Protein AF-A0A945K2Q0-F1 (afdb_monomer)

Sequence (537 aa):
MVAYHGEAHGDEAESGLAPLPEILPRHFGVIGVRLQGEGNRLRISHVRVSSPADSAGVLAGDLLRGADSYRLTTMQETTDYMQSLPPDSKVVLHLQRDGEPLQLACGVTDRRRLYGLMIEEGTPRPDLGRRHDEWLAKPDAVTRALTTLVADLESEDSLDSLVQAFAADAAAYGYDTRLADVEFALHHPSSAARPIAELADQLDHRTIVDRIGVMAERLDLPQVQLSTGAAMDSVFADSVFANWAGTPLFEPLFSMIARAGQLAQSALPDAAAPTSLESDIASLLKQFDEDFYLGEGDRDETLRHTSTLRWAKQVNLGMMAAALSELAQLADKDALNKVRKAAKSQPRSLSSDLPSSFDGQFLFAQPSRWGWIVVGGNGPNVYAEDAAIIIDLGGDDLYLGGGRNLGLGPVSVIIDLKGDDRYVDRRTGGVAGAAGGVCAIIDAAGDDIYEGGTLGVAAAFAGASFLLDLQGDDVYLGQIMTQSAAFFGLALLVDSKGRDLYSAAQYAQAFAGPRAVATLVDEGGNDRYVADRSRPS

Structure (mmCIF, N/CA/C/O backbone):
data_AF-A0A945K2Q0-F1
#
_entry.id   AF-A0A945K2Q0-F1
#
loop_
_atom_site.group_PDB
_atom_site.id
_atom_site.type_symbol
_atom_site.label_atom_id
_atom_site.label_alt_id
_atom_site.label_comp_id
_atom_site.label_asym_id
_atom_site.label_entity_id
_atom_site.label_seq_id
_atom_site.pdbx_PDB_ins_code
_atom_site.Cartn_x
_atom_site.Cartn_y
_atom_site.Cartn_z
_atom_site.occupancy
_atom_site.B_iso_or_equiv
_atom_site.auth_seq_id
_atom_site.auth_comp_id
_atom_site.auth_asym_id
_atom_site.auth_atom_id
_atom_site.pdbx_PDB_model_num
ATOM 1 N N . MET A 1 1 ? 2.876 -27.512 -74.439 1.00 41.03 1 MET A N 1
ATOM 2 C CA . MET A 1 1 ? 2.816 -26.069 -74.743 1.00 41.03 1 MET A CA 1
ATOM 3 C C . MET A 1 1 ? 1.446 -25.554 -74.318 1.00 41.03 1 MET A C 1
ATOM 5 O O . MET A 1 1 ? 0.534 -25.597 -75.120 1.00 41.03 1 MET A O 1
ATOM 9 N N . VAL A 1 2 ? 1.291 -25.179 -73.047 1.00 28.64 2 VAL A N 1
ATOM 10 C CA . VAL A 1 2 ? 0.393 -24.117 -72.553 1.00 28.64 2 VAL A CA 1
ATOM 11 C C . VAL A 1 2 ? 1.012 -23.721 -71.214 1.00 28.64 2 VAL A C 1
ATOM 13 O O . VAL A 1 2 ? 1.098 -24.544 -70.307 1.00 28.64 2 VAL A O 1
ATOM 16 N N . ALA A 1 3 ? 1.566 -22.515 -71.160 1.00 30.64 3 ALA A N 1
ATOM 17 C CA . ALA A 1 3 ? 2.127 -21.924 -69.958 1.00 30.64 3 ALA A CA 1
ATOM 18 C C . ALA A 1 3 ? 0.980 -21.343 -69.125 1.00 30.64 3 ALA A C 1
ATOM 20 O O . ALA A 1 3 ? 0.176 -20.581 -69.654 1.00 30.64 3 ALA A O 1
ATOM 21 N N . TYR A 1 4 ? 0.920 -21.691 -67.843 1.00 27.66 4 TYR A N 1
ATOM 22 C CA . TYR A 1 4 ? 0.212 -20.889 -66.852 1.00 27.66 4 TYR A CA 1
ATOM 23 C C . TYR A 1 4 ? 1.274 -20.109 -66.084 1.00 27.66 4 TYR A C 1
ATOM 25 O O . TYR A 1 4 ? 1.993 -20.660 -65.252 1.00 27.66 4 TYR A O 1
ATOM 33 N N . HIS A 1 5 ? 1.409 -18.833 -66.442 1.00 30.95 5 HIS A N 1
ATOM 34 C CA . HIS A 1 5 ? 2.053 -17.838 -65.601 1.00 30.95 5 HIS A CA 1
ATOM 35 C C . HIS A 1 5 ? 1.206 -17.693 -64.336 1.00 30.95 5 HIS A C 1
ATOM 37 O O . HIS A 1 5 ? 0.073 -17.224 -64.397 1.00 30.95 5 HIS A O 1
ATOM 43 N N . GLY A 1 6 ? 1.743 -18.137 -63.202 1.00 29.11 6 GLY A N 1
ATOM 44 C CA . GLY A 1 6 ? 1.303 -17.640 -61.908 1.00 29.11 6 GLY A CA 1
ATOM 45 C C . GLY A 1 6 ? 1.860 -16.233 -61.757 1.00 29.11 6 GLY A C 1
ATOM 46 O O . GLY A 1 6 ? 3.063 -16.071 -61.558 1.00 29.11 6 GLY A O 1
ATOM 47 N N . GLU A 1 7 ? 1.006 -15.229 -61.923 1.00 30.67 7 GLU A N 1
ATOM 48 C CA . GLU A 1 7 ? 1.303 -13.860 -61.520 1.00 30.67 7 GLU A CA 1
ATOM 49 C C . GLU A 1 7 ? 1.464 -13.841 -59.998 1.00 30.67 7 GLU A C 1
ATOM 51 O O . GLU A 1 7 ? 0.516 -14.037 -59.235 1.00 30.67 7 GLU A O 1
ATOM 56 N N . ALA A 1 8 ? 2.707 -13.661 -59.559 1.00 36.09 8 ALA A N 1
ATOM 57 C CA . ALA A 1 8 ? 3.018 -13.253 -58.206 1.00 36.09 8 ALA A CA 1
ATOM 58 C C . ALA A 1 8 ? 2.584 -11.790 -58.058 1.00 36.09 8 ALA A C 1
ATOM 60 O O . ALA A 1 8 ? 3.306 -10.880 -58.453 1.00 36.09 8 ALA A O 1
ATOM 61 N N . HIS A 1 9 ? 1.397 -11.556 -57.504 1.00 36.59 9 HIS A N 1
ATOM 62 C CA . HIS A 1 9 ? 1.070 -10.254 -56.933 1.00 36.59 9 HIS A CA 1
ATOM 63 C C . HIS A 1 9 ? 1.722 -10.160 -55.553 1.00 36.59 9 HIS A C 1
ATOM 65 O O . HIS A 1 9 ? 1.116 -10.476 -54.531 1.00 36.59 9 HIS A O 1
ATOM 71 N N . GLY A 1 10 ? 2.993 -9.774 -55.553 1.00 39.34 10 GLY A N 1
ATOM 72 C CA . GLY A 1 10 ? 3.744 -9.361 -54.379 1.00 39.34 10 GLY A CA 1
ATOM 73 C C . GLY A 1 10 ? 4.762 -8.300 -54.787 1.00 39.34 10 GLY A C 1
ATOM 74 O O . GLY A 1 10 ? 5.422 -8.448 -55.810 1.00 39.34 10 GLY A O 1
ATOM 75 N N . ASP A 1 11 ? 4.884 -7.265 -53.957 1.00 42.66 11 ASP A N 1
ATOM 76 C CA . ASP A 1 11 ? 6.136 -6.525 -53.756 1.00 42.66 11 ASP A CA 1
ATOM 77 C C . ASP A 1 11 ? 6.549 -5.410 -54.735 1.00 42.66 11 ASP A C 1
ATOM 79 O O . ASP A 1 11 ? 7.735 -5.216 -54.985 1.00 42.66 11 ASP A O 1
ATOM 83 N N . GLU A 1 12 ? 5.628 -4.547 -55.183 1.00 40.22 12 GLU A N 1
ATOM 84 C CA . GLU A 1 12 ? 6.036 -3.273 -55.822 1.00 40.22 12 GLU A CA 1
ATOM 85 C C . GLU A 1 12 ? 6.426 -2.153 -54.826 1.00 40.22 12 GLU A C 1
ATOM 87 O O . GLU A 1 12 ? 7.036 -1.167 -55.231 1.00 40.22 12 GLU A O 1
ATOM 92 N N . ALA A 1 13 ? 6.182 -2.308 -53.516 1.00 45.00 13 ALA A N 1
ATOM 93 C CA . ALA A 1 13 ? 6.669 -1.368 -52.488 1.00 45.00 13 ALA A CA 1
ATOM 94 C C . ALA A 1 13 ? 8.030 -1.767 -51.869 1.00 45.00 13 ALA A C 1
ATOM 96 O O . ALA A 1 13 ? 8.619 -1.009 -51.101 1.00 45.00 13 ALA A O 1
ATOM 97 N N . GLU A 1 14 ? 8.545 -2.957 -52.188 1.00 51.84 14 GLU A N 1
ATOM 98 C CA . GLU A 1 14 ? 9.652 -3.602 -51.469 1.00 51.84 14 GLU A CA 1
ATOM 99 C C . GLU A 1 14 ? 11.036 -3.453 -52.142 1.00 51.84 14 GLU A C 1
ATOM 101 O O . GLU A 1 14 ? 12.048 -3.902 -51.595 1.00 51.84 14 GLU A O 1
ATOM 106 N N . SER A 1 15 ? 11.118 -2.799 -53.307 1.00 52.28 15 SER A N 1
ATOM 107 C CA . SER A 1 15 ? 12.308 -2.812 -54.175 1.00 52.28 15 SER A CA 1
ATOM 108 C C . SER A 1 15 ? 13.459 -1.874 -53.761 1.00 52.28 15 SER A C 1
ATOM 110 O O . SER A 1 15 ? 14.388 -1.687 -54.546 1.00 52.28 15 SER A O 1
ATOM 112 N N . GLY A 1 16 ? 13.403 -1.244 -52.581 1.00 74.62 16 GLY A N 1
ATOM 113 C CA . GLY A 1 16 ? 14.335 -0.172 -52.188 1.00 74.62 16 GLY A CA 1
ATOM 114 C C . GLY A 1 16 ? 15.107 -0.366 -50.879 1.00 74.62 16 GLY A C 1
ATOM 115 O O . GLY A 1 16 ? 16.018 0.414 -50.613 1.00 74.62 16 GLY A O 1
ATOM 116 N N . LEU A 1 17 ? 14.770 -1.371 -50.063 1.00 88.62 17 LEU A N 1
ATOM 117 C CA . LEU A 1 17 ? 15.392 -1.577 -48.749 1.00 88.62 17 LEU A CA 1
ATOM 118 C C . LEU A 1 17 ? 16.540 -2.591 -48.821 1.00 88.62 17 LEU A C 1
ATOM 120 O O . LEU A 1 17 ? 16.371 -3.704 -49.323 1.00 88.62 17 LEU A O 1
ATOM 124 N N . ALA A 1 18 ? 17.701 -2.212 -48.291 1.00 93.31 18 ALA A N 1
ATOM 125 C CA . ALA A 1 18 ? 18.891 -3.052 -48.223 1.00 93.31 18 ALA A CA 1
ATOM 126 C C . ALA A 1 18 ? 18.838 -4.028 -47.028 1.00 93.31 18 ALA A C 1
ATOM 128 O O . ALA A 1 18 ? 18.147 -3.755 -46.048 1.00 93.31 18 ALA A O 1
ATOM 129 N N . PRO A 1 19 ? 19.577 -5.150 -47.053 1.00 92.06 19 PRO A N 1
ATOM 130 C CA . PRO A 1 19 ? 19.774 -5.984 -45.866 1.00 92.06 19 PRO A CA 1
ATOM 131 C C . PRO A 1 19 ? 20.437 -5.209 -44.717 1.00 92.06 19 PRO A C 1
ATOM 133 O O . PRO A 1 19 ? 21.238 -4.302 -44.963 1.00 92.06 19 PRO A O 1
ATOM 136 N N . LEU A 1 20 ? 20.132 -5.584 -43.472 1.00 94.12 20 LEU A N 1
ATOM 137 C CA . LEU A 1 20 ? 20.756 -4.986 -42.292 1.00 94.12 20 LEU A CA 1
ATOM 138 C C . LEU A 1 20 ? 22.267 -5.322 -42.241 1.00 94.12 20 LEU A C 1
ATOM 140 O O . LEU A 1 20 ? 22.633 -6.473 -42.484 1.00 94.12 20 LEU A O 1
ATOM 144 N N . PRO A 1 21 ? 23.158 -4.360 -41.930 1.00 92.56 21 PRO A N 1
ATOM 145 C CA . PRO A 1 21 ? 24.585 -4.632 -41.754 1.00 92.56 21 PRO A CA 1
ATOM 146 C C . PRO A 1 21 ? 24.867 -5.582 -40.579 1.00 92.56 21 PRO A C 1
ATOM 148 O O . PRO A 1 21 ? 24.216 -5.493 -39.543 1.00 92.56 21 PRO A O 1
ATOM 151 N N . GLU A 1 22 ? 25.899 -6.425 -40.700 1.00 89.75 22 GLU A N 1
ATOM 152 C CA . GLU A 1 22 ? 26.299 -7.372 -39.639 1.00 89.75 22 GLU A CA 1
ATOM 153 C C . GLU A 1 22 ? 26.871 -6.689 -38.386 1.00 89.75 22 GLU A C 1
ATOM 155 O O . GLU A 1 22 ? 26.798 -7.233 -37.286 1.00 89.75 22 GLU A O 1
ATOM 160 N N . ILE A 1 23 ? 27.468 -5.504 -38.545 1.00 92.25 23 ILE A N 1
ATOM 161 C CA . ILE A 1 23 ? 28.092 -4.752 -37.454 1.00 92.25 23 ILE A CA 1
ATOM 162 C C . ILE A 1 23 ? 27.376 -3.416 -37.319 1.00 92.25 23 ILE A C 1
ATOM 164 O O . ILE A 1 23 ? 27.430 -2.573 -38.215 1.00 92.25 23 ILE A O 1
ATOM 168 N N . LEU A 1 24 ? 26.748 -3.219 -36.164 1.00 94.31 24 LEU A N 1
ATOM 169 C CA . LEU A 1 24 ? 26.060 -1.992 -35.796 1.00 94.31 24 LEU A CA 1
ATOM 170 C C . LEU A 1 24 ? 26.683 -1.396 -34.525 1.00 94.31 24 LEU A C 1
ATOM 172 O O . LEU A 1 24 ? 27.122 -2.146 -33.646 1.00 94.31 24 LEU A O 1
ATOM 176 N N . PRO A 1 25 ? 26.734 -0.057 -34.395 1.00 94.94 25 PRO A N 1
ATOM 177 C CA . PRO A 1 25 ? 27.068 0.568 -33.120 1.00 94.94 25 PRO A CA 1
ATOM 178 C C . PRO A 1 25 ? 26.013 0.214 -32.061 1.00 94.94 25 PRO A C 1
ATOM 180 O O . PRO A 1 25 ? 24.921 -0.243 -32.387 1.00 94.94 25 PRO A O 1
ATOM 183 N N . ARG A 1 26 ? 26.321 0.439 -30.780 1.00 91.81 26 ARG A N 1
ATOM 184 C CA . ARG A 1 26 ? 25.351 0.292 -29.686 1.00 91.81 26 ARG A CA 1
ATOM 185 C C . ARG A 1 26 ? 25.165 1.615 -28.963 1.00 91.81 26 ARG A C 1
ATOM 187 O O . ARG A 1 26 ? 26.101 2.150 -28.373 1.00 91.81 26 ARG A O 1
ATOM 194 N N . HIS A 1 27 ? 23.936 2.109 -29.002 1.00 94.00 27 HIS A N 1
ATOM 195 C CA . HIS A 1 27 ? 23.490 3.325 -28.326 1.00 94.00 27 HIS A CA 1
ATOM 196 C C . HIS A 1 27 ? 22.260 3.092 -27.432 1.00 94.00 27 HIS A C 1
ATOM 198 O O . HIS A 1 27 ? 21.825 4.014 -26.749 1.00 94.00 27 HIS A O 1
ATOM 204 N N . PHE A 1 28 ? 21.744 1.856 -27.393 1.00 91.38 28 PHE A N 1
ATOM 205 C CA . PHE A 1 28 ? 20.616 1.413 -26.567 1.00 91.38 28 PHE A CA 1
ATOM 206 C C . PHE A 1 28 ? 19.308 2.179 -26.828 1.00 91.38 28 PHE A C 1
ATOM 208 O O . PHE A 1 28 ? 18.495 2.370 -25.921 1.00 91.38 28 PHE A O 1
ATOM 215 N N . GLY A 1 29 ? 19.102 2.593 -28.082 1.00 96.12 29 GLY A N 1
ATOM 216 C CA . GLY A 1 29 ? 17.859 3.191 -28.549 1.00 96.12 29 GLY A CA 1
ATOM 217 C C . GLY A 1 29 ? 16.661 2.239 -28.461 1.00 96.12 29 GLY A C 1
ATOM 218 O O . GLY A 1 29 ? 16.769 1.032 -28.690 1.00 96.12 29 GLY A O 1
ATOM 219 N N . VAL A 1 30 ? 15.496 2.791 -28.128 1.00 96.00 30 VAL A N 1
ATOM 220 C CA . VAL A 1 30 ? 14.206 2.093 -28.057 1.00 96.00 30 VAL A CA 1
ATOM 221 C C . VAL A 1 30 ? 13.077 2.985 -28.577 1.00 96.00 30 VAL A C 1
ATOM 223 O O . VAL A 1 30 ? 13.136 4.210 -28.472 1.00 96.00 30 VAL A O 1
ATOM 226 N N . ILE A 1 31 ? 12.019 2.365 -29.107 1.00 97.00 31 ILE A N 1
ATOM 227 C CA . ILE A 1 31 ? 10.840 3.074 -29.646 1.00 97.00 31 ILE A CA 1
ATOM 228 C C . ILE A 1 31 ? 9.520 2.716 -28.943 1.00 97.00 31 ILE A C 1
ATOM 230 O O . ILE A 1 31 ? 8.533 3.419 -29.121 1.00 97.00 31 ILE A O 1
ATOM 234 N N . GLY A 1 32 ? 9.501 1.663 -28.114 1.00 94.88 32 GLY A N 1
ATOM 235 C CA . GLY A 1 32 ? 8.330 1.273 -27.315 1.00 94.88 32 GLY A CA 1
ATOM 236 C C . GLY A 1 32 ? 7.311 0.368 -28.011 1.00 94.88 32 GLY A C 1
ATOM 237 O O . GLY A 1 32 ? 6.111 0.553 -27.830 1.00 94.88 32 GLY A O 1
ATOM 238 N N . VAL A 1 33 ? 7.774 -0.627 -28.772 1.00 94.88 33 VAL A N 1
ATOM 239 C CA . VAL A 1 33 ? 6.917 -1.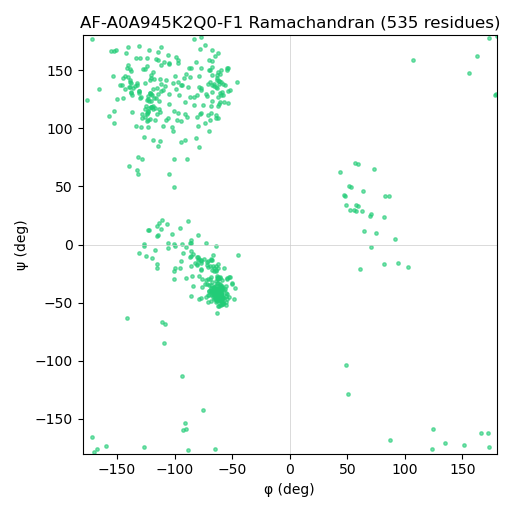647 -29.404 1.00 94.88 33 VAL A CA 1
ATOM 240 C C . VAL A 1 33 ? 7.341 -3.057 -29.001 1.00 94.88 33 VAL A C 1
ATOM 242 O O . VAL A 1 33 ? 8.517 -3.294 -28.720 1.00 94.88 33 VAL A O 1
ATOM 245 N N . ARG A 1 34 ? 6.399 -4.004 -29.026 1.00 93.81 34 ARG A N 1
ATOM 246 C CA . ARG A 1 34 ? 6.684 -5.446 -29.033 1.00 93.81 34 ARG A CA 1
ATOM 247 C C . ARG A 1 34 ? 6.380 -6.004 -30.417 1.00 93.81 34 ARG A C 1
ATOM 249 O O . ARG A 1 34 ? 5.416 -5.591 -31.062 1.00 93.81 34 ARG A O 1
ATOM 256 N N . LEU A 1 35 ? 7.216 -6.933 -30.858 1.00 95.56 35 LEU A N 1
ATOM 257 C CA . LEU A 1 35 ? 7.088 -7.600 -32.146 1.00 95.56 35 LEU A CA 1
ATOM 258 C C . LEU A 1 35 ? 6.720 -9.067 -31.959 1.00 95.56 35 LEU A C 1
ATOM 260 O O . LEU A 1 35 ? 7.055 -9.676 -30.943 1.00 95.56 35 LEU A O 1
ATOM 264 N N . GLN A 1 36 ? 6.079 -9.632 -32.975 1.00 96.00 36 GLN A N 1
ATOM 265 C CA . GLN A 1 36 ? 5.814 -11.059 -33.084 1.00 96.00 36 GLN A CA 1
ATOM 266 C C . GLN A 1 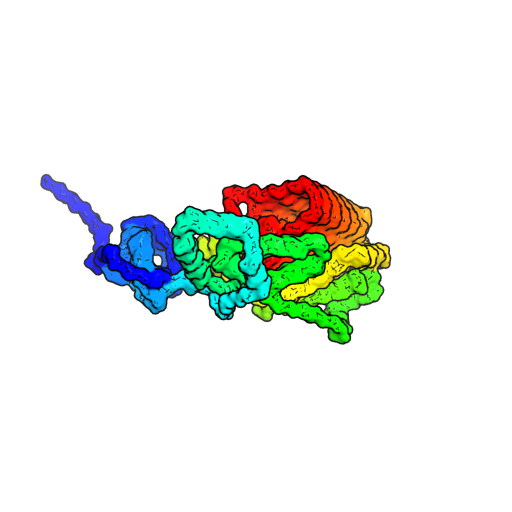36 ? 5.946 -11.507 -34.543 1.00 96.00 36 GLN A C 1
ATOM 268 O O . GLN A 1 36 ? 5.562 -10.785 -35.464 1.00 96.00 36 GLN A O 1
ATOM 273 N N . GLY A 1 37 ? 6.444 -12.726 -34.747 1.00 94.56 37 GLY A N 1
ATOM 274 C CA . GLY A 1 37 ? 6.611 -13.319 -36.073 1.00 94.56 37 GLY A CA 1
ATOM 275 C C . GLY A 1 37 ? 7.943 -12.961 -36.733 1.00 94.56 37 GLY A C 1
ATOM 276 O O . GLY A 1 37 ? 8.858 -12.449 -36.093 1.00 94.56 37 GLY A O 1
ATOM 277 N N . GLU A 1 38 ? 8.045 -13.275 -38.022 1.00 92.50 38 GLU A N 1
ATOM 278 C CA . GLU A 1 38 ? 9.263 -13.135 -38.822 1.00 92.50 38 GLU A CA 1
ATOM 279 C C . GLU A 1 38 ? 8.939 -12.985 -40.317 1.00 92.50 38 GLU A C 1
ATOM 281 O O . GLU A 1 38 ? 7.809 -13.231 -40.763 1.00 92.50 38 GLU A O 1
ATOM 286 N N . GLY A 1 39 ? 9.940 -12.574 -41.095 1.00 90.88 39 GLY A N 1
ATOM 287 C CA . GLY A 1 39 ? 9.850 -12.296 -42.521 1.00 90.88 39 GLY A CA 1
ATOM 288 C C . GLY A 1 39 ? 8.682 -11.369 -42.836 1.00 90.88 39 GLY A C 1
ATOM 289 O O . GLY A 1 39 ? 8.459 -10.354 -42.180 1.00 90.88 39 GLY A O 1
ATOM 290 N N . ASN A 1 40 ? 7.858 -11.779 -43.797 1.00 85.81 40 ASN A N 1
ATOM 291 C CA . ASN A 1 40 ? 6.702 -11.001 -44.245 1.00 85.81 40 ASN A CA 1
ATOM 292 C C . ASN A 1 40 ? 5.529 -10.970 -43.247 1.00 85.81 40 ASN A C 1
ATOM 294 O O . ASN A 1 40 ? 4.474 -10.408 -43.555 1.00 85.81 40 ASN A O 1
ATOM 298 N N . ARG A 1 41 ? 5.688 -11.610 -42.081 1.00 91.25 41 ARG A N 1
ATOM 299 C CA . ARG A 1 41 ? 4.711 -11.664 -40.988 1.00 91.25 41 ARG A CA 1
ATOM 300 C C . ARG A 1 41 ? 5.205 -10.965 -39.720 1.00 91.25 41 ARG A C 1
ATOM 302 O O . ARG A 1 41 ? 4.520 -11.070 -38.706 1.00 91.25 41 ARG A O 1
ATOM 309 N N . LEU A 1 42 ? 6.350 -10.276 -39.764 1.00 96.19 42 LEU A N 1
ATOM 310 C CA . LEU A 1 42 ? 6.848 -9.490 -38.639 1.00 96.19 42 LEU A CA 1
ATOM 311 C C . LEU A 1 42 ? 5.846 -8.371 -38.318 1.00 96.19 42 LEU A C 1
ATOM 313 O O . LEU A 1 42 ? 5.660 -7.434 -39.093 1.00 96.19 42 LEU A O 1
ATOM 317 N N . ARG A 1 43 ? 5.152 -8.503 -37.189 1.00 96.81 43 ARG A N 1
ATOM 318 C CA . ARG A 1 43 ? 4.011 -7.670 -36.801 1.00 96.81 43 ARG A CA 1
ATOM 319 C C . ARG A 1 43 ? 4.290 -6.955 -35.489 1.00 96.81 43 ARG A C 1
ATOM 321 O O . ARG A 1 43 ? 4.838 -7.553 -34.566 1.00 96.81 43 ARG A O 1
ATOM 328 N N . ILE A 1 44 ? 3.820 -5.718 -35.377 1.00 96.94 44 ILE A N 1
ATOM 329 C CA . ILE A 1 44 ? 3.707 -4.999 -34.109 1.00 96.94 44 ILE A CA 1
ATOM 330 C C . ILE A 1 44 ? 2.600 -5.660 -33.285 1.00 96.94 44 ILE A C 1
ATOM 332 O O . ILE A 1 44 ? 1.419 -5.548 -33.613 1.00 96.94 44 ILE A O 1
ATOM 336 N N . SER A 1 45 ? 2.967 -6.388 -32.234 1.00 94.44 45 SER A N 1
ATOM 337 C CA . SER A 1 45 ? 2.004 -7.058 -31.356 1.00 94.44 45 SER A CA 1
ATOM 338 C C . SER A 1 45 ? 1.478 -6.130 -30.262 1.00 94.44 45 SER A C 1
ATOM 340 O O . SER A 1 45 ? 0.370 -6.331 -29.782 1.00 94.44 45 SER A O 1
ATOM 342 N N . HIS A 1 46 ? 2.265 -5.128 -29.862 1.00 93.00 46 HIS A N 1
ATOM 343 C CA . HIS A 1 46 ? 1.903 -4.176 -28.817 1.00 93.00 46 HIS A CA 1
ATOM 344 C C . HIS A 1 46 ? 2.632 -2.837 -29.016 1.00 93.00 46 HIS A C 1
ATOM 346 O O . HIS A 1 46 ? 3.794 -2.825 -29.434 1.00 93.00 46 HIS A O 1
ATOM 352 N N . VAL A 1 47 ? 1.967 -1.723 -28.692 1.00 93.81 47 VAL A N 1
ATOM 353 C CA . VAL A 1 47 ? 2.534 -0.365 -28.713 1.00 93.81 47 VAL A CA 1
ATOM 354 C C . VAL A 1 47 ? 2.329 0.262 -27.345 1.00 93.81 47 VAL A C 1
ATOM 356 O O . VAL A 1 47 ? 1.199 0.444 -26.899 1.00 93.81 47 VAL A O 1
ATOM 359 N N . ARG A 1 48 ? 3.431 0.620 -26.689 1.00 92.75 48 ARG A N 1
ATOM 360 C CA . ARG A 1 48 ? 3.392 1.168 -25.339 1.00 92.75 48 ARG A CA 1
ATOM 361 C C . ARG A 1 48 ? 2.833 2.588 -25.349 1.00 92.75 48 ARG A C 1
ATOM 363 O O . ARG A 1 48 ? 3.378 3.451 -26.039 1.00 92.75 48 ARG A O 1
ATOM 370 N N . VAL A 1 49 ? 1.825 2.855 -24.523 1.00 92.12 49 VAL A N 1
ATOM 371 C CA . VAL A 1 49 ? 1.240 4.197 -24.354 1.00 92.12 49 VAL A CA 1
ATOM 372 C C . VAL A 1 49 ? 2.309 5.222 -23.957 1.00 92.12 49 VAL A C 1
ATOM 374 O O . VAL A 1 49 ? 3.164 4.950 -23.113 1.00 92.12 49 VAL A O 1
ATOM 377 N N . SER A 1 50 ? 2.255 6.409 -24.566 1.00 90.50 50 SER A N 1
ATOM 378 C CA . SER A 1 50 ? 3.209 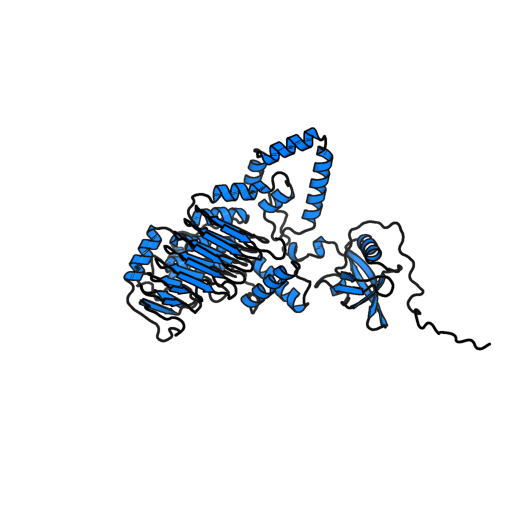7.518 -24.392 1.00 90.50 50 SER A CA 1
ATOM 379 C C . SER A 1 50 ? 4.641 7.237 -24.872 1.00 90.50 50 SER A C 1
ATOM 381 O O . SER A 1 50 ? 5.551 8.014 -24.586 1.00 90.50 50 SER A O 1
ATOM 383 N N . SER A 1 51 ? 4.876 6.149 -25.611 1.00 94.06 51 SER A N 1
ATOM 384 C CA . SER A 1 51 ? 6.176 5.884 -26.237 1.00 94.06 51 SER A CA 1
ATOM 385 C C . SER A 1 51 ? 6.398 6.708 -27.517 1.00 94.06 51 SER A C 1
ATOM 387 O O . SER A 1 51 ? 5.451 7.287 -28.065 1.00 94.06 51 SER A O 1
ATOM 389 N N . PRO A 1 52 ? 7.634 6.746 -28.056 1.00 97.31 52 PRO A N 1
ATOM 390 C CA . PRO A 1 52 ? 7.871 7.341 -29.367 1.00 97.31 52 PRO A CA 1
ATOM 391 C C . PRO A 1 52 ? 7.037 6.718 -30.495 1.00 97.31 52 PRO A C 1
ATOM 393 O O . PRO A 1 52 ? 6.538 7.455 -31.343 1.00 97.31 52 PRO A O 1
ATOM 396 N N . ALA A 1 53 ? 6.845 5.394 -30.492 1.00 97.00 53 ALA A N 1
ATOM 397 C CA . ALA A 1 53 ? 6.028 4.704 -31.490 1.00 97.00 53 ALA A CA 1
ATOM 398 C C . ALA A 1 53 ? 4.539 5.061 -31.375 1.00 97.00 53 ALA A C 1
ATOM 400 O O . ALA A 1 53 ? 3.888 5.297 -32.392 1.00 97.00 53 ALA A O 1
ATOM 401 N N . ASP A 1 54 ? 4.024 5.178 -30.148 1.00 95.25 54 ASP A N 1
ATOM 402 C CA . ASP A 1 54 ? 2.666 5.670 -29.889 1.00 95.25 54 ASP A CA 1
ATOM 403 C C . ASP A 1 54 ? 2.476 7.091 -30.435 1.00 95.25 54 ASP A C 1
ATOM 405 O O . ASP A 1 54 ? 1.561 7.365 -31.208 1.00 95.25 54 ASP A O 1
ATOM 409 N N . SER A 1 55 ? 3.423 7.981 -30.124 1.00 96.44 55 SER A N 1
ATOM 410 C CA . SER A 1 55 ? 3.418 9.369 -30.608 1.00 96.44 55 SER A CA 1
ATOM 411 C C . SER A 1 55 ? 3.508 9.469 -32.137 1.00 96.44 55 SER A C 1
ATOM 413 O O . SER A 1 55 ? 2.997 10.420 -32.726 1.00 96.44 55 SER A O 1
ATOM 415 N N . ALA A 1 56 ? 4.159 8.498 -32.783 1.00 97.81 56 ALA A N 1
ATOM 416 C CA . ALA A 1 56 ? 4.275 8.412 -34.236 1.00 97.81 56 ALA A CA 1
ATOM 417 C C . ALA A 1 56 ? 3.019 7.840 -34.919 1.00 97.81 56 ALA A C 1
ATOM 419 O O . ALA A 1 56 ? 2.916 7.916 -36.143 1.00 97.81 56 ALA A O 1
ATOM 420 N N . GLY A 1 57 ? 2.070 7.281 -34.160 1.00 97.06 57 GLY A N 1
ATOM 421 C CA . GLY A 1 57 ? 0.850 6.667 -34.689 1.00 97.06 57 GLY A CA 1
ATOM 422 C C . GLY A 1 57 ? 1.030 5.228 -35.185 1.00 97.06 57 GLY A C 1
ATOM 423 O O . GLY A 1 57 ? 0.263 4.777 -36.044 1.00 97.06 57 GLY A O 1
ATOM 424 N N . VAL A 1 58 ? 2.041 4.513 -34.679 1.00 97.44 58 VAL A N 1
ATOM 425 C CA . VAL A 1 58 ? 2.188 3.063 -34.888 1.00 97.44 58 VAL A CA 1
ATOM 426 C C . VAL A 1 58 ? 1.051 2.350 -34.159 1.00 97.44 58 VAL A C 1
ATOM 428 O O . VAL A 1 58 ? 0.733 2.701 -33.025 1.00 97.44 58 VAL A O 1
ATOM 431 N N . LEU A 1 59 ? 0.445 1.343 -34.789 1.00 95.75 59 LEU A N 1
ATOM 432 C CA . LEU A 1 59 ? -0.661 0.581 -34.212 1.00 95.75 59 LEU A CA 1
ATOM 433 C C . LEU A 1 59 ? -0.300 -0.898 -34.064 1.00 95.75 59 LEU A C 1
ATOM 435 O O . LEU A 1 59 ? 0.431 -1.473 -34.875 1.00 95.75 59 LEU A O 1
ATOM 439 N N . ALA A 1 60 ? -0.864 -1.539 -33.038 1.00 94.31 60 ALA A N 1
ATOM 440 C CA . ALA A 1 60 ? -0.848 -2.992 -32.953 1.00 94.31 60 ALA A CA 1
ATOM 441 C C . ALA A 1 60 ? -1.550 -3.581 -34.188 1.00 94.31 60 ALA A C 1
ATOM 443 O O . ALA A 1 60 ? -2.640 -3.158 -34.567 1.00 94.31 60 ALA A O 1
ATOM 444 N N . GLY A 1 61 ? -0.907 -4.555 -34.825 1.00 95.38 61 GLY A N 1
ATOM 445 C CA . GLY A 1 61 ? -1.352 -5.154 -36.079 1.00 95.38 61 GLY A CA 1
ATOM 446 C C . GLY A 1 61 ? -0.603 -4.679 -37.324 1.00 95.38 61 GLY A C 1
ATOM 447 O O . GLY A 1 61 ? -0.606 -5.423 -38.308 1.00 95.38 61 GLY A O 1
ATOM 448 N N . ASP A 1 62 ? 0.084 -3.533 -37.268 1.00 97.81 62 ASP A N 1
ATOM 449 C CA . ASP A 1 62 ? 0.951 -3.072 -38.356 1.00 97.81 62 ASP A CA 1
ATOM 450 C C . ASP A 1 62 ? 2.042 -4.114 -38.652 1.00 97.81 62 ASP A C 1
ATOM 452 O O . ASP A 1 62 ? 2.640 -4.690 -37.736 1.00 97.81 62 ASP A O 1
ATOM 456 N N . LEU A 1 63 ? 2.319 -4.364 -39.933 1.00 97.88 63 LEU A N 1
ATOM 457 C CA . LEU A 1 63 ? 3.433 -5.217 -40.354 1.00 97.88 63 LEU A CA 1
ATOM 458 C C . LEU A 1 63 ? 4.679 -4.361 -40.559 1.00 97.88 63 LEU A C 1
ATOM 460 O O . LEU A 1 63 ? 4.658 -3.440 -41.371 1.00 97.88 63 LEU A O 1
ATOM 464 N N . LEU A 1 64 ? 5.761 -4.678 -39.853 1.00 97.50 64 LEU A N 1
ATOM 465 C CA . LEU A 1 64 ? 7.040 -3.995 -40.007 1.00 97.50 64 LEU A CA 1
ATOM 466 C C . LEU A 1 64 ? 7.801 -4.596 -41.190 1.00 97.50 64 LEU A C 1
ATOM 468 O O . LEU A 1 64 ? 8.108 -5.784 -41.200 1.00 97.50 64 LEU A O 1
ATOM 472 N N . ARG A 1 65 ? 8.103 -3.761 -42.186 1.00 95.94 65 ARG A N 1
ATOM 473 C CA . ARG A 1 65 ? 8.859 -4.139 -43.391 1.00 95.94 65 ARG A CA 1
ATOM 474 C C . ARG A 1 65 ? 10.319 -3.715 -43.313 1.00 95.94 65 ARG A C 1
ATOM 476 O O . ARG A 1 65 ? 11.199 -4.364 -43.878 1.00 95.94 65 ARG A O 1
ATOM 483 N N . GLY A 1 66 ? 10.584 -2.629 -42.600 1.00 96.19 66 GLY A N 1
ATOM 484 C CA . GLY A 1 66 ? 11.926 -2.107 -42.428 1.00 96.19 66 GLY A CA 1
ATOM 485 C C . GLY A 1 66 ? 11.948 -0.769 -41.718 1.00 96.19 66 GLY A C 1
ATOM 486 O O . GLY A 1 66 ? 10.918 -0.259 -41.274 1.00 96.19 66 GLY A O 1
ATOM 487 N N . ALA A 1 67 ? 13.136 -0.194 -41.636 1.00 96.88 67 ALA A N 1
ATOM 488 C CA . ALA A 1 67 ? 13.364 1.110 -41.051 1.00 96.88 67 ALA A CA 1
ATOM 489 C C . ALA A 1 67 ? 14.491 1.839 -41.799 1.00 96.88 67 ALA A C 1
ATOM 491 O O . ALA A 1 67 ? 15.496 1.234 -42.174 1.00 96.88 67 ALA A O 1
ATOM 492 N N . ASP A 1 68 ? 14.294 3.130 -42.057 1.00 96.19 68 ASP A N 1
ATOM 493 C CA . ASP A 1 68 ? 15.137 3.981 -42.899 1.00 96.19 68 ASP A CA 1
ATOM 494 C C . ASP A 1 68 ? 15.462 3.351 -44.261 1.00 96.19 68 ASP A C 1
ATOM 496 O O . ASP A 1 68 ? 14.626 3.353 -45.158 1.00 96.19 68 ASP A O 1
ATOM 500 N N . SER A 1 69 ? 16.677 2.837 -44.450 1.00 95.00 69 SER A N 1
ATOM 501 C CA . SER A 1 69 ? 17.113 2.198 -45.701 1.00 95.00 69 SER A CA 1
ATOM 502 C C . SER A 1 69 ? 17.203 0.677 -45.596 1.00 95.00 69 SER A C 1
ATOM 504 O O . SER A 1 69 ? 17.600 0.031 -46.564 1.00 95.00 69 SER A O 1
ATOM 506 N N . TYR A 1 70 ? 16.861 0.101 -44.441 1.00 96.38 70 TYR A N 1
ATOM 507 C CA . TYR A 1 70 ? 17.090 -1.306 -44.140 1.00 96.38 70 TYR A CA 1
ATOM 508 C C . TYR A 1 70 ? 15.792 -2.091 -44.037 1.00 96.38 70 TYR A C 1
ATOM 510 O O . TYR A 1 70 ? 14.811 -1.658 -43.434 1.00 96.38 70 TYR A O 1
ATOM 518 N N . ARG A 1 71 ? 15.813 -3.290 -44.608 1.00 95.75 71 ARG A N 1
ATOM 519 C CA . ARG A 1 71 ? 14.786 -4.306 -44.431 1.00 95.75 71 ARG A CA 1
ATOM 520 C C . ARG A 1 71 ? 15.010 -4.987 -43.087 1.00 95.75 71 ARG A C 1
ATOM 522 O O . ARG A 1 71 ? 16.136 -5.355 -42.764 1.00 95.75 71 ARG A O 1
ATOM 529 N N . LEU A 1 72 ? 13.927 -5.176 -42.342 1.00 95.50 72 LEU A N 1
ATOM 530 C CA . LEU A 1 72 ? 13.941 -5.861 -41.053 1.00 95.50 72 LEU A CA 1
ATOM 531 C C . LEU A 1 72 ? 13.005 -7.061 -41.146 1.00 95.50 72 LEU A C 1
ATOM 533 O O . LEU A 1 72 ? 11.818 -6.903 -41.418 1.00 95.50 72 LEU A O 1
ATOM 537 N N . THR A 1 73 ? 13.550 -8.259 -40.966 1.00 93.06 73 THR A N 1
ATOM 538 C CA . THR A 1 73 ? 12.825 -9.524 -41.142 1.00 93.06 73 THR A CA 1
ATOM 539 C C . THR A 1 73 ? 12.685 -10.308 -39.848 1.00 93.06 73 THR A C 1
ATOM 541 O O . THR A 1 73 ? 11.782 -11.131 -39.736 1.00 93.06 73 THR A O 1
ATOM 544 N N . THR A 1 74 ? 13.511 -10.046 -38.837 1.00 95.56 74 THR A N 1
ATOM 545 C CA . THR A 1 74 ? 13.403 -10.717 -37.535 1.00 95.56 74 THR A CA 1
ATOM 546 C C . THR A 1 74 ? 13.250 -9.727 -36.383 1.00 95.56 74 THR A C 1
ATOM 548 O O . THR A 1 74 ? 13.591 -8.542 -36.476 1.00 95.56 74 THR A O 1
ATOM 551 N N . MET A 1 75 ? 12.749 -10.228 -35.252 1.00 95.88 75 MET A N 1
ATOM 552 C CA . MET A 1 75 ? 12.714 -9.470 -33.998 1.00 95.88 75 MET A CA 1
ATOM 553 C C . MET A 1 75 ? 14.123 -9.067 -33.541 1.00 95.88 75 MET A C 1
ATOM 555 O O . MET A 1 75 ? 14.305 -7.962 -33.031 1.00 95.88 75 MET A O 1
ATOM 559 N N . GLN A 1 76 ? 15.110 -9.945 -33.749 1.00 94.88 76 GLN A N 1
ATOM 560 C CA . GLN A 1 76 ? 16.501 -9.698 -33.378 1.00 94.88 76 GLN A CA 1
ATOM 561 C C . GLN A 1 76 ? 17.115 -8.593 -34.242 1.00 94.88 76 GLN A C 1
ATOM 563 O O . GLN A 1 76 ? 17.611 -7.624 -33.688 1.00 94.88 76 GLN A O 1
ATOM 568 N N . GLU A 1 77 ? 16.966 -8.660 -35.571 1.00 95.62 77 GLU A N 1
ATOM 569 C CA . GLU A 1 77 ? 17.411 -7.598 -36.492 1.00 95.62 77 GLU A CA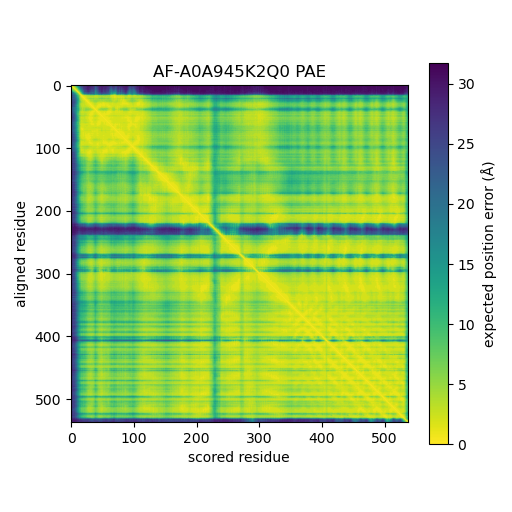 1
ATOM 570 C C . GLU A 1 77 ? 16.797 -6.246 -36.133 1.00 95.62 77 GLU A C 1
ATOM 572 O O . GLU A 1 77 ? 17.484 -5.227 -36.096 1.00 95.62 77 GLU A O 1
ATOM 577 N N . THR A 1 78 ? 15.497 -6.234 -35.830 1.00 96.06 78 THR A N 1
ATOM 578 C CA . THR A 1 78 ? 14.827 -4.998 -35.423 1.00 96.06 78 THR A CA 1
ATOM 579 C C . THR A 1 78 ? 15.384 -4.477 -34.104 1.00 96.06 78 THR A C 1
ATOM 581 O O . THR A 1 78 ? 15.635 -3.283 -33.975 1.00 96.06 78 THR A O 1
ATOM 584 N N . THR A 1 79 ? 15.605 -5.360 -33.129 1.00 95.31 79 THR A N 1
ATOM 585 C CA . THR A 1 79 ? 16.173 -4.990 -31.828 1.00 95.31 79 THR A CA 1
ATOM 586 C C . THR A 1 79 ? 17.584 -4.436 -31.987 1.00 95.31 79 THR A C 1
ATOM 588 O O . THR A 1 79 ? 17.863 -3.360 -31.467 1.00 95.31 79 THR A O 1
ATOM 591 N N . ASP A 1 80 ? 18.444 -5.117 -32.743 1.00 95.88 80 ASP A N 1
ATOM 592 C CA . ASP A 1 80 ? 19.823 -4.698 -32.993 1.00 95.88 80 ASP A CA 1
ATOM 593 C C . ASP A 1 80 ? 19.869 -3.351 -33.717 1.00 95.88 80 ASP A C 1
ATOM 595 O O . ASP A 1 80 ? 20.622 -2.459 -33.322 1.00 95.88 80 ASP A O 1
ATOM 599 N N . TYR A 1 81 ? 19.007 -3.157 -34.721 1.00 97.44 81 TYR A N 1
ATOM 600 C CA . TYR A 1 81 ? 18.914 -1.884 -35.420 1.00 97.44 81 TYR A CA 1
ATOM 601 C C . TYR A 1 81 ? 18.438 -0.753 -34.509 1.00 97.44 81 TYR A C 1
ATOM 603 O O . TYR A 1 81 ? 19.105 0.276 -34.436 1.00 97.44 81 TYR A O 1
ATOM 611 N N . MET A 1 82 ? 17.350 -0.935 -33.756 1.00 97.19 82 MET A N 1
ATOM 612 C CA . MET A 1 82 ? 16.856 0.109 -32.849 1.00 97.19 82 MET A CA 1
ATOM 613 C C . MET A 1 82 ? 17.871 0.428 -31.743 1.00 97.19 82 MET A C 1
ATOM 615 O O . MET A 1 82 ? 18.117 1.600 -31.463 1.00 97.19 82 MET A O 1
ATOM 619 N N . GLN A 1 83 ? 18.536 -0.589 -31.180 1.00 95.94 83 GLN A N 1
ATOM 620 C CA . GLN A 1 83 ? 19.606 -0.400 -30.195 1.00 95.94 83 GLN A CA 1
ATOM 621 C C . GLN A 1 83 ? 20.841 0.293 -30.778 1.00 95.94 83 GLN A C 1
ATOM 623 O O . GLN A 1 83 ? 21.637 0.848 -30.017 1.00 95.94 83 GLN A O 1
ATOM 628 N N . SER A 1 84 ? 21.013 0.283 -32.100 1.00 97.31 84 SER A N 1
ATOM 629 C CA . SER A 1 84 ? 22.086 1.011 -32.775 1.00 97.31 84 SER A CA 1
ATOM 630 C C . SER A 1 84 ? 21.817 2.498 -32.947 1.00 97.31 84 SER A C 1
ATOM 632 O O . SER A 1 84 ? 22.741 3.241 -33.261 1.00 97.31 84 SER A O 1
ATOM 634 N N . LEU A 1 85 ? 20.582 2.953 -32.725 1.00 97.75 85 LEU A N 1
ATOM 635 C CA . LEU A 1 85 ? 20.205 4.348 -32.911 1.00 97.75 85 LEU A CA 1
ATOM 636 C C . LEU A 1 85 ? 20.440 5.160 -31.627 1.00 97.75 85 LEU A C 1
ATOM 638 O O . LEU A 1 85 ? 20.069 4.705 -30.541 1.00 97.75 85 LEU A O 1
ATOM 642 N N . PRO A 1 86 ? 21.023 6.371 -31.715 1.00 97.31 86 PRO A N 1
ATOM 643 C CA . PRO A 1 86 ? 21.142 7.262 -30.567 1.00 97.31 86 PRO A CA 1
ATOM 644 C C . PRO A 1 86 ? 19.766 7.659 -30.011 1.00 97.31 86 PRO A C 1
ATOM 646 O O . PRO A 1 86 ? 18.863 7.961 -30.799 1.00 97.31 86 PRO A O 1
ATOM 649 N N . PRO A 1 87 ? 19.592 7.750 -28.683 1.00 96.12 87 PRO A N 1
ATOM 650 C CA . PRO A 1 87 ? 18.448 8.449 -28.107 1.00 96.12 87 PRO A CA 1
ATOM 651 C C . PRO A 1 87 ? 18.358 9.890 -28.646 1.00 96.12 87 PRO A C 1
ATOM 653 O O . PRO A 1 87 ? 19.376 10.478 -29.006 1.00 96.12 87 PRO A O 1
ATOM 656 N N . ASP A 1 88 ? 17.146 10.442 -28.741 1.00 96.44 88 ASP A N 1
ATOM 657 C CA . ASP A 1 88 ? 16.822 11.745 -29.363 1.00 96.44 88 ASP A CA 1
ATOM 658 C C . ASP A 1 88 ? 16.944 11.806 -30.894 1.00 96.44 88 ASP A C 1
ATOM 660 O O . ASP A 1 88 ? 16.599 12.820 -31.509 1.00 96.44 88 ASP A O 1
ATOM 664 N N . SER A 1 89 ? 17.374 10.718 -31.535 1.00 97.88 89 SER A N 1
ATOM 665 C CA . SER A 1 89 ? 17.310 10.596 -32.991 1.00 97.88 89 SER A CA 1
ATOM 666 C C . SER A 1 89 ? 15.888 10.281 -33.481 1.00 97.88 89 SER A C 1
ATOM 668 O O . SER A 1 89 ? 14.929 10.166 -32.709 1.00 97.88 89 SER A O 1
ATOM 670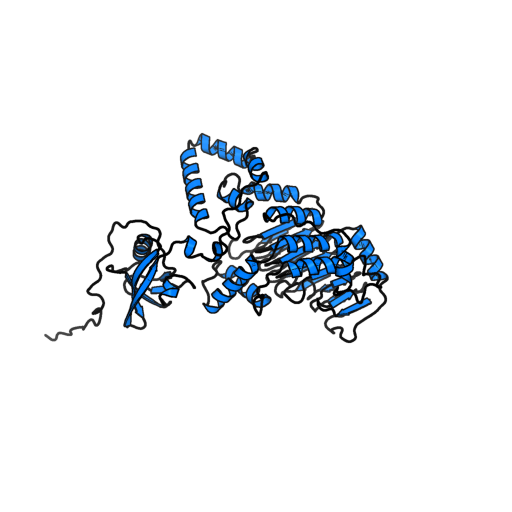 N N . LYS A 1 90 ? 15.739 10.175 -34.803 1.00 97.94 90 LYS A N 1
ATOM 671 C CA . LYS A 1 90 ? 14.506 9.753 -35.470 1.00 97.94 90 LYS A CA 1
ATOM 672 C C . LYS A 1 90 ? 14.810 8.608 -36.424 1.00 97.94 90 LYS A C 1
ATOM 674 O O . LYS A 1 90 ? 15.894 8.568 -36.994 1.00 97.94 90 LYS A O 1
ATOM 679 N N . VAL A 1 91 ? 13.815 7.757 -36.629 1.00 98.12 91 VAL A N 1
ATOM 680 C CA . VAL A 1 91 ? 13.818 6.645 -37.578 1.00 98.12 91 VAL A CA 1
ATOM 681 C C . VAL A 1 91 ? 12.523 6.671 -38.383 1.00 98.12 91 VAL A C 1
ATOM 683 O O . VAL A 1 91 ? 11.453 6.936 -37.834 1.00 98.12 91 VAL A O 1
ATOM 686 N N . VAL A 1 92 ? 12.592 6.420 -39.685 1.00 98.38 92 VAL A N 1
ATOM 687 C CA . VAL A 1 92 ? 11.407 6.247 -40.531 1.00 98.38 92 VAL A CA 1
ATOM 688 C C . VAL A 1 92 ? 11.051 4.770 -40.561 1.00 98.38 92 VAL A C 1
ATOM 690 O O . VAL A 1 92 ? 11.784 3.961 -41.118 1.00 98.38 92 VAL A O 1
ATOM 693 N N . LEU A 1 93 ? 9.921 4.407 -39.965 1.00 98.38 93 LEU A N 1
ATOM 694 C CA . LEU A 1 93 ? 9.410 3.041 -39.992 1.00 98.38 93 LEU A CA 1
ATOM 695 C C . LEU A 1 93 ? 8.646 2.807 -41.294 1.00 98.38 93 LEU A C 1
ATOM 697 O O . LEU A 1 93 ? 7.720 3.557 -41.604 1.00 98.38 93 LEU A O 1
ATOM 701 N N . HIS A 1 94 ? 9.005 1.748 -42.017 1.00 97.44 94 HIS A N 1
ATOM 702 C CA . HIS A 1 94 ? 8.261 1.253 -43.175 1.00 97.44 94 HIS A CA 1
ATOM 703 C C . HIS A 1 94 ? 7.312 0.162 -42.701 1.00 97.44 94 HIS A C 1
ATOM 705 O O . HIS A 1 94 ? 7.733 -0.946 -42.358 1.00 97.44 94 HIS A O 1
ATOM 711 N N . LEU A 1 95 ? 6.032 0.500 -42.652 1.00 97.56 95 LEU A N 1
ATOM 712 C CA . LEU A 1 95 ? 4.955 -0.345 -42.165 1.00 97.56 95 LEU A CA 1
ATOM 713 C C . LEU A 1 95 ? 4.001 -0.705 -43.305 1.00 97.56 95 LEU A C 1
ATOM 715 O O . LEU A 1 95 ? 3.987 -0.077 -44.364 1.00 97.56 95 LEU A O 1
ATOM 719 N N . GLN A 1 96 ? 3.158 -1.697 -43.063 1.00 97.19 96 GLN A N 1
ATOM 720 C CA . GLN A 1 96 ? 1.987 -1.974 -43.879 1.00 97.19 96 GLN A CA 1
ATOM 721 C C . GLN A 1 96 ? 0.771 -2.119 -42.966 1.00 97.19 96 GLN A C 1
ATOM 723 O O . GLN A 1 96 ? 0.788 -2.932 -42.035 1.00 97.19 96 GLN A O 1
ATOM 728 N N . ARG A 1 97 ? -0.279 -1.345 -43.251 1.00 97.06 97 ARG A N 1
ATOM 729 C CA . ARG A 1 97 ? -1.540 -1.317 -42.503 1.00 97.06 97 ARG A CA 1
ATOM 730 C C . ARG A 1 97 ? -2.681 -1.632 -43.457 1.00 97.06 97 ARG A C 1
ATOM 732 O O . ARG A 1 97 ? -2.790 -1.012 -44.506 1.00 97.06 97 ARG A O 1
ATOM 739 N N . ASP A 1 98 ? -3.482 -2.640 -43.123 1.00 94.75 98 ASP A N 1
ATOM 740 C CA . ASP A 1 98 ? -4.612 -3.097 -43.949 1.00 94.75 98 ASP A CA 1
ATOM 741 C C . ASP A 1 98 ? -4.253 -3.406 -45.415 1.00 94.75 98 ASP A C 1
ATOM 743 O O . ASP A 1 98 ? -5.074 -3.284 -46.317 1.00 94.75 98 ASP A O 1
ATOM 747 N N . GLY A 1 99 ? -3.011 -3.836 -45.657 1.00 92.00 99 GLY A N 1
ATOM 748 C CA . GLY A 1 99 ? -2.505 -4.137 -46.996 1.00 92.00 99 GLY A CA 1
ATOM 749 C C . GLY A 1 99 ? -1.778 -2.974 -47.677 1.00 92.00 99 GLY A C 1
ATOM 750 O O . GLY A 1 99 ? -0.995 -3.230 -48.590 1.00 92.00 99 GLY A O 1
ATOM 751 N N . GLU A 1 100 ? -1.926 -1.746 -47.185 1.00 96.00 100 GLU A N 1
ATOM 752 C CA . GLU A 1 100 ? -1.350 -0.543 -47.788 1.00 96.00 100 GLU A CA 1
ATOM 753 C C . GLU A 1 100 ? -0.017 -0.143 -47.130 1.00 96.00 100 GLU A C 1
ATOM 755 O O . GLU A 1 100 ? 0.116 -0.229 -45.903 1.00 96.00 100 GLU A O 1
ATOM 760 N N . PRO A 1 101 ? 0.990 0.294 -47.910 1.00 95.56 101 PRO A N 1
ATOM 761 C CA . PRO A 1 101 ? 2.260 0.765 -47.369 1.00 95.56 101 PRO A CA 1
ATOM 762 C C . PRO A 1 101 ? 2.095 2.098 -46.623 1.00 95.56 101 PRO A C 1
ATOM 764 O O . PRO A 1 101 ? 1.404 3.010 -47.076 1.00 95.56 101 PRO A O 1
ATOM 767 N N . LEU A 1 102 ? 2.783 2.229 -45.490 1.00 96.25 102 LEU A N 1
ATOM 768 C CA . LEU A 1 102 ? 2.753 3.397 -44.614 1.00 96.25 102 LEU A CA 1
ATOM 769 C C . LEU A 1 102 ? 4.169 3.718 -44.123 1.00 96.25 102 LEU A C 1
ATOM 771 O O . LEU A 1 102 ? 4.897 2.827 -43.697 1.00 96.25 102 LEU A O 1
ATOM 775 N N . GLN A 1 103 ? 4.552 4.995 -44.135 1.00 97.56 103 GLN A N 1
ATOM 776 C CA . GLN A 1 103 ? 5.807 5.456 -43.538 1.00 97.56 103 GLN A CA 1
ATOM 777 C C . GLN A 1 103 ? 5.526 6.400 -42.377 1.00 97.56 103 GLN A C 1
ATOM 779 O O . GLN A 1 103 ? 4.821 7.394 -42.549 1.00 97.56 103 GLN A O 1
ATOM 784 N N . LEU A 1 104 ? 6.097 6.104 -41.208 1.00 98.25 104 LEU A N 1
ATOM 785 C CA . LEU A 1 104 ? 5.945 6.923 -40.004 1.00 98.25 104 LEU A CA 1
ATOM 786 C C . LEU A 1 104 ? 7.312 7.359 -39.481 1.00 98.25 104 LEU A C 1
ATOM 788 O O . LEU A 1 104 ? 8.189 6.532 -39.246 1.00 98.25 104 LEU A O 1
ATOM 792 N N . ALA A 1 105 ? 7.485 8.662 -39.261 1.00 98.19 105 ALA A N 1
ATOM 793 C CA . ALA A 1 105 ? 8.656 9.186 -38.568 1.00 98.19 105 ALA A CA 1
ATOM 794 C C . ALA A 1 105 ? 8.490 8.972 -37.057 1.00 98.19 105 ALA A C 1
ATOM 796 O O . ALA A 1 105 ? 7.646 9.602 -36.422 1.00 98.19 105 ALA A O 1
ATOM 797 N N . CYS A 1 106 ? 9.313 8.100 -36.489 1.00 98.50 106 CYS A N 1
ATOM 798 C CA . CYS A 1 106 ? 9.307 7.732 -35.083 1.00 98.50 106 CYS A CA 1
ATOM 799 C C . CYS A 1 106 ? 10.525 8.327 -34.373 1.00 98.50 106 CYS A C 1
ATOM 801 O O . CYS A 1 106 ? 11.637 8.299 -34.897 1.00 98.50 106 CYS A O 1
ATOM 803 N N . GLY A 1 107 ? 10.331 8.876 -33.175 1.00 98.31 107 GLY A N 1
ATOM 804 C CA . GLY A 1 107 ? 11.456 9.240 -32.313 1.00 98.31 107 GLY A CA 1
ATOM 805 C C . GLY A 1 107 ? 12.157 7.998 -31.761 1.00 98.31 107 GLY A C 1
ATOM 806 O O . GLY A 1 107 ? 11.559 6.925 -31.687 1.00 98.31 107 GLY A O 1
ATOM 807 N N . VAL A 1 108 ? 13.405 8.151 -31.333 1.00 98.12 108 VAL A N 1
ATOM 808 C CA . VAL A 1 108 ? 14.150 7.134 -30.583 1.00 98.12 108 VAL A CA 1
ATOM 809 C C . VAL A 1 108 ? 14.429 7.678 -29.190 1.00 98.12 108 VAL A C 1
ATOM 811 O O . VAL A 1 108 ? 14.833 8.827 -29.023 1.00 98.12 108 VAL A O 1
ATOM 814 N N . THR A 1 109 ? 14.203 6.858 -28.173 1.00 96.25 109 THR A N 1
ATOM 815 C CA . THR A 1 109 ? 14.482 7.198 -26.777 1.00 96.25 109 THR A CA 1
ATOM 816 C C . THR A 1 109 ? 15.356 6.128 -26.128 1.00 96.25 109 THR A C 1
ATOM 818 O O . THR A 1 109 ? 15.837 5.230 -26.809 1.00 96.25 109 THR A O 1
ATOM 821 N N . ASP A 1 110 ? 15.597 6.228 -24.828 1.00 92.25 110 ASP A N 1
ATOM 822 C CA . ASP A 1 110 ? 16.309 5.226 -24.030 1.00 92.25 110 ASP A CA 1
ATOM 823 C C . ASP A 1 110 ? 15.357 4.544 -23.035 1.00 92.25 110 ASP A C 1
ATOM 825 O O . ASP A 1 110 ? 14.218 4.976 -22.832 1.00 92.25 110 ASP A O 1
ATOM 829 N N . ARG A 1 111 ? 15.815 3.462 -22.390 1.00 88.56 111 ARG A N 1
ATOM 830 C CA . ARG A 1 111 ? 15.003 2.736 -21.399 1.00 88.56 111 ARG A CA 1
ATOM 831 C C . ARG A 1 111 ? 14.513 3.666 -20.285 1.00 88.56 111 ARG A C 1
ATOM 833 O O . ARG A 1 111 ? 13.348 3.592 -19.915 1.00 88.56 111 ARG A O 1
ATOM 840 N N . ARG A 1 112 ? 15.358 4.571 -19.791 1.00 88.12 112 ARG A N 1
ATOM 841 C CA . ARG A 1 112 ? 15.019 5.470 -18.680 1.00 88.12 112 ARG A CA 1
ATOM 842 C C . ARG A 1 112 ? 13.829 6.369 -19.016 1.00 88.12 112 ARG A C 1
ATOM 844 O O . ARG A 1 112 ? 12.907 6.483 -18.214 1.00 88.12 112 ARG A O 1
ATOM 851 N N . ARG A 1 113 ? 13.811 6.951 -20.214 1.00 90.62 113 ARG A N 1
ATOM 852 C CA . ARG A 1 113 ? 12.717 7.807 -20.697 1.00 90.62 113 ARG A CA 1
ATOM 853 C C . ARG A 1 113 ? 11.502 7.027 -21.192 1.00 90.62 113 ARG A C 1
ATOM 855 O O . ARG A 1 113 ? 10.385 7.523 -21.076 1.00 90.62 113 ARG A O 1
ATOM 862 N N . LEU A 1 114 ? 11.683 5.792 -21.668 1.00 89.25 114 LEU A N 1
ATOM 863 C CA . LEU A 1 114 ? 10.566 4.909 -22.021 1.00 89.25 114 LEU A CA 1
ATOM 864 C C . LEU A 1 114 ? 9.687 4.572 -20.802 1.00 89.25 114 LEU A C 1
ATOM 866 O O . LEU A 1 114 ? 8.476 4.409 -20.940 1.00 89.25 114 LEU A O 1
ATOM 870 N N . TYR A 1 115 ? 10.283 4.483 -19.611 1.00 86.31 115 TYR A N 1
ATOM 871 C CA . TYR A 1 115 ? 9.572 4.347 -18.337 1.00 86.31 115 TYR A CA 1
ATOM 872 C C . TYR A 1 115 ? 9.490 5.697 -17.593 1.00 86.31 115 TYR A C 1
ATOM 874 O O . TYR A 1 115 ? 9.807 5.786 -16.405 1.00 86.31 115 TYR A O 1
ATOM 882 N N . GLY A 1 116 ? 9.052 6.745 -18.302 1.00 86.94 116 GLY A N 1
ATOM 883 C CA . GLY A 1 116 ? 9.043 8.134 -17.826 1.00 86.94 116 GLY A CA 1
ATOM 884 C C . GLY A 1 116 ? 8.403 8.350 -16.450 1.00 86.94 116 GLY A C 1
ATOM 885 O O . GLY A 1 116 ? 8.915 9.148 -15.675 1.00 86.94 116 GLY A O 1
ATOM 886 N N . LEU A 1 117 ? 7.376 7.572 -16.087 1.00 89.56 117 LEU A N 1
ATOM 887 C CA . LEU A 1 117 ? 6.677 7.673 -14.797 1.00 89.56 117 LEU A CA 1
ATOM 888 C C . LEU A 1 117 ? 7.605 7.619 -13.565 1.00 89.56 117 LEU A C 1
ATOM 890 O O . LEU A 1 117 ? 7.277 8.191 -12.527 1.00 89.56 117 LEU A O 1
ATOM 894 N N . MET A 1 118 ? 8.756 6.948 -13.670 1.00 89.06 118 MET A N 1
ATOM 895 C CA . MET A 1 118 ? 9.724 6.810 -12.570 1.00 89.06 118 MET A CA 1
ATOM 896 C C . MET A 1 118 ? 10.693 7.997 -12.431 1.00 89.06 118 MET A C 1
ATOM 898 O O . MET A 1 118 ? 11.488 8.011 -11.492 1.00 89.06 118 MET A O 1
ATOM 902 N N . ILE A 1 119 ? 10.695 8.932 -13.387 1.00 90.81 119 ILE A N 1
ATOM 903 C CA . ILE A 1 119 ? 11.582 10.111 -13.423 1.00 90.81 119 ILE A CA 1
ATOM 904 C C . ILE A 1 119 ? 10.822 11.437 -13.576 1.00 90.81 119 ILE A C 1
ATOM 906 O O . ILE A 1 119 ? 11.452 12.485 -13.706 1.00 90.81 119 ILE A O 1
ATOM 910 N N . GLU A 1 120 ? 9.492 11.392 -13.655 1.00 92.12 120 GLU A N 1
ATOM 911 C CA . GLU A 1 120 ? 8.620 12.539 -13.927 1.00 92.12 120 GLU A CA 1
ATOM 912 C C . GLU A 1 120 ? 8.736 13.645 -12.868 1.00 92.12 120 GLU A C 1
ATOM 914 O O . GLU A 1 120 ? 8.635 14.820 -13.214 1.00 92.12 120 GLU A O 1
ATOM 919 N N . GLU A 1 121 ? 8.964 13.290 -11.601 1.00 89.62 121 GLU A N 1
ATOM 920 C CA . GLU A 1 121 ? 9.123 14.255 -10.501 1.00 89.62 121 GLU A CA 1
ATOM 921 C C . GLU A 1 121 ? 10.540 14.826 -10.429 1.00 89.62 121 GLU A C 1
ATOM 923 O O . GLU A 1 121 ? 10.763 15.866 -9.809 1.00 89.62 121 GLU A O 1
ATOM 928 N N . GLY A 1 122 ? 11.499 14.181 -11.098 1.00 90.38 122 GLY A N 1
ATOM 929 C CA . GLY A 1 122 ? 12.889 14.617 -11.119 1.00 90.38 122 GLY A CA 1
ATOM 930 C C . GLY A 1 122 ? 13.586 14.443 -9.772 1.00 90.38 122 GLY A C 1
ATOM 931 O O . GLY A 1 122 ? 14.565 15.147 -9.507 1.00 90.38 122 GLY A O 1
ATOM 932 N N . THR A 1 123 ? 13.108 13.523 -8.929 1.00 89.06 123 THR A N 1
ATOM 933 C CA . THR A 1 123 ? 13.720 13.249 -7.628 1.00 89.06 123 THR A CA 1
ATOM 934 C C . THR A 1 123 ? 15.160 12.777 -7.846 1.00 89.06 123 THR A C 1
ATOM 936 O O . THR A 1 123 ? 15.410 11.906 -8.692 1.00 89.06 123 THR A O 1
ATOM 939 N N . PRO A 1 124 ? 16.146 13.363 -7.143 1.00 90.81 124 PRO A N 1
ATOM 940 C CA . PRO A 1 124 ? 17.520 12.903 -7.239 1.00 90.81 124 PRO A CA 1
ATOM 941 C C . PRO A 1 124 ? 17.662 11.501 -6.640 1.00 90.81 124 PRO A C 1
ATOM 943 O O . PRO A 1 124 ? 16.784 10.993 -5.946 1.00 90.81 124 PRO A O 1
ATOM 946 N N . ARG A 1 125 ? 18.810 10.876 -6.900 1.00 91.69 125 ARG A N 1
ATOM 947 C CA . ARG A 1 125 ? 19.205 9.651 -6.206 1.00 91.69 125 ARG A CA 1
ATOM 948 C C . ARG A 1 125 ? 19.142 9.883 -4.681 1.00 91.69 125 ARG A C 1
ATOM 950 O O . ARG A 1 125 ? 19.689 10.897 -4.247 1.00 91.69 125 ARG A O 1
ATOM 957 N N . PRO A 1 126 ? 18.520 8.987 -3.893 1.00 91.50 126 PRO A N 1
ATOM 958 C CA . PRO A 1 126 ? 18.466 9.129 -2.440 1.00 91.50 126 PRO A CA 1
ATOM 959 C C . PRO A 1 126 ? 19.862 9.151 -1.812 1.00 91.50 126 PRO A C 1
ATOM 961 O O . PRO A 1 126 ? 20.735 8.372 -2.204 1.00 91.50 126 PRO A O 1
ATOM 964 N N . ASP A 1 127 ? 20.052 10.012 -0.814 1.00 90.62 127 ASP A N 1
ATOM 965 C CA . ASP A 1 127 ? 21.275 10.034 -0.018 1.00 90.62 127 ASP A CA 1
ATOM 966 C C . ASP A 1 127 ? 21.269 8.882 0.994 1.00 90.62 127 ASP A C 1
ATOM 968 O O . ASP A 1 127 ? 20.298 8.663 1.723 1.00 90.62 127 ASP A O 1
ATOM 972 N N . LEU A 1 128 ? 22.384 8.156 1.081 1.00 92.62 128 LEU A N 1
ATOM 973 C CA . LEU A 1 128 ? 22.559 7.140 2.111 1.00 92.62 128 LEU A CA 1
ATOM 974 C C . LEU A 1 128 ? 22.841 7.818 3.456 1.00 92.62 128 LEU A C 1
ATOM 976 O O . LEU A 1 128 ? 23.811 8.555 3.614 1.00 92.62 128 LEU A O 1
ATOM 980 N N . GLY A 1 129 ? 21.970 7.572 4.434 1.00 89.62 129 GLY A N 1
ATOM 981 C CA . GLY A 1 129 ? 22.132 8.068 5.801 1.00 89.62 129 GLY A CA 1
ATOM 982 C C . GLY A 1 129 ? 23.041 7.206 6.685 1.00 89.62 129 GLY A C 1
ATOM 983 O O . GLY A 1 129 ? 23.440 6.102 6.320 1.00 89.62 129 GLY A O 1
ATOM 984 N N . ARG A 1 130 ? 23.257 7.677 7.919 1.00 91.12 130 ARG A N 1
ATOM 985 C CA . ARG A 1 130 ? 24.114 7.061 8.950 1.00 91.12 130 ARG A CA 1
ATOM 986 C C . ARG A 1 130 ? 23.902 5.552 9.161 1.00 91.12 130 ARG A C 1
ATOM 988 O O . ARG A 1 130 ? 24.872 4.840 9.397 1.00 91.12 130 ARG A O 1
ATOM 995 N N . ARG A 1 131 ? 22.661 5.057 9.093 1.00 90.81 131 ARG A N 1
ATOM 996 C CA . ARG A 1 131 ? 22.357 3.620 9.269 1.00 90.81 131 ARG A CA 1
ATOM 997 C C . ARG A 1 131 ? 23.082 2.739 8.241 1.00 90.81 131 ARG A C 1
ATOM 999 O O . ARG A 1 131 ? 23.601 1.683 8.588 1.00 90.81 131 ARG A O 1
ATOM 1006 N N . HIS A 1 132 ? 23.221 3.223 7.008 1.00 94.12 132 HIS A N 1
ATOM 1007 C CA . HIS A 1 132 ? 23.913 2.520 5.929 1.00 94.12 132 HIS A CA 1
ATOM 1008 C C . HIS A 1 132 ? 25.422 2.431 6.181 1.00 94.12 132 HIS A C 1
ATOM 1010 O O . HIS A 1 132 ? 26.020 1.371 5.984 1.00 94.12 132 HIS A O 1
ATOM 1016 N N . ASP A 1 133 ? 26.029 3.512 6.683 1.00 93.12 133 ASP A N 1
ATOM 1017 C CA . ASP A 1 133 ? 27.440 3.514 7.088 1.00 93.12 133 ASP A CA 1
ATOM 1018 C C . ASP A 1 133 ? 27.693 2.478 8.191 1.00 93.12 133 ASP A C 1
ATOM 1020 O O . ASP A 1 133 ? 28.682 1.742 8.166 1.00 93.12 133 ASP A O 1
ATOM 1024 N N . GLU A 1 134 ? 26.773 2.384 9.156 1.00 92.00 134 GLU A N 1
ATOM 1025 C CA . GLU A 1 134 ? 26.858 1.425 10.257 1.00 92.00 134 GLU A CA 1
ATOM 1026 C C . GLU A 1 134 ? 26.732 -0.032 9.775 1.00 92.00 134 GLU A C 1
ATOM 1028 O O . GLU A 1 134 ? 27.458 -0.898 10.279 1.00 92.00 134 GLU A O 1
ATOM 1033 N N . TRP A 1 135 ? 25.890 -0.311 8.772 1.00 91.94 135 TRP A N 1
ATOM 1034 C CA . TRP A 1 135 ? 25.788 -1.638 8.149 1.00 91.94 135 TRP A CA 1
ATOM 1035 C C . TRP A 1 135 ? 27.085 -2.064 7.462 1.00 91.94 135 TRP A C 1
ATOM 1037 O O . TRP A 1 135 ? 27.534 -3.198 7.647 1.00 91.94 135 TRP A O 1
ATOM 1047 N N . LEU A 1 136 ? 27.716 -1.159 6.710 1.00 89.00 136 LEU A N 1
ATOM 1048 C CA . LEU A 1 136 ? 28.987 -1.433 6.031 1.00 89.00 136 LEU A CA 1
ATOM 1049 C C . LEU A 1 136 ? 30.142 -1.603 7.023 1.00 89.00 136 LEU A C 1
ATOM 1051 O O . LEU A 1 136 ? 31.000 -2.465 6.834 1.00 89.00 136 LEU A O 1
ATOM 1055 N N . ALA A 1 137 ? 30.150 -0.824 8.106 1.00 91.31 137 ALA A N 1
ATOM 1056 C CA . ALA A 1 137 ? 31.186 -0.900 9.133 1.00 91.31 137 ALA A CA 1
ATOM 1057 C C . ALA A 1 137 ? 31.153 -2.214 9.936 1.00 91.31 137 ALA A C 1
ATOM 1059 O O . ALA A 1 137 ? 32.152 -2.585 10.558 1.00 91.31 137 ALA A O 1
ATOM 1060 N N . LYS A 1 138 ? 30.014 -2.918 9.962 1.00 88.94 138 LYS A N 1
ATOM 1061 C CA . LYS A 1 138 ? 29.815 -4.131 10.764 1.00 88.94 138 LYS A CA 1
ATOM 1062 C C . LYS A 1 138 ? 29.204 -5.248 9.912 1.00 88.94 138 LYS A C 1
ATOM 1064 O O . LYS A 1 138 ? 28.030 -5.527 10.117 1.00 88.94 138 LYS A O 1
ATOM 1069 N N . PRO A 1 139 ? 29.950 -5.929 9.018 1.00 83.88 139 PRO A N 1
ATOM 1070 C CA . PRO A 1 139 ? 29.418 -6.991 8.148 1.00 83.88 139 PRO A CA 1
ATOM 1071 C C . PRO A 1 139 ? 28.879 -8.186 8.949 1.00 83.88 139 PRO A C 1
ATOM 1073 O O . PRO A 1 139 ? 29.390 -8.477 10.032 1.00 83.88 139 PRO A O 1
ATOM 1076 N N . ASP A 1 140 ? 27.848 -8.884 8.447 1.00 84.38 140 ASP A N 1
ATOM 1077 C CA . ASP A 1 140 ? 27.215 -10.003 9.177 1.00 84.38 140 ASP A CA 1
ATOM 1078 C C . ASP A 1 140 ? 27.936 -11.316 8.858 1.00 84.38 140 ASP A C 1
ATOM 1080 O O . ASP A 1 140 ? 28.971 -11.337 8.193 1.00 84.38 140 ASP A O 1
ATOM 1084 N N . ALA A 1 141 ? 27.431 -12.427 9.393 1.00 86.56 141 ALA A N 1
ATOM 1085 C CA . ALA A 1 141 ? 28.000 -13.739 9.125 1.00 86.56 141 ALA A CA 1
ATOM 1086 C C . ALA A 1 141 ? 27.945 -14.117 7.635 1.00 86.56 141 ALA A C 1
ATOM 1088 O O . ALA A 1 141 ? 28.904 -14.713 7.147 1.00 86.56 141 ALA A O 1
ATOM 1089 N N . VAL A 1 142 ? 26.876 -13.747 6.921 1.00 84.69 142 VAL A N 1
ATOM 1090 C CA . VAL A 1 142 ? 26.697 -14.048 5.495 1.00 84.69 142 VAL A CA 1
ATOM 1091 C C . VAL A 1 142 ? 27.657 -13.210 4.662 1.00 84.69 142 VAL A C 1
ATOM 1093 O O . VAL A 1 142 ? 28.409 -13.770 3.868 1.00 84.69 142 VAL A O 1
ATOM 1096 N N . THR A 1 143 ? 27.714 -11.897 4.898 1.00 86.81 143 THR A N 1
ATOM 1097 C CA . THR A 1 143 ? 28.649 -10.997 4.217 1.00 86.81 143 THR A CA 1
ATOM 1098 C C . THR A 1 143 ? 30.089 -11.453 4.437 1.00 86.81 143 THR A C 1
ATOM 1100 O O . THR A 1 143 ? 30.840 -11.562 3.475 1.00 86.81 143 THR A O 1
ATOM 1103 N N . ARG A 1 144 ? 30.478 -11.798 5.677 1.00 89.56 144 ARG A N 1
ATOM 1104 C CA . ARG A 1 144 ? 31.833 -12.306 5.964 1.00 89.56 144 ARG A CA 1
ATOM 1105 C C . ARG A 1 144 ? 32.134 -13.610 5.227 1.00 89.56 144 ARG A C 1
ATOM 1107 O O . ARG A 1 144 ? 33.216 -13.735 4.664 1.00 89.56 144 ARG A O 1
ATOM 1114 N N . ALA A 1 145 ? 31.197 -14.559 5.217 1.00 90.88 145 ALA A N 1
ATOM 1115 C CA . ALA A 1 145 ? 31.370 -15.827 4.513 1.00 90.88 145 ALA A CA 1
ATOM 1116 C C . ALA A 1 145 ? 31.508 -15.624 2.996 1.00 90.88 145 ALA A C 1
ATOM 1118 O O . ALA A 1 145 ? 32.375 -16.237 2.376 1.00 90.88 145 ALA A O 1
ATOM 1119 N N . LEU A 1 146 ? 30.707 -14.726 2.413 1.00 89.44 146 LEU A N 1
ATOM 1120 C CA . LEU A 1 146 ? 30.814 -14.356 1.005 1.00 89.44 146 LEU A CA 1
ATOM 1121 C C . LEU A 1 146 ? 32.173 -13.717 0.701 1.00 89.44 146 LEU A C 1
ATOM 1123 O O . LEU A 1 146 ? 32.809 -14.102 -0.272 1.00 89.44 146 LEU A O 1
ATOM 1127 N N . THR A 1 147 ? 32.644 -12.787 1.538 1.00 89.38 147 THR A N 1
ATOM 1128 C CA . THR A 1 147 ? 33.962 -12.159 1.363 1.00 89.38 147 THR A CA 1
ATOM 1129 C C . THR A 1 147 ? 35.086 -13.193 1.383 1.00 89.38 147 THR A C 1
ATOM 1131 O O . THR A 1 147 ? 35.963 -13.143 0.527 1.00 89.38 147 THR A O 1
ATOM 1134 N N . THR A 1 148 ? 35.051 -14.154 2.313 1.00 94.12 148 THR A N 1
ATOM 1135 C CA . THR A 1 148 ? 36.028 -15.252 2.341 1.00 94.12 148 THR A CA 1
ATOM 1136 C C . THR A 1 148 ? 35.960 -16.098 1.072 1.00 94.12 148 THR A C 1
ATOM 1138 O O . THR A 1 148 ? 36.994 -16.352 0.469 1.00 94.12 148 THR A O 1
ATOM 1141 N N . LEU A 1 149 ? 34.759 -16.472 0.620 1.00 94.38 149 LEU A N 1
ATOM 1142 C CA . LEU A 1 149 ? 34.587 -17.278 -0.590 1.00 94.38 149 LEU A CA 1
ATOM 1143 C C . LEU A 1 149 ? 35.117 -16.575 -1.847 1.00 94.38 149 LEU A C 1
ATOM 1145 O O . LEU A 1 149 ? 35.762 -17.207 -2.675 1.00 94.38 149 LEU A O 1
ATOM 1149 N N . VAL A 1 150 ? 34.839 -15.280 -2.001 1.00 93.75 150 VAL A N 1
ATOM 1150 C CA . VAL A 1 150 ? 35.305 -14.495 -3.154 1.00 93.75 150 VAL A CA 1
ATOM 1151 C C . VAL A 1 150 ? 36.831 -14.422 -3.178 1.00 93.75 150 VAL A C 1
ATOM 1153 O O . VAL A 1 150 ? 37.411 -14.592 -4.248 1.00 93.75 150 VAL A O 1
ATOM 1156 N N . ALA A 1 151 ? 37.456 -14.242 -2.010 1.00 95.00 151 ALA A N 1
ATOM 1157 C CA . ALA A 1 151 ? 38.910 -14.228 -1.872 1.00 95.00 151 ALA A CA 1
ATOM 1158 C C . ALA A 1 151 ? 39.537 -15.601 -2.156 1.00 95.00 151 ALA A C 1
ATOM 1160 O O . ALA A 1 151 ? 40.522 -15.693 -2.882 1.00 95.00 151 ALA A O 1
ATOM 1161 N N . ASP A 1 152 ? 38.940 -16.681 -1.646 1.00 97.12 152 ASP A N 1
ATOM 1162 C CA . ASP A 1 152 ? 39.406 -18.051 -1.898 1.00 97.12 152 ASP A CA 1
ATOM 1163 C C . ASP A 1 152 ? 39.319 -18.434 -3.389 1.00 97.12 152 ASP A C 1
ATOM 1165 O O . ASP A 1 152 ? 40.074 -19.285 -3.861 1.00 97.12 152 ASP A O 1
ATOM 1169 N N . LEU A 1 153 ? 38.391 -17.818 -4.130 1.00 96.94 153 LEU A N 1
ATOM 1170 C CA . LEU A 1 153 ? 38.200 -18.005 -5.569 1.00 96.94 153 LEU A CA 1
ATOM 1171 C C . LEU A 1 153 ? 38.952 -16.977 -6.433 1.00 96.94 153 LEU A C 1
ATOM 1173 O O . LEU A 1 153 ? 38.807 -17.034 -7.655 1.00 96.94 153 LEU A O 1
ATOM 1177 N N . GLU A 1 154 ? 39.690 -16.035 -5.834 1.00 96.75 154 GLU A N 1
ATOM 1178 C CA . GLU A 1 154 ? 40.391 -14.938 -6.531 1.00 96.75 154 GLU A CA 1
ATOM 1179 C C . GLU A 1 154 ? 39.479 -14.213 -7.550 1.00 96.75 154 GLU A C 1
ATOM 1181 O O . GLU A 1 154 ? 39.846 -13.970 -8.703 1.00 96.75 154 GLU A O 1
ATOM 1186 N N . SER A 1 155 ? 38.223 -13.967 -7.160 1.00 95.56 155 SER A N 1
ATOM 1187 C CA . SER A 1 155 ? 37.142 -13.513 -8.052 1.00 95.56 155 SER A CA 1
ATOM 1188 C C . SER A 1 155 ? 36.635 -12.095 -7.749 1.00 95.56 155 SER A C 1
ATOM 1190 O O . SER A 1 155 ? 35.541 -11.728 -8.187 1.00 95.56 155 SER A O 1
ATOM 1192 N N . GLU A 1 156 ? 37.407 -11.286 -7.024 1.00 93.88 156 GLU A N 1
ATOM 1193 C CA . GLU A 1 156 ? 37.058 -9.918 -6.620 1.00 93.88 156 GLU A CA 1
ATOM 1194 C C . GLU A 1 156 ? 36.702 -9.036 -7.823 1.00 93.88 156 GLU A C 1
ATOM 1196 O O . GLU A 1 156 ? 35.604 -8.486 -7.877 1.00 93.88 156 GLU A O 1
ATOM 1201 N N . ASP A 1 157 ? 37.570 -8.988 -8.838 1.00 94.69 157 ASP A N 1
ATOM 1202 C CA . ASP A 1 157 ? 37.367 -8.164 -10.040 1.00 94.69 157 ASP A CA 1
ATOM 1203 C C . ASP A 1 157 ? 36.091 -8.553 -10.806 1.00 94.69 157 ASP A C 1
ATOM 1205 O O . ASP A 1 157 ? 35.402 -7.710 -11.394 1.00 94.69 157 ASP A O 1
ATOM 1209 N N . SER A 1 158 ? 35.763 -9.850 -10.804 1.00 93.00 158 SER A N 1
ATOM 1210 C CA . SER A 1 158 ? 34.554 -10.363 -11.454 1.00 93.00 158 SER A CA 1
ATOM 1211 C C . SER A 1 158 ? 33.303 -9.935 -10.695 1.00 93.00 158 SER A C 1
ATOM 1213 O O . SER A 1 158 ? 32.330 -9.501 -11.316 1.00 93.00 158 SER A O 1
ATOM 1215 N N . LEU A 1 159 ? 33.327 -10.017 -9.362 1.00 89.94 159 LEU A N 1
ATOM 1216 C CA . LEU A 1 159 ? 32.228 -9.548 -8.525 1.00 89.94 159 LEU A CA 1
ATOM 1217 C C . LEU A 1 159 ? 32.044 -8.032 -8.654 1.00 89.94 159 LEU A C 1
ATOM 1219 O O . LEU A 1 159 ? 30.919 -7.583 -8.867 1.00 89.94 159 LEU A O 1
ATOM 1223 N N . ASP A 1 160 ? 33.126 -7.256 -8.611 1.00 90.25 160 ASP A N 1
ATOM 1224 C CA . ASP A 1 160 ? 33.085 -5.800 -8.773 1.00 90.25 160 ASP A CA 1
ATOM 1225 C C . ASP A 1 160 ? 32.495 -5.401 -10.130 1.00 90.25 160 ASP A C 1
ATOM 1227 O O . ASP A 1 160 ? 31.638 -4.518 -10.208 1.00 90.25 160 ASP A O 1
ATOM 1231 N N . SER A 1 161 ? 32.881 -6.102 -11.200 1.00 92.94 161 SER A N 1
ATOM 1232 C CA . SER A 1 161 ? 32.319 -5.889 -12.538 1.00 92.94 161 SER A CA 1
ATOM 1233 C C . SER A 1 161 ? 30.811 -6.166 -12.582 1.00 92.94 161 SER A C 1
ATOM 1235 O O . SER A 1 161 ? 30.059 -5.399 -13.189 1.00 92.94 161 SER A O 1
ATOM 1237 N N . LEU A 1 162 ? 30.343 -7.232 -11.921 1.00 91.31 162 LEU A N 1
ATOM 1238 C CA . LEU A 1 162 ? 28.916 -7.560 -11.831 1.00 91.31 162 LEU A CA 1
ATOM 1239 C C . LEU A 1 162 ? 28.139 -6.523 -11.012 1.00 91.31 162 LEU A C 1
ATOM 1241 O O . LEU A 1 162 ? 27.062 -6.100 -11.434 1.00 91.31 162 LEU A O 1
ATOM 1245 N N . VAL A 1 163 ? 28.689 -6.075 -9.881 1.00 90.06 163 VAL A N 1
ATOM 1246 C CA . VAL A 1 163 ? 28.081 -5.033 -9.039 1.00 90.06 163 VAL A CA 1
ATOM 1247 C C . VAL A 1 163 ? 27.973 -3.716 -9.808 1.00 90.06 163 VAL A C 1
ATOM 1249 O O . VAL A 1 163 ? 26.921 -3.080 -9.787 1.00 90.06 163 VAL A O 1
ATOM 1252 N N . GLN A 1 164 ? 29.013 -3.322 -10.547 1.00 90.06 164 GLN A N 1
ATOM 1253 C CA . GLN A 1 164 ? 28.981 -2.123 -11.391 1.00 90.06 164 GLN A CA 1
ATOM 1254 C C . GLN A 1 164 ? 27.953 -2.235 -12.523 1.00 90.06 164 GLN A C 1
ATOM 1256 O O . GLN A 1 164 ? 27.228 -1.274 -12.789 1.00 90.06 164 GLN A O 1
ATOM 1261 N N . ALA A 1 165 ? 27.856 -3.399 -13.172 1.00 90.25 165 ALA A N 1
ATOM 1262 C CA . ALA A 1 165 ? 26.859 -3.640 -14.212 1.00 90.25 165 ALA A CA 1
ATOM 1263 C C . ALA A 1 165 ? 25.429 -3.555 -13.655 1.00 90.25 165 ALA A C 1
ATOM 1265 O O . ALA A 1 165 ? 24.568 -2.915 -14.260 1.00 90.25 165 ALA A O 1
ATOM 1266 N N . PHE A 1 166 ? 25.188 -4.140 -12.480 1.00 90.06 166 PHE A N 1
ATOM 1267 C CA . PHE A 1 166 ? 23.894 -4.081 -11.807 1.00 90.06 166 PHE A CA 1
ATOM 1268 C C . PHE A 1 166 ? 23.533 -2.656 -11.366 1.00 90.06 166 PHE A C 1
ATOM 1270 O O . PHE A 1 166 ? 22.422 -2.196 -11.619 1.00 90.06 166 PHE A O 1
ATOM 1277 N N . ALA A 1 167 ? 24.488 -1.911 -10.806 1.00 87.12 167 ALA A N 1
ATOM 1278 C CA . ALA A 1 167 ? 24.325 -0.499 -10.467 1.00 87.12 167 ALA A CA 1
ATOM 1279 C C . ALA A 1 167 ? 23.971 0.364 -11.694 1.00 87.12 167 ALA A C 1
ATOM 1281 O O . ALA A 1 167 ? 23.093 1.228 -11.624 1.00 87.12 167 ALA A O 1
ATOM 1282 N N . ALA A 1 168 ? 24.624 0.123 -12.836 1.00 85.94 168 ALA A N 1
ATOM 1283 C CA . ALA A 1 168 ? 24.317 0.814 -14.086 1.00 85.94 168 ALA A CA 1
ATOM 1284 C C . ALA A 1 168 ? 22.907 0.474 -14.603 1.00 85.94 168 ALA A C 1
ATOM 1286 O O . ALA A 1 168 ? 22.189 1.364 -15.065 1.00 85.94 168 ALA A O 1
ATOM 1287 N N . ASP A 1 169 ? 22.491 -0.791 -14.488 1.00 87.31 169 ASP A N 1
ATOM 1288 C CA . ASP A 1 169 ? 21.146 -1.237 -14.857 1.00 87.31 169 ASP A CA 1
ATOM 1289 C C . ASP A 1 169 ? 20.072 -0.586 -13.966 1.00 87.31 169 ASP A C 1
ATOM 1291 O O . ASP A 1 169 ? 19.119 0.017 -14.476 1.00 87.31 169 ASP A O 1
ATOM 1295 N N . ALA A 1 170 ? 20.285 -0.599 -12.647 1.00 87.00 170 ALA A N 1
ATOM 1296 C CA . ALA A 1 170 ? 19.415 0.023 -11.655 1.00 87.00 170 ALA A CA 1
ATOM 1297 C C . ALA A 1 170 ? 19.263 1.537 -11.875 1.00 87.00 170 ALA A C 1
ATOM 1299 O O . ALA A 1 170 ? 18.161 2.071 -11.748 1.00 87.00 170 ALA A O 1
ATOM 1300 N N . ALA A 1 171 ? 20.336 2.240 -12.253 1.00 84.81 171 ALA A N 1
ATOM 1301 C CA . ALA A 1 171 ? 20.304 3.676 -12.543 1.00 84.81 171 ALA A CA 1
ATOM 1302 C C . ALA A 1 171 ? 19.478 4.035 -13.795 1.00 84.81 171 ALA A C 1
ATOM 1304 O O . ALA A 1 171 ? 19.076 5.192 -13.973 1.00 84.81 171 ALA A O 1
ATOM 1305 N N . ALA A 1 172 ? 19.201 3.068 -14.675 1.00 82.75 172 ALA A N 1
ATOM 1306 C CA . ALA A 1 172 ? 18.328 3.293 -15.822 1.00 82.75 172 ALA A CA 1
ATOM 1307 C C . ALA A 1 172 ? 16.840 3.302 -15.439 1.00 82.75 172 ALA A C 1
ATOM 1309 O O . ALA A 1 172 ? 16.023 3.777 -16.222 1.00 82.75 172 ALA A O 1
ATOM 1310 N N . TYR A 1 173 ? 16.480 2.799 -14.258 1.00 81.06 173 TYR A N 1
ATOM 1311 C CA . TYR A 1 173 ? 15.153 2.966 -13.679 1.00 81.06 173 TYR A CA 1
ATOM 1312 C C . TYR A 1 173 ? 15.203 4.197 -12.759 1.00 81.06 173 TYR A C 1
ATOM 1314 O O . TYR A 1 173 ? 16.208 4.427 -12.095 1.00 81.06 173 TYR A O 1
ATOM 1322 N N . GLY A 1 174 ? 14.198 5.070 -12.787 1.00 87.00 174 GLY A N 1
ATOM 1323 C CA . GLY A 1 174 ? 14.251 6.360 -12.085 1.00 87.00 174 GLY A CA 1
ATOM 1324 C C . GLY A 1 174 ? 14.323 6.280 -10.552 1.00 87.00 174 GLY A C 1
ATOM 1325 O O . GLY A 1 174 ? 14.425 5.193 -9.975 1.00 87.00 174 GLY A O 1
ATOM 1326 N N . TYR A 1 175 ? 14.281 7.446 -9.898 1.00 91.38 175 TYR A N 1
ATOM 1327 C CA . TYR A 1 175 ? 14.447 7.581 -8.442 1.00 91.38 175 TYR A CA 1
ATOM 1328 C C . TYR A 1 175 ? 13.217 8.145 -7.720 1.00 91.38 175 TYR A C 1
ATOM 1330 O O . TYR A 1 175 ? 13.221 8.149 -6.495 1.00 91.38 175 TYR A O 1
ATOM 1338 N N . ASP A 1 176 ? 12.160 8.559 -8.433 1.00 91.81 176 ASP A N 1
ATOM 1339 C CA . ASP A 1 176 ? 10.993 9.253 -7.854 1.00 91.81 176 ASP A CA 1
ATOM 1340 C C . ASP A 1 176 ? 10.390 8.557 -6.623 1.00 91.81 176 ASP A C 1
ATOM 1342 O O . ASP A 1 176 ? 9.924 9.208 -5.695 1.00 91.81 176 ASP A O 1
ATOM 1346 N N . THR A 1 177 ? 10.423 7.225 -6.599 1.00 92.44 177 THR A N 1
ATOM 1347 C CA . THR A 1 177 ? 9.817 6.394 -5.547 1.00 92.44 177 THR A CA 1
ATOM 1348 C C . THR A 1 177 ? 10.825 5.459 -4.881 1.00 92.44 177 THR A C 1
ATOM 1350 O O . THR A 1 177 ? 10.429 4.488 -4.233 1.00 92.44 177 THR A O 1
ATOM 1353 N N . ARG A 1 178 ? 12.126 5.669 -5.113 1.00 93.38 178 ARG A N 1
ATOM 1354 C CA . ARG A 1 178 ? 13.174 4.786 -4.600 1.00 93.38 178 ARG A CA 1
ATOM 1355 C C . ARG A 1 178 ? 13.575 5.224 -3.198 1.00 93.38 178 ARG A C 1
ATOM 1357 O O . ARG A 1 178 ? 13.941 6.374 -3.004 1.00 93.38 178 ARG A O 1
ATOM 1364 N N . LEU A 1 179 ? 13.537 4.288 -2.257 1.00 94.75 179 LEU A N 1
ATOM 1365 C CA . LEU A 1 179 ? 13.973 4.510 -0.879 1.00 94.75 179 LEU A CA 1
ATOM 1366 C C . LEU A 1 179 ? 15.486 4.288 -0.750 1.00 94.75 179 LEU A C 1
ATOM 1368 O O . LEU A 1 179 ? 16.058 3.481 -1.487 1.00 94.75 179 LEU A O 1
ATOM 1372 N N . ALA A 1 180 ? 16.131 4.961 0.197 1.00 94.81 180 ALA A N 1
ATOM 1373 C CA . ALA A 1 180 ? 17.555 4.865 0.492 1.00 94.81 180 ALA A CA 1
ATOM 1374 C C . ALA A 1 180 ? 17.961 3.440 0.889 1.00 94.81 180 ALA A C 1
ATOM 1376 O O . ALA A 1 180 ? 19.004 2.967 0.449 1.00 94.81 180 ALA A O 1
ATOM 1377 N N . ASP A 1 181 ? 17.107 2.716 1.619 1.00 95.12 181 ASP A N 1
ATOM 1378 C CA . ASP A 1 181 ? 17.347 1.312 1.985 1.00 95.12 181 ASP A CA 1
ATOM 1379 C C . ASP A 1 181 ? 17.366 0.395 0.745 1.00 95.12 181 ASP A C 1
ATOM 1381 O O . ASP A 1 181 ? 18.195 -0.511 0.637 1.00 95.12 181 ASP A O 1
ATOM 1385 N N . VAL A 1 182 ? 16.483 0.661 -0.226 1.00 94.06 182 VAL A N 1
ATOM 1386 C CA . VAL A 1 182 ? 16.438 -0.060 -1.510 1.00 94.06 182 VAL A CA 1
ATOM 1387 C C . VAL A 1 182 ? 17.641 0.318 -2.369 1.00 94.06 182 VAL A C 1
ATOM 1389 O O . VAL A 1 182 ? 18.291 -0.547 -2.950 1.00 94.06 182 VAL A O 1
ATOM 1392 N N . GLU A 1 183 ? 17.973 1.605 -2.425 1.00 94.50 183 GLU A N 1
ATOM 1393 C CA . GLU A 1 183 ? 19.148 2.112 -3.127 1.00 94.50 183 GLU A CA 1
ATOM 1394 C C . GLU A 1 183 ? 20.445 1.506 -2.569 1.00 94.50 183 GLU A C 1
ATOM 1396 O O . GLU A 1 183 ? 21.309 1.073 -3.333 1.00 94.50 183 GLU A O 1
ATOM 1401 N N . PHE A 1 184 ? 20.556 1.383 -1.247 1.00 94.19 184 PHE A N 1
ATOM 1402 C CA . PHE A 1 184 ? 21.652 0.682 -0.592 1.00 94.19 184 PHE A CA 1
ATOM 1403 C C . PHE A 1 184 ? 21.722 -0.780 -1.028 1.00 94.19 184 PHE A C 1
ATOM 1405 O O . PHE A 1 184 ? 22.777 -1.231 -1.469 1.00 94.19 184 PHE A O 1
ATOM 1412 N N . ALA A 1 185 ? 20.613 -1.519 -0.945 1.00 92.25 185 ALA A N 1
ATOM 1413 C CA . ALA A 1 185 ? 20.586 -2.932 -1.315 1.00 92.25 185 ALA A CA 1
ATOM 1414 C C . ALA A 1 185 ? 20.985 -3.155 -2.784 1.00 92.25 185 ALA A C 1
ATOM 1416 O O . ALA A 1 185 ? 21.705 -4.109 -3.087 1.00 92.25 185 ALA A O 1
ATOM 1417 N N . LEU A 1 186 ? 20.584 -2.248 -3.684 1.00 90.50 186 LEU A N 1
ATOM 1418 C CA . LEU A 1 186 ? 20.938 -2.311 -5.101 1.00 90.50 186 LEU A CA 1
ATOM 1419 C C . LEU A 1 186 ? 22.436 -2.079 -5.358 1.00 90.50 186 LEU A C 1
ATOM 1421 O O . LEU A 1 186 ? 23.000 -2.657 -6.283 1.00 90.50 186 LEU A O 1
ATOM 1425 N N . HIS A 1 187 ? 23.098 -1.262 -4.539 1.00 89.62 187 HIS A N 1
ATOM 1426 C CA . HIS A 1 187 ? 24.531 -0.972 -4.669 1.00 89.62 187 HIS A CA 1
ATOM 1427 C C . HIS A 1 187 ? 25.430 -1.859 -3.797 1.00 89.62 187 HIS A C 1
ATOM 1429 O O . HIS A 1 187 ? 26.639 -1.921 -4.024 1.00 89.62 187 HIS A O 1
ATOM 1435 N N . HIS A 1 188 ? 24.848 -2.572 -2.835 1.00 89.62 188 HIS A N 1
ATOM 1436 C CA . HIS A 1 188 ? 25.540 -3.454 -1.900 1.00 89.62 188 HIS A CA 1
ATOM 1437 C C . HIS A 1 188 ? 24.828 -4.815 -1.809 1.00 89.62 188 HIS A C 1
ATOM 1439 O O . HIS A 1 188 ? 24.340 -5.181 -0.737 1.00 89.62 188 HIS A O 1
ATOM 1445 N N . PRO A 1 189 ? 24.772 -5.604 -2.902 1.00 88.00 189 PRO A N 1
ATOM 1446 C CA . PRO A 1 189 ? 23.983 -6.840 -2.950 1.00 88.00 189 PRO A CA 1
ATOM 1447 C C . PRO A 1 189 ? 24.410 -7.886 -1.907 1.00 88.00 189 PRO A C 1
ATOM 1449 O O . PRO A 1 189 ? 23.583 -8.652 -1.422 1.00 88.00 189 PRO A O 1
ATOM 1452 N N . SER A 1 190 ? 25.679 -7.881 -1.486 1.00 84.56 190 SER A N 1
ATOM 1453 C CA . SER A 1 190 ? 26.205 -8.723 -0.397 1.00 84.56 190 SER A CA 1
ATOM 1454 C C . SER A 1 190 ? 25.682 -8.362 1.002 1.00 84.56 190 SER A C 1
ATOM 1456 O O . SER A 1 190 ? 25.856 -9.136 1.946 1.00 84.56 190 SER A O 1
ATOM 1458 N N . SER A 1 191 ? 25.045 -7.199 1.127 1.00 88.56 191 SER A N 1
ATOM 1459 C CA . SER A 1 191 ? 24.451 -6.652 2.348 1.00 88.56 191 SER A CA 1
ATOM 1460 C C . SER A 1 191 ? 22.956 -6.356 2.170 1.00 88.56 191 SER A C 1
ATOM 1462 O O . SER A 1 191 ? 22.361 -5.702 3.023 1.00 88.56 191 SER A O 1
ATOM 1464 N N . ALA A 1 192 ? 22.320 -6.839 1.095 1.00 88.81 192 ALA A N 1
ATOM 1465 C 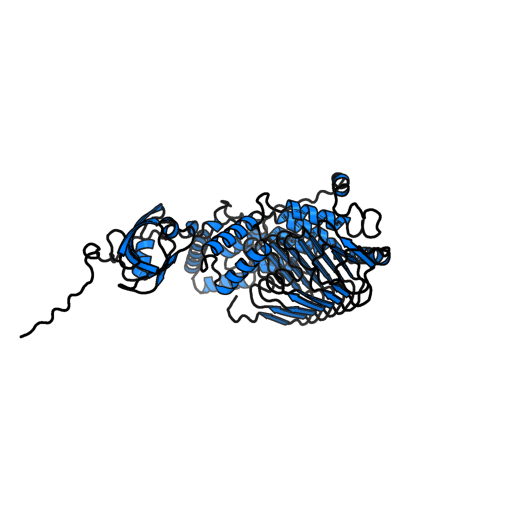CA . ALA A 1 192 ? 20.924 -6.528 0.768 1.00 88.81 192 ALA A CA 1
ATOM 1466 C C . ALA A 1 192 ? 19.909 -7.005 1.825 1.00 88.81 192 ALA A C 1
ATOM 1468 O O . ALA A 1 192 ? 18.806 -6.474 1.895 1.00 88.81 192 ALA A O 1
ATOM 1469 N N . ALA A 1 193 ? 20.278 -7.967 2.676 1.00 88.62 193 ALA A N 1
ATOM 1470 C CA . ALA A 1 193 ? 19.439 -8.426 3.784 1.00 88.62 193 ALA A CA 1
ATOM 1471 C C . ALA A 1 193 ? 19.439 -7.470 4.996 1.00 88.62 193 ALA A C 1
ATOM 1473 O O . ALA A 1 193 ? 18.586 -7.595 5.875 1.00 88.62 193 ALA A O 1
ATOM 1474 N N . ARG A 1 194 ? 20.379 -6.515 5.067 1.00 91.00 194 ARG A N 1
ATOM 1475 C CA . ARG A 1 194 ? 20.550 -5.624 6.226 1.00 91.00 194 ARG A CA 1
ATOM 1476 C C . ARG A 1 194 ? 19.374 -4.710 6.530 1.00 91.00 194 ARG A C 1
ATOM 1478 O O . ARG A 1 194 ? 18.995 -4.686 7.701 1.00 91.00 194 ARG A O 1
ATOM 1485 N N . PRO A 1 195 ? 18.779 -4.019 5.540 1.00 91.88 195 PRO A N 1
ATOM 1486 C CA . PRO A 1 195 ? 17.588 -3.220 5.789 1.00 91.88 195 PRO A CA 1
ATOM 1487 C C . PRO A 1 195 ? 16.482 -4.012 6.483 1.00 91.88 195 PRO A C 1
ATOM 1489 O O . PRO A 1 195 ? 15.915 -3.547 7.466 1.00 91.88 195 PRO A O 1
ATOM 1492 N N . ILE A 1 196 ? 16.228 -5.235 6.008 1.00 89.75 196 ILE A N 1
ATOM 1493 C CA . ILE A 1 196 ? 15.139 -6.082 6.500 1.00 89.75 196 ILE A CA 1
ATOM 1494 C C . ILE A 1 196 ? 15.460 -6.622 7.898 1.00 89.75 196 ILE A C 1
ATOM 1496 O O . ILE A 1 196 ? 14.607 -6.561 8.777 1.00 89.75 196 ILE A O 1
ATOM 1500 N N . ALA A 1 197 ? 16.685 -7.107 8.126 1.00 91.00 197 ALA A N 1
ATOM 1501 C CA . ALA A 1 197 ? 17.086 -7.649 9.425 1.00 91.00 197 ALA A CA 1
ATOM 1502 C C . ALA A 1 197 ? 17.058 -6.583 10.532 1.00 91.00 197 ALA A C 1
ATOM 1504 O O . ALA A 1 197 ? 16.509 -6.824 11.601 1.00 91.00 197 ALA A O 1
ATOM 1505 N N . GLU A 1 198 ? 17.598 -5.388 10.273 1.00 92.44 198 GLU A N 1
ATOM 1506 C CA . GLU A 1 198 ? 17.561 -4.313 11.268 1.00 92.44 198 GLU A CA 1
ATOM 1507 C C . GLU A 1 198 ? 16.135 -3.795 11.491 1.00 92.44 198 GLU A C 1
ATOM 1509 O O . GLU A 1 198 ? 15.768 -3.500 12.626 1.00 92.44 198 GLU A O 1
ATOM 1514 N N . LEU A 1 199 ? 15.320 -3.687 10.434 1.00 93.38 199 LEU A N 1
ATOM 1515 C CA . LEU A 1 199 ? 13.914 -3.318 10.579 1.00 93.38 199 LEU A CA 1
ATOM 1516 C C . LEU A 1 199 ? 13.177 -4.324 11.473 1.00 93.38 199 LEU A C 1
ATOM 1518 O O . LEU A 1 199 ? 12.490 -3.901 12.396 1.00 93.38 199 LEU A O 1
ATOM 1522 N N . ALA A 1 200 ? 13.363 -5.628 11.255 1.00 93.31 200 ALA A N 1
ATOM 1523 C CA . ALA A 1 200 ? 12.769 -6.667 12.096 1.00 93.31 200 ALA A CA 1
ATOM 1524 C C . ALA A 1 200 ? 13.195 -6.529 13.571 1.00 93.31 200 ALA A C 1
ATOM 1526 O O . ALA A 1 200 ? 12.332 -6.444 14.443 1.00 93.31 200 ALA A O 1
ATOM 1527 N N . ASP A 1 201 ? 14.498 -6.388 13.844 1.00 93.06 201 ASP A N 1
ATOM 1528 C CA . ASP A 1 201 ? 15.026 -6.184 15.204 1.00 93.06 201 ASP A CA 1
ATOM 1529 C C . ASP A 1 201 ? 14.453 -4.918 15.869 1.00 93.06 201 ASP A C 1
ATOM 1531 O O . ASP A 1 201 ? 14.230 -4.867 17.079 1.00 93.06 201 ASP A O 1
ATOM 1535 N N . GLN A 1 202 ? 14.226 -3.858 15.090 1.00 93.50 202 GLN A N 1
ATOM 1536 C CA . GLN A 1 202 ? 13.664 -2.608 15.593 1.00 93.50 202 GLN A CA 1
ATOM 1537 C C . GLN A 1 202 ? 12.155 -2.682 15.831 1.00 93.50 202 GLN A C 1
ATOM 1539 O O . GLN A 1 202 ? 11.655 -1.870 16.604 1.00 93.50 202 GLN A O 1
ATOM 1544 N N . LEU A 1 203 ? 11.425 -3.605 15.207 1.00 94.12 203 LEU A N 1
ATOM 1545 C CA . LEU A 1 203 ? 9.983 -3.776 15.421 1.00 94.12 203 LEU A CA 1
ATOM 1546 C C . LEU A 1 203 ? 9.664 -4.684 16.616 1.00 94.12 203 LEU A C 1
ATOM 1548 O O . LEU A 1 203 ? 8.547 -4.631 17.144 1.00 94.12 203 LEU A O 1
ATOM 1552 N N . ASP A 1 204 ? 10.634 -5.486 17.051 1.00 92.12 204 ASP A N 1
ATOM 1553 C CA . ASP A 1 204 ? 10.475 -6.455 18.128 1.00 92.12 204 ASP A CA 1
ATOM 1554 C C . ASP A 1 204 ? 10.173 -5.794 19.487 1.00 92.12 204 ASP A C 1
ATOM 1556 O O . ASP A 1 204 ? 10.790 -4.798 19.875 1.00 92.12 204 ASP A O 1
ATOM 1560 N N . HIS A 1 205 ? 9.199 -6.355 20.211 1.00 83.62 205 HIS A N 1
ATOM 1561 C CA . HIS A 1 205 ? 8.776 -5.932 21.555 1.00 83.62 205 HIS A CA 1
ATOM 1562 C C . HIS A 1 205 ? 8.554 -4.414 21.743 1.00 83.62 205 HIS A C 1
ATOM 1564 O O . HIS A 1 205 ? 8.946 -3.826 22.759 1.00 83.62 205 HIS A O 1
ATOM 1570 N N . ARG A 1 206 ? 7.909 -3.762 20.769 1.00 88.88 206 ARG A N 1
ATOM 1571 C CA . ARG A 1 206 ? 7.624 -2.320 20.778 1.00 88.88 206 ARG A CA 1
ATOM 1572 C C . ARG A 1 206 ? 6.137 -2.010 20.814 1.00 88.88 206 ARG A C 1
ATOM 1574 O O . ARG A 1 206 ? 5.311 -2.816 20.405 1.00 88.88 206 ARG A O 1
ATOM 1581 N N . THR A 1 207 ? 5.802 -0.795 21.247 1.00 94.44 207 THR A N 1
ATOM 1582 C CA . THR A 1 207 ? 4.433 -0.284 21.108 1.00 94.44 207 THR A CA 1
ATOM 1583 C C . THR A 1 207 ? 4.088 -0.056 19.633 1.00 94.44 207 THR A C 1
ATOM 1585 O O . THR A 1 207 ? 4.973 0.159 18.803 1.00 94.44 207 THR A O 1
ATOM 1588 N N . ILE A 1 208 ? 2.795 -0.034 19.299 1.00 95.69 208 ILE A N 1
ATOM 1589 C CA . ILE A 1 208 ? 2.328 0.236 17.927 1.00 95.69 208 ILE A CA 1
ATOM 1590 C C . ILE A 1 208 ? 2.809 1.607 17.428 1.00 95.69 208 ILE A C 1
ATOM 1592 O O . ILE A 1 208 ? 3.249 1.734 16.288 1.00 95.69 208 ILE A O 1
ATOM 1596 N N . VAL A 1 209 ? 2.806 2.622 18.298 1.00 95.00 209 VAL A N 1
ATOM 1597 C CA . VAL A 1 209 ? 3.307 3.968 17.974 1.00 95.00 209 VAL A CA 1
ATOM 1598 C C . VAL A 1 209 ? 4.798 3.934 17.626 1.00 95.00 209 VAL A C 1
ATOM 1600 O O . VAL A 1 209 ? 5.207 4.519 16.622 1.00 95.00 209 VAL A O 1
ATOM 1603 N N . ASP A 1 210 ? 5.611 3.222 18.412 1.00 94.12 210 ASP A N 1
ATOM 1604 C CA . ASP A 1 210 ? 7.045 3.089 18.134 1.00 94.12 210 ASP A CA 1
ATOM 1605 C C . ASP A 1 210 ? 7.298 2.345 16.815 1.00 94.12 210 ASP A C 1
ATOM 1607 O O . ASP A 1 210 ? 8.179 2.740 16.049 1.00 94.12 210 ASP A O 1
ATOM 1611 N N . ARG A 1 211 ? 6.512 1.298 16.520 1.00 95.81 211 ARG A N 1
ATOM 1612 C CA . ARG A 1 211 ? 6.595 0.544 15.257 1.00 95.81 211 ARG A CA 1
ATOM 1613 C C . ARG A 1 211 ? 6.318 1.436 14.053 1.00 95.81 211 ARG A C 1
ATOM 1615 O O . ARG A 1 211 ? 7.113 1.452 13.116 1.00 95.81 211 ARG A O 1
ATOM 1622 N N . ILE A 1 212 ? 5.249 2.232 14.102 1.00 95.12 212 ILE A N 1
ATOM 1623 C CA . ILE A 1 212 ? 4.928 3.202 13.044 1.00 95.12 212 ILE A CA 1
ATOM 1624 C C . ILE A 1 212 ? 6.055 4.229 12.894 1.00 95.12 212 ILE A C 1
ATOM 1626 O O . ILE A 1 212 ? 6.417 4.570 11.770 1.00 95.12 212 ILE A O 1
ATOM 1630 N N . GLY A 1 213 ? 6.648 4.689 14.001 1.00 92.50 213 GLY A N 1
ATOM 1631 C CA . GLY A 1 213 ? 7.804 5.588 13.979 1.00 92.50 213 GLY A CA 1
ATOM 1632 C C . GLY A 1 213 ? 8.997 4.995 13.225 1.00 92.50 213 GLY A C 1
ATOM 1633 O O . GLY A 1 213 ? 9.512 5.624 12.302 1.00 92.50 213 GLY A O 1
ATOM 1634 N N . VAL A 1 214 ? 9.379 3.758 13.556 1.00 93.12 214 VAL A N 1
ATOM 1635 C CA . VAL A 1 214 ? 10.444 3.019 12.854 1.00 93.12 214 VAL A CA 1
ATOM 1636 C C . VAL A 1 214 ? 10.110 2.865 11.368 1.00 93.12 214 VAL A C 1
ATOM 1638 O O . VAL A 1 214 ? 10.957 3.122 10.518 1.00 93.12 214 VAL A O 1
ATOM 1641 N N . MET A 1 215 ? 8.874 2.496 11.025 1.00 94.19 215 MET A N 1
ATOM 1642 C CA . MET A 1 215 ? 8.446 2.356 9.628 1.00 94.19 215 MET A CA 1
ATOM 1643 C C . MET A 1 215 ? 8.492 3.689 8.867 1.00 94.19 215 MET A C 1
ATOM 1645 O O . MET A 1 215 ? 8.912 3.725 7.713 1.00 94.19 215 MET A O 1
ATOM 1649 N N . ALA A 1 216 ? 8.106 4.797 9.500 1.00 92.62 216 ALA A N 1
ATOM 1650 C CA . ALA A 1 216 ? 8.149 6.121 8.885 1.00 92.62 216 ALA A CA 1
ATOM 1651 C C . ALA A 1 216 ? 9.588 6.573 8.578 1.00 92.62 216 ALA A C 1
ATOM 1653 O O . ALA A 1 216 ? 9.829 7.181 7.534 1.00 92.62 216 ALA A O 1
ATOM 1654 N N . GLU A 1 217 ? 10.558 6.228 9.433 1.00 90.44 217 GLU A N 1
ATOM 1655 C CA . GLU A 1 217 ? 11.984 6.490 9.181 1.00 90.44 217 GLU A CA 1
ATOM 1656 C C . GLU A 1 217 ? 12.517 5.744 7.947 1.00 90.44 217 GLU A C 1
ATOM 1658 O O . GLU A 1 217 ? 13.427 6.234 7.272 1.00 90.44 217 GLU A O 1
ATOM 1663 N N . ARG A 1 218 ? 11.933 4.582 7.621 1.00 91.94 218 ARG A N 1
ATOM 1664 C CA . ARG A 1 218 ? 12.295 3.764 6.449 1.00 91.94 218 ARG A CA 1
ATOM 1665 C C . ARG A 1 218 ? 11.739 4.305 5.132 1.00 91.94 218 ARG A C 1
ATOM 1667 O O . ARG A 1 218 ? 12.197 3.886 4.076 1.00 91.94 218 ARG A O 1
ATOM 1674 N N . LEU A 1 219 ? 10.803 5.254 5.177 1.00 91.50 219 LEU A N 1
ATOM 1675 C CA . LEU A 1 219 ? 10.305 5.960 3.992 1.00 91.50 219 LEU A CA 1
ATOM 1676 C C . LEU A 1 219 ? 11.151 7.181 3.589 1.00 91.50 219 LEU A C 1
ATOM 1678 O O . LEU A 1 219 ? 10.761 7.910 2.677 1.00 91.50 219 LEU A O 1
ATOM 1682 N N . ASP A 1 220 ? 12.267 7.437 4.277 1.00 87.50 220 ASP A N 1
ATOM 1683 C CA . ASP A 1 220 ? 13.135 8.608 4.065 1.00 87.50 220 ASP A CA 1
ATOM 1684 C C . ASP A 1 220 ? 12.397 9.949 4.178 1.00 87.50 220 ASP A C 1
ATOM 1686 O O . ASP A 1 220 ? 12.744 10.954 3.552 1.00 87.50 220 ASP A O 1
ATOM 1690 N N . LEU A 1 221 ? 11.348 9.966 4.995 1.00 73.94 221 LEU A N 1
ATOM 1691 C CA . LEU A 1 221 ? 10.543 11.151 5.226 1.00 73.94 221 LEU A CA 1
ATOM 1692 C C . LEU A 1 221 ? 11.158 11.999 6.341 1.00 73.94 221 LEU A C 1
ATOM 1694 O O . LEU A 1 221 ? 11.652 11.458 7.335 1.00 73.94 221 LEU A O 1
ATOM 1698 N N . PRO A 1 222 ? 11.081 13.337 6.243 1.00 62.72 222 PRO A N 1
ATOM 1699 C CA . PRO A 1 222 ? 11.374 14.186 7.385 1.00 62.72 222 PRO A CA 1
ATOM 1700 C C . PRO A 1 222 ? 10.377 13.882 8.508 1.00 62.72 222 PRO A C 1
ATOM 1702 O O . PRO A 1 222 ? 9.177 13.738 8.261 1.00 62.72 222 PRO A O 1
ATOM 1705 N N . GLN A 1 223 ? 10.857 13.811 9.751 1.00 58.41 223 GLN A N 1
ATOM 1706 C CA . GLN A 1 223 ? 9.966 13.611 10.891 1.00 58.41 223 GLN A CA 1
ATOM 1707 C C . GLN A 1 223 ? 8.965 14.768 10.992 1.00 58.41 223 GLN A C 1
ATOM 1709 O O . GLN A 1 223 ? 9.345 15.936 11.112 1.00 58.41 223 GLN A O 1
ATOM 1714 N N . VAL A 1 224 ? 7.673 14.439 10.960 1.00 61.62 224 VAL A N 1
ATOM 1715 C CA . VAL A 1 224 ? 6.596 15.402 11.189 1.00 61.62 224 VAL A CA 1
ATOM 1716 C C . VAL A 1 224 ? 6.454 15.598 12.695 1.00 61.62 224 VAL A C 1
ATOM 1718 O O . VAL A 1 224 ? 5.999 14.706 13.408 1.00 61.62 224 VAL A O 1
ATOM 1721 N N . GLN A 1 225 ? 6.844 16.769 13.200 1.00 54.53 225 GLN A N 1
ATOM 1722 C CA . GLN A 1 225 ? 6.543 17.145 14.580 1.00 54.53 225 GLN A CA 1
ATOM 1723 C C . GLN A 1 225 ? 5.046 17.427 14.714 1.00 54.53 225 GLN A C 1
ATOM 1725 O O . GLN A 1 225 ? 4.538 18.414 14.183 1.00 54.53 225 GLN A O 1
ATOM 1730 N N . LEU A 1 226 ? 4.345 16.563 15.447 1.00 54.12 226 LEU A N 1
ATOM 1731 C CA . LEU A 1 226 ? 2.971 16.809 15.873 1.00 54.12 226 LEU A CA 1
ATOM 1732 C C . LEU A 1 226 ? 2.951 18.059 16.766 1.00 54.12 226 LEU A C 1
ATOM 1734 O O . LEU A 1 226 ? 3.634 18.120 17.790 1.00 54.12 226 LEU A O 1
ATOM 1738 N N . SER A 1 227 ? 2.191 19.085 16.382 1.00 45.72 227 SER A N 1
ATOM 1739 C CA . SER A 1 227 ? 2.048 20.294 17.192 1.00 45.72 227 SER A CA 1
ATOM 1740 C C . SER A 1 227 ? 1.274 19.982 18.475 1.00 45.72 227 SER A C 1
ATOM 1742 O O . SER A 1 227 ? 0.078 19.707 18.424 1.00 45.72 227 SER A O 1
ATOM 1744 N N . THR A 1 228 ? 1.928 20.073 19.632 1.00 41.38 228 THR A N 1
ATOM 1745 C CA . THR A 1 228 ? 1.276 19.974 20.946 1.00 41.38 228 THR A CA 1
ATOM 1746 C C . THR A 1 228 ? 0.994 21.377 21.500 1.00 41.38 228 THR A C 1
ATOM 1748 O O . THR A 1 228 ? 1.937 22.104 21.816 1.00 41.38 228 THR A O 1
ATOM 1751 N N . GLY A 1 229 ? -0.277 21.781 21.636 1.00 41.19 229 GLY A N 1
ATOM 1752 C CA . GLY A 1 229 ? -0.665 23.034 22.315 1.00 41.19 229 GLY A CA 1
ATOM 1753 C C . GLY A 1 229 ? -1.721 23.894 21.601 1.00 41.19 229 GLY A C 1
ATOM 1754 O O . GLY A 1 229 ? -2.318 23.467 20.621 1.00 41.19 229 GLY A O 1
ATOM 1755 N N . ALA A 1 230 ? -1.933 25.118 22.115 1.00 35.06 230 ALA A N 1
ATOM 1756 C CA . ALA A 1 230 ? -3.066 26.055 21.930 1.00 35.06 230 ALA A CA 1
ATOM 1757 C C . ALA A 1 230 ? -3.637 26.309 20.508 1.00 35.06 230 ALA A C 1
ATOM 1759 O O . ALA A 1 230 ? -4.704 26.903 20.391 1.00 35.06 230 ALA A O 1
ATOM 1760 N N . ALA A 1 231 ? -2.997 25.834 19.435 1.00 43.88 231 ALA A N 1
ATOM 1761 C CA . ALA A 1 231 ? -3.616 25.710 18.107 1.00 43.88 231 ALA A CA 1
ATOM 1762 C C . ALA A 1 231 ? -4.725 24.627 18.059 1.00 43.88 231 ALA A C 1
ATOM 1764 O O . ALA A 1 231 ? -5.503 24.568 17.108 1.00 43.88 231 ALA A O 1
ATOM 1765 N N . MET A 1 232 ? -4.814 23.784 19.095 1.00 48.75 232 MET A N 1
ATOM 1766 C CA . MET A 1 232 ? -5.812 22.722 19.238 1.00 48.75 232 MET A CA 1
ATOM 1767 C C . MET A 1 232 ? -7.229 23.239 19.550 1.00 48.75 232 MET A C 1
ATOM 1769 O O . MET A 1 232 ? -8.192 22.653 19.072 1.00 48.75 232 MET A O 1
ATOM 1773 N N . ASP A 1 233 ? -7.406 24.367 20.241 1.00 43.09 233 ASP A N 1
ATOM 1774 C CA . ASP A 1 233 ? -8.758 24.861 20.572 1.00 43.09 233 ASP A CA 1
ATOM 1775 C C . ASP A 1 233 ? -9.530 25.351 19.328 1.00 43.09 233 ASP A C 1
ATOM 1777 O O . ASP A 1 233 ? -10.751 25.199 19.248 1.00 43.09 233 ASP A O 1
ATOM 1781 N N . SER A 1 234 ? -8.828 25.862 18.305 1.00 47.41 234 SER A N 1
ATOM 1782 C CA . SER A 1 234 ? -9.425 26.206 17.002 1.00 47.41 234 SER A CA 1
ATOM 1783 C C . SER A 1 234 ? -9.687 24.991 16.105 1.00 47.41 234 SER A C 1
ATOM 1785 O O . SER A 1 234 ? -10.524 25.065 15.213 1.00 47.41 234 SER A O 1
ATOM 1787 N N . VAL A 1 235 ? -9.006 23.866 16.349 1.00 51.28 235 VAL A N 1
ATOM 1788 C CA . VAL A 1 235 ? -9.205 22.586 15.641 1.00 51.28 235 VAL A CA 1
ATOM 1789 C C . VAL A 1 235 ? -10.536 21.927 16.027 1.00 51.28 235 VAL A C 1
ATOM 1791 O O . VAL A 1 235 ? -11.144 21.234 15.208 1.00 51.28 235 VAL A O 1
ATOM 1794 N N . PHE A 1 236 ? -11.020 22.160 17.251 1.00 54.47 236 PHE A N 1
ATOM 1795 C CA . PHE A 1 236 ? -12.195 21.471 17.789 1.00 54.47 236 PHE A CA 1
ATOM 1796 C C . PHE A 1 236 ? -13.529 22.168 17.514 1.00 54.47 236 PHE A C 1
ATOM 1798 O O . PHE A 1 236 ? -14.536 21.469 17.368 1.00 54.47 236 PHE A O 1
ATOM 1805 N N . ALA A 1 237 ? -13.541 23.499 17.382 1.00 49.38 237 ALA A N 1
ATOM 1806 C CA . ALA A 1 237 ? -14.761 24.269 17.116 1.00 49.38 237 ALA A CA 1
ATOM 1807 C C . ALA A 1 237 ? -15.428 23.907 15.769 1.00 49.38 237 ALA A C 1
ATOM 1809 O O . ALA A 1 237 ? -16.652 23.946 15.680 1.00 49.38 237 ALA A O 1
ATOM 1810 N N . ASP A 1 238 ? -14.639 23.459 14.780 1.00 54.59 238 ASP A N 1
ATOM 1811 C CA . ASP A 1 238 ? -15.090 23.031 13.440 1.00 54.59 238 ASP A CA 1
ATOM 1812 C C . ASP A 1 238 ? -14.915 21.511 13.183 1.00 54.59 238 ASP A C 1
ATOM 1814 O O . ASP A 1 238 ? -15.000 21.017 12.043 1.00 54.59 238 ASP A O 1
ATOM 1818 N N . SER A 1 239 ? -14.648 20.737 14.243 1.00 69.19 239 SER A N 1
ATOM 1819 C CA . SER A 1 239 ? -14.422 19.291 14.130 1.00 69.19 239 SER A CA 1
ATOM 1820 C C . SER A 1 239 ? -15.705 18.533 13.771 1.00 69.19 239 SER A C 1
ATOM 1822 O O . SER A 1 239 ? -16.809 18.913 14.162 1.00 69.19 239 SER A O 1
ATOM 1824 N N . VAL A 1 240 ? -15.562 17.406 13.059 1.00 78.81 240 VAL A N 1
ATOM 1825 C CA . VAL A 1 240 ? -16.685 16.501 12.723 1.00 78.81 240 VAL A CA 1
ATOM 1826 C C . VAL A 1 240 ? -17.455 16.057 13.954 1.00 78.81 240 VAL A C 1
ATOM 1828 O O . VAL A 1 240 ? -18.655 15.809 13.866 1.00 78.81 240 VAL A O 1
ATOM 1831 N N . PHE A 1 241 ? -16.772 16.000 15.096 1.00 84.56 241 PHE A N 1
ATOM 1832 C CA . PHE A 1 241 ? -17.321 15.497 16.339 1.00 84.56 241 PHE A CA 1
ATOM 1833 C C . PHE A 1 241 ? -17.735 16.587 17.333 1.00 84.56 241 PHE A C 1
ATOM 1835 O O . PHE A 1 241 ? -18.086 16.261 18.466 1.00 84.56 241 PHE A O 1
ATOM 1842 N N . ALA A 1 242 ? -17.745 17.865 16.931 1.00 82.94 242 ALA A N 1
ATOM 1843 C CA . ALA A 1 242 ? -18.083 18.986 17.814 1.00 82.94 242 ALA A CA 1
ATOM 1844 C C . ALA A 1 242 ? -19.463 18.819 18.483 1.00 82.94 242 ALA A C 1
ATOM 1846 O O . ALA A 1 242 ? -19.629 19.119 19.665 1.00 82.94 242 ALA A O 1
ATOM 1847 N N . ASN A 1 243 ? -20.430 18.238 17.763 1.00 84.81 243 ASN A N 1
ATOM 1848 C CA . ASN A 1 243 ? -21.774 17.946 18.277 1.00 84.81 243 ASN A CA 1
ATOM 1849 C C . ASN A 1 243 ? -21.788 16.950 19.451 1.00 84.81 243 ASN A C 1
ATOM 1851 O O . ASN A 1 243 ? -22.781 16.866 20.172 1.00 84.81 243 ASN A O 1
ATOM 1855 N N . TRP A 1 244 ? -20.696 16.211 19.666 1.00 87.44 244 TRP A N 1
ATOM 1856 C CA . TRP A 1 244 ? -20.563 15.206 20.719 1.00 87.44 244 TRP A CA 1
ATOM 1857 C C . TRP A 1 244 ? -19.507 15.565 21.770 1.00 87.44 244 TRP A C 1
ATOM 1859 O O . TRP A 1 244 ? -19.161 14.709 22.583 1.00 87.44 244 TRP A O 1
ATOM 1869 N N . ALA A 1 245 ? -19.059 16.827 21.828 1.00 84.56 245 ALA A N 1
ATOM 1870 C CA . ALA A 1 245 ? -18.097 17.319 22.823 1.00 84.56 245 ALA A CA 1
ATOM 1871 C C . ALA A 1 245 ? -18.507 17.058 24.286 1.00 84.56 245 ALA A C 1
ATOM 1873 O O . ALA A 1 245 ? -17.660 16.859 25.149 1.00 84.56 245 ALA A O 1
ATOM 1874 N N . GLY A 1 246 ? -19.812 17.014 24.571 1.00 84.12 246 GLY A N 1
ATOM 1875 C CA . GLY A 1 246 ? -20.345 16.715 25.906 1.00 84.12 246 GLY A CA 1
ATOM 1876 C C . GLY A 1 246 ? -20.512 15.224 26.228 1.00 84.12 246 GLY A C 1
ATOM 1877 O O . GLY A 1 246 ? -21.039 14.898 27.291 1.00 84.12 246 GLY A O 1
ATOM 1878 N N . THR A 1 247 ? -20.142 14.315 25.321 1.00 89.06 247 THR A N 1
ATOM 1879 C CA . THR A 1 247 ? -20.321 12.868 25.525 1.00 89.06 247 THR A CA 1
ATOM 1880 C C . THR A 1 247 ? -19.131 12.244 26.263 1.00 89.06 247 THR A C 1
ATOM 1882 O O . THR A 1 247 ? -18.003 12.712 26.103 1.00 89.06 247 THR A O 1
ATOM 1885 N N . PRO A 1 248 ? -19.338 11.149 27.023 1.00 92.44 248 PRO A N 1
ATOM 1886 C CA . PRO A 1 248 ? -18.246 10.396 27.647 1.00 92.44 248 PRO A CA 1
ATOM 1887 C C . PRO A 1 248 ? -17.124 9.972 26.688 1.00 92.44 248 PRO A C 1
ATOM 1889 O O . PRO A 1 248 ? -15.985 9.815 27.119 1.00 92.44 248 PRO A O 1
ATOM 1892 N N . LEU A 1 249 ? -17.444 9.782 25.404 1.00 92.00 249 LEU A N 1
ATOM 1893 C CA . LEU A 1 249 ? -16.519 9.330 24.362 1.00 92.00 249 LEU A CA 1
ATOM 1894 C C . LEU A 1 249 ? -15.606 10.432 23.808 1.00 92.00 249 LEU A C 1
ATOM 1896 O O . LEU A 1 249 ? -14.632 10.118 23.129 1.00 92.00 249 LEU A O 1
ATOM 1900 N N . PHE A 1 250 ? -15.882 11.709 24.081 1.00 89.94 250 PHE A N 1
ATOM 1901 C CA . PHE A 1 250 ? -15.179 12.793 23.398 1.00 89.94 250 PHE A CA 1
ATOM 1902 C C . PHE A 1 250 ? -13.674 12.825 23.686 1.00 89.94 250 PHE A C 1
ATOM 1904 O O . PHE A 1 250 ? -12.860 12.702 22.772 1.00 89.94 250 PHE A O 1
ATOM 1911 N N . GLU A 1 251 ? -13.308 12.948 24.960 1.00 87.94 251 GLU A N 1
ATOM 1912 C CA . GLU A 1 251 ? -11.910 12.988 25.394 1.00 87.94 251 GLU A CA 1
ATOM 1913 C C . GLU A 1 251 ? -11.132 11.704 25.059 1.00 87.94 251 GLU A C 1
ATOM 1915 O O . GLU A 1 251 ? -10.091 11.812 24.410 1.00 87.94 251 GLU A O 1
ATOM 1920 N N . PRO A 1 252 ? -11.603 10.493 25.434 1.00 91.00 252 PRO A N 1
ATOM 1921 C CA . PRO A 1 252 ? -10.830 9.269 25.227 1.00 91.00 252 PRO A CA 1
ATOM 1922 C C . PRO A 1 252 ? -10.778 8.786 23.772 1.00 91.00 252 PRO A C 1
ATOM 1924 O O . PRO A 1 252 ? -9.984 7.893 23.498 1.00 91.00 252 PRO A O 1
ATOM 1927 N N . LEU A 1 253 ? -11.610 9.317 22.866 1.00 92.06 253 LEU A N 1
ATOM 1928 C CA . LEU A 1 253 ? -11.718 8.800 21.499 1.00 92.06 253 LEU A CA 1
ATOM 1929 C C . LEU A 1 253 ? -11.880 9.890 20.433 1.00 92.06 253 LEU A C 1
ATOM 1931 O O . LEU A 1 253 ? -11.018 10.035 19.565 1.00 92.06 253 LEU A O 1
ATOM 1935 N N . PHE A 1 254 ? -12.975 10.658 20.460 1.00 91.00 254 PHE A N 1
ATOM 1936 C CA . PHE A 1 254 ? -13.307 11.548 19.337 1.00 91.00 254 PHE A CA 1
ATOM 1937 C C . PHE A 1 254 ? -12.259 12.639 19.106 1.00 91.00 254 PHE A C 1
ATOM 1939 O O . PHE A 1 254 ? -12.007 13.006 17.958 1.00 91.00 254 PHE A O 1
ATOM 1946 N N . SER A 1 255 ? -11.612 13.128 20.167 1.00 84.56 255 SER A N 1
ATOM 1947 C CA . SER A 1 255 ? -10.535 14.116 20.057 1.00 84.56 255 SER A CA 1
ATOM 1948 C C . SER A 1 255 ? -9.341 13.586 19.249 1.00 84.56 255 SER A C 1
ATOM 1950 O O . SER A 1 255 ? -8.740 14.329 18.475 1.00 84.56 255 SER A O 1
ATOM 1952 N N . MET A 1 256 ? -9.016 12.301 19.402 1.00 89.25 256 MET A N 1
ATOM 1953 C CA . MET A 1 256 ? -7.895 11.628 18.749 1.00 89.25 256 MET A CA 1
ATOM 1954 C C . MET A 1 256 ? -8.217 11.302 17.292 1.00 89.25 256 MET A C 1
ATOM 1956 O O . MET A 1 256 ? -7.449 11.646 16.396 1.00 89.25 256 MET A O 1
ATOM 1960 N N . ILE A 1 257 ? -9.411 10.760 17.038 1.00 92.31 257 ILE A N 1
ATOM 1961 C CA . ILE A 1 257 ? -9.881 10.466 15.678 1.00 92.31 257 ILE A CA 1
ATOM 1962 C C . ILE A 1 257 ? -10.038 11.757 14.859 1.00 92.31 257 ILE A C 1
ATOM 1964 O O . ILE A 1 257 ? -9.706 11.775 13.674 1.00 92.31 257 ILE A O 1
ATOM 1968 N N . ALA A 1 258 ? -10.463 12.869 15.477 1.00 89.56 258 ALA A N 1
ATOM 1969 C CA . ALA A 1 258 ? -10.494 14.179 14.819 1.00 89.56 258 ALA A CA 1
ATOM 1970 C C . ALA A 1 258 ? -9.108 14.611 14.318 1.00 89.56 258 ALA A C 1
ATOM 1972 O O . ALA A 1 258 ? -8.986 15.057 13.177 1.00 89.56 258 ALA A O 1
ATOM 1973 N N . ARG A 1 259 ? -8.072 14.469 15.157 1.00 88.69 259 ARG A N 1
ATOM 1974 C CA . ARG A 1 259 ? -6.691 14.820 14.793 1.00 88.69 259 ARG A CA 1
ATOM 1975 C C . ARG A 1 259 ? -6.159 13.917 13.688 1.00 88.69 259 ARG A C 1
ATOM 1977 O O . ARG A 1 259 ? -5.649 14.430 12.694 1.00 88.69 259 ARG A O 1
ATOM 1984 N N . ALA A 1 260 ? -6.345 12.603 13.823 1.00 93.19 260 ALA A N 1
ATOM 1985 C CA . ALA A 1 260 ? -5.957 11.632 12.803 1.00 93.19 260 ALA A CA 1
ATOM 1986 C C . ALA A 1 260 ? -6.594 11.966 11.444 1.00 93.19 260 ALA A C 1
ATOM 1988 O O . ALA A 1 260 ? -5.897 12.090 10.439 1.00 93.19 260 ALA A O 1
ATOM 1989 N N . GLY A 1 261 ? -7.907 12.215 11.423 1.00 91.81 261 GLY A N 1
ATOM 1990 C CA . GLY A 1 261 ? -8.616 12.561 10.196 1.00 91.81 261 GLY A CA 1
ATOM 1991 C C . GLY A 1 261 ? -8.152 13.882 9.575 1.00 91.81 261 GLY A C 1
ATOM 1992 O O . GLY A 1 261 ? -8.019 13.964 8.360 1.00 91.81 261 GLY A O 1
ATOM 1993 N N . GLN A 1 262 ? -7.847 14.913 10.369 1.00 89.69 262 GLN A N 1
ATOM 1994 C CA . GLN A 1 262 ? -7.317 16.179 9.839 1.00 89.69 262 GLN A CA 1
ATOM 1995 C C . GLN A 1 262 ? -5.926 16.028 9.217 1.00 89.69 262 GLN A C 1
ATOM 1997 O O . GLN A 1 262 ? -5.669 16.587 8.147 1.00 89.69 262 GLN A O 1
ATOM 2002 N N . LEU A 1 263 ? -5.046 15.265 9.869 1.00 91.44 263 LEU A N 1
ATOM 2003 C CA . LEU A 1 263 ? -3.721 14.944 9.341 1.00 91.44 263 LEU A CA 1
ATOM 2004 C C . LEU A 1 263 ? -3.840 14.174 8.021 1.00 91.44 263 LEU A C 1
ATOM 2006 O O . LEU A 1 263 ? -3.208 14.561 7.041 1.00 91.44 263 LEU A O 1
ATOM 2010 N N . ALA A 1 264 ? -4.706 13.159 7.969 1.00 92.69 264 ALA A N 1
ATOM 2011 C CA . ALA A 1 264 ? -4.943 12.368 6.766 1.00 92.69 264 ALA A CA 1
ATOM 2012 C C . ALA A 1 264 ? -5.554 13.193 5.617 1.00 92.69 264 ALA A C 1
ATOM 2014 O O . ALA A 1 264 ? -5.109 13.061 4.482 1.00 92.69 264 ALA A O 1
ATOM 2015 N N . GLN A 1 265 ? -6.498 14.109 5.882 1.00 90.75 265 GLN A N 1
ATOM 2016 C CA . GLN A 1 265 ? -7.012 15.029 4.848 1.00 90.75 265 GLN A CA 1
ATOM 2017 C C . GLN A 1 265 ? -5.921 15.948 4.303 1.00 90.75 265 GLN A C 1
ATOM 2019 O O . GLN A 1 265 ? -5.819 16.142 3.097 1.00 90.75 265 GLN A O 1
ATOM 2024 N N . SER A 1 266 ? -5.097 16.494 5.197 1.00 89.69 266 SER A N 1
ATOM 2025 C CA . SER A 1 266 ? -4.008 17.403 4.834 1.00 89.69 266 SER A CA 1
ATOM 2026 C C . SER A 1 266 ? -2.856 16.690 4.114 1.00 89.69 266 SER A C 1
ATOM 2028 O O . SER A 1 266 ? -1.995 17.346 3.536 1.00 89.69 266 SER A O 1
ATOM 2030 N N . ALA A 1 267 ? -2.824 15.355 4.156 1.00 91.50 267 ALA A N 1
ATOM 2031 C CA . ALA A 1 267 ? -1.835 14.547 3.462 1.00 91.50 267 ALA A CA 1
ATOM 2032 C C . ALA A 1 267 ? -2.148 14.347 1.971 1.00 91.50 267 ALA A C 1
ATOM 2034 O O . ALA A 1 267 ? -1.267 13.928 1.215 1.00 91.50 267 ALA A O 1
ATOM 2035 N N . LEU A 1 268 ? -3.390 14.599 1.550 1.00 90.94 268 LEU A N 1
ATOM 2036 C CA . LEU A 1 268 ? -3.822 14.413 0.169 1.00 90.94 268 LEU A CA 1
ATOM 2037 C C . LEU A 1 268 ? -3.364 15.579 -0.719 1.00 90.94 268 LEU A C 1
ATOM 2039 O O . LEU A 1 268 ? -3.335 16.720 -0.258 1.00 90.94 268 LEU A O 1
ATOM 2043 N N . PRO A 1 269 ? -3.013 15.318 -1.991 1.00 87.31 269 PRO A N 1
ATOM 2044 C CA . PRO A 1 269 ? -2.634 16.376 -2.919 1.00 87.31 269 PRO A CA 1
ATOM 2045 C C . PRO A 1 269 ? -3.824 17.283 -3.270 1.00 87.31 269 PRO A C 1
ATOM 2047 O O . PRO A 1 269 ? -4.968 16.833 -3.311 1.00 87.31 269 PRO A O 1
ATOM 2050 N N . ASP A 1 270 ? -3.540 18.545 -3.615 1.00 77.50 270 ASP A N 1
ATOM 2051 C CA . ASP A 1 270 ? -4.544 19.506 -4.111 1.00 77.50 270 ASP A CA 1
ATOM 2052 C C . ASP A 1 270 ? -5.189 19.052 -5.431 1.00 77.50 270 ASP A C 1
ATOM 2054 O O . ASP A 1 270 ? -6.320 19.423 -5.758 1.00 77.50 270 ASP A O 1
ATOM 2058 N N . ALA A 1 271 ? -4.450 18.267 -6.223 1.00 70.69 271 ALA A N 1
ATOM 2059 C CA . ALA A 1 271 ? -4.979 17.637 -7.418 1.00 70.69 271 ALA A CA 1
ATOM 2060 C C . ALA A 1 271 ? -6.112 16.685 -7.022 1.00 70.69 271 ALA A C 1
ATOM 2062 O O . ALA A 1 271 ? -5.927 15.800 -6.187 1.00 70.69 271 ALA A O 1
ATOM 2063 N N . ALA A 1 272 ? -7.279 16.855 -7.650 1.00 63.53 272 ALA A N 1
ATOM 2064 C CA . ALA A 1 272 ? -8.416 15.984 -7.400 1.00 63.53 272 ALA A CA 1
ATOM 2065 C C . ALA A 1 272 ? -7.998 14.516 -7.565 1.00 63.53 272 ALA A C 1
ATOM 2067 O O . ALA A 1 272 ? -7.353 14.153 -8.554 1.00 63.53 272 ALA A O 1
ATOM 2068 N N . ALA A 1 273 ? -8.384 13.682 -6.597 1.00 66.88 273 ALA A N 1
ATOM 2069 C CA . ALA A 1 273 ? -8.276 12.241 -6.751 1.00 66.88 273 ALA A CA 1
ATOM 2070 C C . ALA A 1 273 ? -8.984 11.802 -8.051 1.00 66.88 273 ALA A C 1
ATOM 2072 O O . ALA A 1 273 ? -9.934 12.470 -8.488 1.00 66.88 273 ALA A O 1
ATOM 2073 N N . PRO A 1 274 ? -8.550 10.692 -8.675 1.00 68.44 274 PRO A N 1
ATOM 2074 C CA . PRO A 1 274 ? -9.289 10.077 -9.769 1.00 68.44 274 PRO A CA 1
ATOM 2075 C C . PRO A 1 274 ? -10.784 9.978 -9.437 1.00 68.44 274 PRO A C 1
ATOM 2077 O O . PRO A 1 274 ? -11.162 9.679 -8.303 1.00 68.44 274 PRO A O 1
ATOM 2080 N N . THR A 1 275 ? -11.643 10.243 -10.427 1.00 65.75 275 THR A N 1
ATOM 2081 C CA . THR A 1 275 ? -13.102 10.364 -10.242 1.00 65.75 275 THR A CA 1
ATOM 2082 C C . THR A 1 275 ? -13.735 9.107 -9.630 1.00 65.75 275 THR A C 1
ATOM 2084 O O . THR A 1 275 ? -14.821 9.179 -9.059 1.00 65.75 275 THR A O 1
ATOM 2087 N N . SER A 1 276 ? -13.069 7.952 -9.718 1.00 80.75 276 SER A N 1
ATOM 2088 C CA . SER A 1 276 ? -13.472 6.709 -9.057 1.00 80.75 276 SER A CA 1
ATOM 2089 C C . SER A 1 276 ? -12.248 5.970 -8.499 1.00 80.75 276 SER A C 1
ATOM 2091 O O . SER A 1 276 ? -11.888 4.893 -8.966 1.00 80.75 276 SER A O 1
ATOM 2093 N N . LEU A 1 277 ? -11.608 6.570 -7.484 1.00 82.62 277 LEU A N 1
ATOM 2094 C CA . LEU A 1 277 ? -10.376 6.068 -6.858 1.00 82.62 277 LEU A CA 1
ATOM 2095 C C . LEU A 1 277 ? -10.432 4.571 -6.498 1.00 82.62 277 LEU A C 1
ATOM 2097 O O . LEU A 1 277 ? -9.505 3.840 -6.833 1.00 82.62 277 LEU A O 1
ATOM 2101 N N . GLU A 1 278 ? -11.516 4.100 -5.869 1.00 87.06 278 GLU A N 1
ATOM 2102 C CA . GLU A 1 278 ? -11.693 2.681 -5.508 1.00 87.06 278 GLU A CA 1
ATOM 2103 C C . GLU A 1 278 ? -11.609 1.761 -6.738 1.00 87.06 278 GLU A C 1
ATOM 2105 O O . GLU A 1 278 ? -10.822 0.814 -6.749 1.00 87.06 278 GLU A O 1
ATOM 2110 N N . SER A 1 279 ? -12.367 2.054 -7.801 1.00 89.06 279 SER A N 1
ATOM 2111 C CA . SER A 1 279 ? -12.378 1.212 -9.002 1.00 89.06 279 SER A CA 1
ATOM 2112 C C . SER A 1 279 ? -11.079 1.299 -9.799 1.00 89.06 279 SER A C 1
ATOM 2114 O O . SER A 1 279 ? -10.654 0.297 -10.374 1.00 89.06 279 SER A O 1
ATOM 2116 N N . ASP A 1 280 ? -10.440 2.471 -9.828 1.00 90.06 280 ASP A N 1
ATOM 2117 C CA . ASP A 1 280 ? -9.175 2.664 -10.538 1.00 90.06 280 ASP A CA 1
ATOM 2118 C C . ASP A 1 280 ? -8.024 1.929 -9.833 1.00 90.06 280 ASP A C 1
ATOM 2120 O O . ASP A 1 280 ? -7.224 1.272 -10.500 1.00 90.06 280 ASP A O 1
ATOM 2124 N N . ILE A 1 281 ? -7.978 1.954 -8.493 1.00 91.06 281 ILE A N 1
ATOM 2125 C CA . ILE A 1 281 ? -7.030 1.152 -7.704 1.00 91.06 281 ILE A CA 1
ATOM 2126 C C . ILE A 1 281 ? -7.301 -0.340 -7.903 1.00 91.06 281 ILE A C 1
ATOM 2128 O O . ILE A 1 281 ? -6.369 -1.094 -8.168 1.00 91.06 281 ILE A O 1
ATOM 2132 N N . ALA A 1 282 ? -8.559 -0.781 -7.817 1.00 90.31 282 ALA A N 1
ATOM 2133 C CA . ALA A 1 282 ? -8.901 -2.191 -7.998 1.00 90.31 282 ALA A CA 1
ATOM 2134 C C . ALA A 1 282 ? -8.487 -2.711 -9.388 1.00 90.31 282 ALA A C 1
ATOM 2136 O O . ALA A 1 282 ? -7.892 -3.784 -9.498 1.00 90.31 282 ALA A O 1
ATOM 2137 N N . SER A 1 283 ? -8.748 -1.933 -10.444 1.00 91.25 283 SER A N 1
ATOM 2138 C CA . SER A 1 283 ? -8.328 -2.246 -11.816 1.00 91.25 283 SER A CA 1
ATOM 2139 C C . SER A 1 283 ? -6.801 -2.259 -11.958 1.00 91.25 283 SER A C 1
ATOM 2141 O O . SER A 1 283 ? -6.262 -3.186 -12.557 1.00 91.25 283 SER A O 1
ATOM 2143 N N . LEU A 1 284 ? -6.092 -1.298 -11.356 1.00 91.56 284 LEU A N 1
ATOM 2144 C CA . LEU A 1 284 ? -4.626 -1.257 -11.361 1.00 91.56 284 LEU A CA 1
ATOM 2145 C C . LEU A 1 284 ? -4.007 -2.487 -10.682 1.00 91.56 284 LEU A C 1
ATOM 2147 O O . LEU A 1 284 ? -3.086 -3.097 -11.220 1.00 91.56 284 LEU A O 1
ATOM 2151 N N . LEU A 1 285 ? -4.506 -2.861 -9.502 1.00 89.75 285 LEU A N 1
ATOM 2152 C CA . LEU A 1 285 ? -3.991 -4.013 -8.760 1.00 89.75 285 LEU A CA 1
ATOM 2153 C C . LEU A 1 285 ? -4.255 -5.323 -9.500 1.00 89.75 285 LEU A C 1
ATOM 2155 O O . LEU A 1 285 ? -3.379 -6.183 -9.538 1.00 89.75 285 LEU A O 1
ATOM 2159 N N . LYS A 1 286 ? -5.415 -5.441 -10.152 1.00 88.69 286 LYS A N 1
ATOM 2160 C CA . LYS A 1 286 ? -5.714 -6.571 -11.032 1.00 88.69 286 LYS A CA 1
ATOM 2161 C C . LYS A 1 286 ? -4.743 -6.646 -12.218 1.00 88.69 286 LYS A C 1
ATOM 2163 O O . LYS A 1 286 ? -4.258 -7.726 -12.532 1.00 88.69 286 LYS A O 1
ATOM 2168 N N . GLN A 1 287 ? -4.410 -5.516 -12.842 1.00 88.50 287 GLN A N 1
ATOM 2169 C CA . GLN A 1 287 ? -3.431 -5.484 -13.934 1.00 88.50 287 GLN A CA 1
ATOM 2170 C C . GLN A 1 287 ? -2.040 -5.953 -13.476 1.00 88.50 287 GLN A C 1
ATOM 2172 O O . GLN A 1 287 ? -1.355 -6.683 -14.196 1.00 88.50 287 GLN A O 1
ATOM 2177 N N . PHE A 1 288 ? -1.611 -5.558 -12.274 1.00 86.25 288 PHE A N 1
ATOM 2178 C CA . PHE A 1 288 ? -0.348 -6.042 -11.714 1.00 86.25 288 PHE A CA 1
ATOM 2179 C C . PHE A 1 288 ? -0.374 -7.537 -11.399 1.00 86.25 288 PHE A C 1
ATOM 2181 O O . PHE A 1 288 ? 0.620 -8.214 -11.655 1.00 86.25 288 PHE A O 1
ATOM 2188 N N . ASP A 1 289 ? -1.504 -8.052 -10.919 1.00 83.25 289 ASP A N 1
ATOM 2189 C CA . ASP A 1 289 ? -1.704 -9.479 -10.663 1.00 83.25 289 ASP A CA 1
ATOM 2190 C C . ASP A 1 289 ? -1.557 -10.335 -11.937 1.00 83.25 289 ASP A C 1
ATOM 2192 O O . ASP A 1 289 ? -0.905 -11.384 -11.918 1.00 83.25 289 ASP A O 1
ATOM 2196 N N . GLU A 1 290 ? -2.106 -9.859 -13.060 1.00 84.31 290 GLU A N 1
ATOM 2197 C CA . GLU A 1 290 ? -2.138 -10.596 -14.328 1.00 84.31 290 GLU A CA 1
ATOM 2198 C C . GLU A 1 290 ? -0.805 -10.546 -15.095 1.00 84.31 290 GLU A C 1
ATOM 2200 O O . GLU A 1 290 ? -0.320 -11.600 -15.529 1.00 84.31 290 GLU A O 1
ATOM 2205 N N . ASP A 1 291 ? -0.203 -9.356 -15.231 1.00 77.94 291 ASP A N 1
ATOM 2206 C CA . ASP A 1 291 ? 0.904 -9.113 -16.169 1.00 77.94 291 ASP A CA 1
ATOM 2207 C C . ASP A 1 291 ? 2.127 -8.408 -15.570 1.00 77.94 291 ASP A C 1
ATOM 2209 O O . ASP A 1 291 ? 3.133 -8.257 -16.267 1.00 77.94 291 ASP A O 1
ATOM 2213 N N . PHE A 1 292 ? 2.072 -7.931 -14.320 1.00 76.00 292 PHE A N 1
ATOM 2214 C CA . PHE A 1 292 ? 3.104 -7.101 -13.664 1.00 76.00 292 PHE A CA 1
ATOM 2215 C C . PHE A 1 292 ? 3.397 -5.739 -14.347 1.00 76.00 292 PHE A C 1
ATOM 2217 O O . PHE A 1 292 ? 3.897 -4.808 -13.715 1.00 76.00 292 PHE A O 1
ATOM 2224 N N . TYR A 1 293 ? 3.072 -5.580 -15.631 1.00 80.31 293 TYR A N 1
ATOM 2225 C CA . TYR A 1 293 ? 3.295 -4.383 -16.434 1.00 80.31 293 TYR A CA 1
ATOM 2226 C C . TYR A 1 293 ? 2.011 -3.558 -16.587 1.00 80.31 293 TYR A C 1
ATOM 2228 O O . TYR A 1 293 ? 0.937 -4.077 -16.870 1.00 80.31 293 TYR A O 1
ATOM 2236 N N . LEU A 1 294 ? 2.152 -2.233 -16.487 1.00 79.50 294 LEU A N 1
ATOM 2237 C CA . LEU A 1 294 ? 1.042 -1.269 -16.542 1.00 79.50 294 LEU A CA 1
ATOM 2238 C C . LEU A 1 294 ? 0.369 -1.130 -17.917 1.00 79.50 294 LEU A C 1
ATOM 2240 O O . LEU A 1 294 ? -0.684 -0.514 -18.039 1.00 79.50 294 LEU A O 1
ATOM 2244 N N . GLY A 1 295 ? 1.063 -1.567 -18.966 1.00 73.56 295 GLY A N 1
ATOM 2245 C CA . GLY A 1 295 ? 0.776 -1.178 -20.340 1.00 73.56 295 GLY A CA 1
ATOM 2246 C C . GLY A 1 295 ? 0.310 -2.311 -21.230 1.00 73.56 295 GLY A C 1
ATOM 2247 O O . GLY A 1 295 ? 0.263 -2.085 -22.420 1.00 73.56 295 GLY A O 1
ATOM 2248 N N . GLU A 1 296 ? 0.025 -3.507 -20.715 1.00 73.31 296 GLU A N 1
ATOM 2249 C CA . GLU A 1 296 ? -0.346 -4.657 -21.562 1.00 73.31 296 GLU A CA 1
ATOM 2250 C C . GLU A 1 296 ? -1.822 -4.635 -21.995 1.00 73.31 296 GLU A C 1
ATOM 2252 O O . GLU A 1 296 ? -2.185 -5.291 -22.973 1.00 73.31 296 GLU A O 1
ATOM 2257 N N . GLY A 1 297 ? -2.651 -3.853 -21.296 1.00 70.25 297 GLY A N 1
ATOM 2258 C CA . GLY A 1 297 ? -4.087 -3.717 -21.531 1.00 70.25 297 GLY A CA 1
ATOM 2259 C C . GLY A 1 297 ? -4.491 -2.600 -22.502 1.00 70.25 297 GLY A C 1
ATOM 2260 O O . GLY A 1 297 ? -3.754 -2.203 -23.409 1.00 70.25 297 GLY A O 1
ATOM 2261 N N . ASP A 1 298 ? -5.716 -2.106 -22.315 1.00 82.69 298 ASP A N 1
ATOM 2262 C CA . ASP A 1 298 ? -6.314 -1.038 -23.117 1.00 82.69 298 ASP A CA 1
ATOM 2263 C C . ASP A 1 298 ? -5.646 0.332 -22.873 1.00 82.69 298 ASP A C 1
ATOM 2265 O O . ASP A 1 298 ? -5.184 0.641 -21.773 1.00 82.69 298 ASP A O 1
ATOM 2269 N N . ARG A 1 299 ? -5.632 1.200 -23.897 1.00 88.44 299 ARG A N 1
ATOM 2270 C CA . ARG A 1 299 ? -5.008 2.531 -23.806 1.00 88.44 299 ARG A CA 1
ATOM 2271 C C . ARG A 1 299 ? -5.632 3.387 -22.707 1.00 88.44 299 ARG A C 1
ATOM 2273 O O . ARG A 1 299 ? -4.896 4.019 -21.945 1.00 88.44 299 ARG A O 1
ATOM 2280 N N . ASP A 1 300 ? -6.961 3.462 -22.657 1.00 89.12 300 ASP A N 1
ATOM 2281 C CA . ASP A 1 300 ? -7.653 4.322 -21.698 1.00 89.12 300 ASP A CA 1
ATOM 2282 C C . ASP A 1 300 ? -7.450 3.789 -20.278 1.00 89.12 300 ASP A C 1
ATOM 2284 O O . ASP A 1 300 ? -7.289 4.569 -19.338 1.00 89.12 300 ASP A O 1
ATOM 2288 N N . GLU A 1 301 ? -7.394 2.465 -20.121 1.00 88.62 301 GLU A N 1
ATOM 2289 C CA . GLU A 1 301 ? -7.014 1.809 -18.869 1.00 88.62 301 GLU A CA 1
ATOM 2290 C C . GLU A 1 301 ? -5.592 2.175 -18.423 1.00 88.62 301 GLU A C 1
ATOM 2292 O O . GLU A 1 301 ? -5.423 2.693 -17.316 1.00 88.62 301 GLU A O 1
ATOM 2297 N N . THR A 1 302 ? -4.587 2.042 -19.295 1.00 90.25 302 THR A N 1
ATOM 2298 C CA . THR A 1 302 ? -3.203 2.442 -18.986 1.00 90.25 302 THR A CA 1
ATOM 2299 C C . THR A 1 302 ? -3.110 3.917 -18.570 1.00 90.25 302 THR A C 1
ATOM 2301 O O . THR A 1 302 ? -2.353 4.266 -17.658 1.00 90.25 302 THR A O 1
ATOM 2304 N N . LEU A 1 303 ? -3.880 4.811 -19.202 1.00 90.56 303 LEU A N 1
ATOM 2305 C CA . LEU A 1 303 ? -3.916 6.235 -18.844 1.00 90.56 303 LEU A CA 1
ATOM 2306 C C . LEU A 1 303 ? -4.551 6.481 -17.464 1.00 90.56 303 LEU A C 1
ATOM 2308 O O . LEU A 1 303 ? -4.028 7.304 -16.700 1.00 90.56 303 LEU A O 1
ATOM 2312 N N . ARG A 1 304 ? -5.624 5.760 -17.106 1.00 90.81 304 ARG A N 1
ATOM 2313 C CA . ARG A 1 304 ? -6.228 5.819 -15.759 1.00 90.81 304 ARG A CA 1
ATOM 2314 C C . ARG A 1 304 ? -5.274 5.291 -14.688 1.00 90.81 304 ARG A C 1
ATOM 2316 O O . ARG A 1 304 ? -5.054 5.963 -13.679 1.00 90.81 304 ARG A O 1
ATOM 2323 N N . HIS A 1 305 ? -4.631 4.151 -14.936 1.00 92.19 305 HIS A N 1
ATOM 2324 C CA . HIS A 1 305 ? -3.611 3.569 -14.054 1.00 92.19 305 HIS A CA 1
ATOM 2325 C C . HIS A 1 305 ? -2.439 4.523 -13.832 1.00 92.19 305 HIS A C 1
ATOM 2327 O O . HIS A 1 305 ? -2.050 4.788 -12.695 1.00 92.19 305 HIS A O 1
ATOM 2333 N N . THR A 1 306 ? -1.921 5.115 -14.911 1.00 91.88 306 THR A N 1
ATOM 2334 C CA . THR A 1 306 ? -0.831 6.098 -14.835 1.00 91.88 306 THR A CA 1
ATOM 2335 C C . THR A 1 306 ? -1.253 7.324 -14.019 1.00 91.88 306 THR A C 1
ATOM 2337 O O . THR A 1 306 ? -0.477 7.821 -13.205 1.00 91.88 306 THR A O 1
ATOM 2340 N N . SER A 1 307 ? -2.489 7.801 -14.189 1.00 91.44 307 SER A N 1
ATOM 2341 C CA . SER A 1 307 ? -3.017 8.936 -13.417 1.00 91.44 307 SER A CA 1
ATOM 2342 C C . SER A 1 307 ? -3.163 8.602 -11.929 1.00 91.44 307 SER A C 1
ATOM 2344 O O . SER A 1 307 ? -2.801 9.418 -11.084 1.00 91.44 307 SER A O 1
ATOM 2346 N N . THR A 1 308 ? -3.601 7.382 -11.608 1.00 93.00 308 THR A N 1
ATOM 2347 C CA . THR A 1 308 ? -3.704 6.875 -10.228 1.00 93.00 308 THR A CA 1
ATOM 2348 C C . THR A 1 308 ? -2.335 6.807 -9.554 1.00 93.00 308 THR A C 1
ATOM 2350 O O . THR A 1 308 ? -2.179 7.273 -8.428 1.00 93.00 308 THR A O 1
ATOM 2353 N N . LEU A 1 309 ? -1.313 6.310 -10.259 1.00 94.06 309 LEU A N 1
ATOM 2354 C CA . LEU A 1 309 ? 0.060 6.288 -9.749 1.00 94.06 309 LEU A CA 1
ATOM 2355 C C . LEU A 1 309 ? 0.634 7.694 -9.543 1.00 94.06 309 LEU A C 1
ATOM 2357 O O . LEU A 1 309 ? 1.275 7.942 -8.526 1.00 94.06 309 LEU A O 1
ATOM 2361 N N . ARG A 1 310 ? 0.388 8.634 -10.465 1.00 93.12 310 ARG A N 1
ATOM 2362 C CA . ARG A 1 310 ? 0.817 10.035 -10.298 1.00 93.12 310 ARG A CA 1
ATOM 2363 C C . ARG A 1 310 ? 0.187 10.682 -9.070 1.00 93.12 310 ARG A C 1
ATOM 2365 O O . ARG A 1 310 ? 0.886 11.364 -8.331 1.00 93.12 310 ARG A O 1
ATOM 2372 N N . TRP A 1 311 ? -1.102 10.448 -8.842 1.00 93.12 311 TRP A N 1
ATOM 2373 C CA . TRP A 1 311 ? -1.779 10.917 -7.635 1.00 93.12 311 TRP A CA 1
ATOM 2374 C C . TRP A 1 311 ? -1.170 10.287 -6.370 1.00 93.12 311 TRP A C 1
ATOM 2376 O O . TRP A 1 311 ? -0.836 11.001 -5.428 1.00 93.12 311 TRP A O 1
ATOM 2386 N N . ALA A 1 312 ? -0.923 8.973 -6.379 1.00 94.25 312 ALA A N 1
ATOM 2387 C CA . ALA A 1 312 ? -0.343 8.253 -5.245 1.00 94.25 312 ALA A CA 1
ATOM 2388 C C . ALA A 1 312 ? 1.067 8.748 -4.864 1.00 94.25 312 ALA A C 1
ATOM 2390 O O . ALA A 1 312 ? 1.382 8.878 -3.679 1.00 94.25 312 ALA A O 1
ATOM 2391 N N . LYS A 1 313 ? 1.905 9.093 -5.853 1.00 93.25 313 LYS A N 1
ATOM 2392 C CA . LYS A 1 313 ? 3.243 9.672 -5.626 1.00 93.25 313 LYS A CA 1
ATOM 2393 C C . LYS A 1 313 ? 3.202 11.006 -4.871 1.00 93.25 313 LYS A C 1
ATOM 2395 O O . LYS A 1 313 ? 4.123 11.301 -4.115 1.00 93.25 313 LYS A O 1
ATOM 2400 N N . GLN A 1 314 ? 2.119 11.771 -5.001 1.00 91.75 314 GLN A N 1
ATOM 2401 C CA . GLN A 1 314 ? 1.986 13.094 -4.384 1.00 91.75 314 GLN A CA 1
ATOM 2402 C C . GLN A 1 314 ? 1.446 13.061 -2.948 1.00 91.75 314 GLN A C 1
ATOM 2404 O O . GLN A 1 314 ? 1.503 14.081 -2.262 1.00 91.75 314 GLN A O 1
ATOM 2409 N N . VAL A 1 315 ? 0.948 11.918 -2.461 1.00 92.44 315 VAL A N 1
ATOM 2410 C CA . VAL A 1 315 ? 0.470 11.804 -1.075 1.00 92.44 315 VAL A CA 1
ATOM 2411 C C . VAL A 1 315 ? 1.622 12.023 -0.088 1.00 92.44 315 VAL A C 1
ATOM 2413 O O . VAL A 1 315 ? 2.724 11.475 -0.237 1.00 92.44 315 VAL A O 1
ATOM 2416 N N . ASN A 1 316 ? 1.366 12.823 0.950 1.00 92.81 316 ASN A N 1
ATOM 2417 C CA . ASN A 1 316 ? 2.311 13.085 2.028 1.00 92.81 316 ASN A CA 1
ATOM 2418 C C . ASN A 1 316 ? 2.288 11.948 3.058 1.00 92.81 316 ASN A C 1
ATOM 2420 O O . ASN A 1 316 ? 1.542 11.961 4.039 1.00 92.81 316 ASN A O 1
ATOM 2424 N N . LEU A 1 317 ? 3.163 10.970 2.849 1.00 93.19 317 LEU A N 1
ATOM 2425 C CA . LEU A 1 317 ? 3.272 9.802 3.717 1.00 93.19 317 LEU A CA 1
ATOM 2426 C C . LEU A 1 317 ? 3.723 10.125 5.148 1.00 93.19 317 LEU A C 1
ATOM 2428 O O . LEU A 1 317 ? 3.412 9.364 6.058 1.00 93.19 317 LEU A O 1
ATOM 2432 N N . GLY A 1 318 ? 4.384 11.265 5.382 1.00 93.00 318 GLY A N 1
ATOM 2433 C CA . GLY A 1 318 ? 4.782 11.676 6.733 1.00 93.00 318 GLY A CA 1
ATOM 2434 C C . GLY A 1 318 ? 3.571 12.072 7.568 1.00 93.00 318 GLY A C 1
ATOM 2435 O O . GLY A 1 318 ? 3.456 11.700 8.733 1.00 93.00 318 GLY A O 1
ATOM 2436 N N . MET A 1 319 ? 2.623 12.774 6.946 1.00 92.88 319 MET A N 1
ATOM 2437 C CA . MET A 1 319 ? 1.346 13.112 7.572 1.00 92.88 319 MET A CA 1
ATOM 2438 C C . MET A 1 319 ? 0.433 11.891 7.714 1.00 92.88 319 MET A C 1
ATOM 2440 O O . MET A 1 319 ? -0.254 11.785 8.727 1.00 92.88 319 MET A O 1
ATOM 2444 N N . MET A 1 320 ? 0.467 10.944 6.767 1.00 94.88 320 MET A N 1
ATOM 2445 C CA . MET A 1 320 ? -0.247 9.665 6.911 1.00 94.88 320 MET A CA 1
ATOM 2446 C C . MET A 1 320 ? 0.298 8.837 8.081 1.00 94.88 320 MET A C 1
ATOM 2448 O O . MET A 1 320 ? -0.483 8.342 8.889 1.00 94.88 320 MET A O 1
ATOM 2452 N N . ALA A 1 321 ? 1.623 8.739 8.229 1.00 95.06 321 ALA A N 1
ATOM 2453 C CA . ALA A 1 321 ? 2.239 8.074 9.375 1.00 95.06 321 ALA A CA 1
ATOM 2454 C C . ALA A 1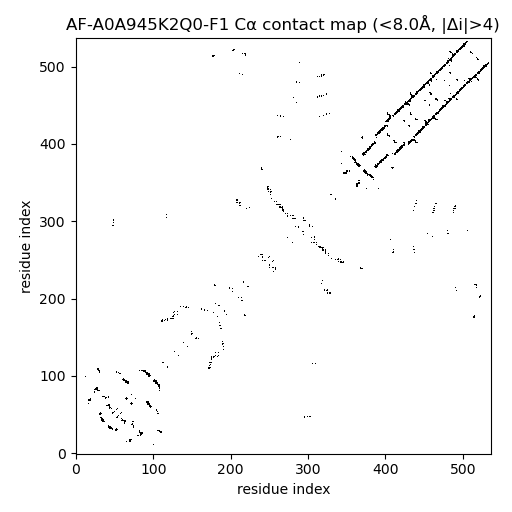 321 ? 1.878 8.773 10.696 1.00 95.06 321 ALA A C 1
ATOM 2456 O O . ALA A 1 321 ? 1.530 8.113 11.668 1.00 95.06 321 ALA A O 1
ATOM 2457 N N . ALA A 1 322 ? 1.878 10.110 10.724 1.00 93.56 322 ALA A N 1
ATOM 2458 C CA . ALA A 1 322 ? 1.459 10.882 11.892 1.00 93.56 322 ALA A CA 1
ATOM 2459 C C . ALA A 1 322 ? -0.024 10.654 12.252 1.00 93.56 322 ALA A C 1
ATOM 2461 O O . ALA A 1 322 ? -0.356 10.498 13.426 1.00 93.56 322 ALA A O 1
ATOM 2462 N N . ALA A 1 323 ? -0.910 10.588 11.252 1.00 94.62 323 ALA A N 1
ATOM 2463 C CA . ALA A 1 323 ? -2.320 10.253 11.440 1.00 94.62 323 ALA A CA 1
ATOM 2464 C C . ALA A 1 323 ? -2.498 8.833 11.999 1.00 94.62 323 ALA A C 1
ATOM 2466 O O . ALA A 1 323 ? -3.282 8.630 12.926 1.00 94.62 323 ALA A O 1
ATOM 2467 N N . LEU A 1 324 ? -1.742 7.864 11.476 1.00 96.00 324 LEU A N 1
ATOM 2468 C CA . LEU A 1 324 ? -1.768 6.487 11.958 1.00 96.00 324 LEU A CA 1
ATOM 2469 C C . LEU A 1 324 ? -1.246 6.383 13.402 1.00 96.00 324 LEU A C 1
ATOM 2471 O O . LEU A 1 324 ? -1.835 5.670 14.210 1.00 96.00 324 LEU A O 1
ATOM 2475 N N . SER A 1 325 ? -0.214 7.153 13.761 1.00 95.25 325 SER A N 1
ATOM 2476 C CA . SER A 1 325 ? 0.302 7.250 15.135 1.00 95.25 325 SER A CA 1
ATOM 2477 C C . SER A 1 325 ? -0.703 7.844 16.127 1.00 95.25 325 SER A C 1
ATOM 2479 O O . SER A 1 325 ? -0.685 7.473 17.299 1.00 95.25 325 SER A O 1
ATOM 2481 N N . GLU A 1 326 ? -1.591 8.750 15.698 1.00 94.12 326 GLU A N 1
ATOM 2482 C CA . GLU A 1 326 ? -2.713 9.191 16.540 1.00 94.12 326 GLU A CA 1
ATOM 2483 C C . GLU A 1 326 ? -3.649 8.020 16.842 1.00 94.12 326 GLU A C 1
ATOM 2485 O O . GLU A 1 326 ? -3.959 7.787 18.003 1.00 94.12 326 GLU A O 1
ATOM 2490 N N . LEU A 1 327 ? -4.037 7.232 15.834 1.00 96.06 327 LEU A N 1
ATOM 2491 C CA . LEU A 1 327 ? -4.895 6.060 16.041 1.00 96.06 327 LEU A CA 1
ATOM 2492 C C . LEU A 1 327 ? -4.218 4.977 16.887 1.00 96.06 327 LEU A C 1
ATOM 2494 O O . LEU A 1 327 ? -4.857 4.377 17.745 1.00 96.06 327 LEU A O 1
ATOM 2498 N N . ALA A 1 328 ? -2.916 4.764 16.703 1.00 96.25 328 ALA A N 1
ATOM 2499 C CA . ALA A 1 328 ? -2.143 3.765 17.434 1.00 96.25 328 ALA A CA 1
ATOM 2500 C C . ALA A 1 328 ? -2.058 4.029 18.945 1.00 96.25 328 ALA A C 1
ATOM 2502 O O . ALA A 1 328 ? -1.793 3.107 19.712 1.00 96.25 328 ALA A O 1
ATOM 2503 N N . GLN A 1 329 ? -2.327 5.254 19.410 1.00 94.69 329 GLN A N 1
ATOM 2504 C CA . GLN A 1 329 ? -2.452 5.528 20.846 1.00 94.69 329 GLN A CA 1
ATOM 2505 C C . GLN A 1 329 ? -3.661 4.814 21.473 1.00 94.69 329 GLN A C 1
ATOM 2507 O O . GLN A 1 329 ? -3.659 4.575 22.680 1.00 94.69 329 GLN A O 1
ATOM 2512 N N . LEU A 1 330 ? -4.675 4.445 20.678 1.00 95.06 330 LEU A N 1
ATOM 2513 C CA . LEU A 1 330 ? -5.828 3.668 21.141 1.00 95.06 330 LEU A CA 1
ATOM 2514 C C . LEU A 1 330 ? -5.469 2.215 21.448 1.00 95.06 330 LEU A C 1
ATOM 2516 O O . LEU A 1 330 ? -6.201 1.595 22.204 1.00 95.06 330 LEU A O 1
ATOM 2520 N N . ALA A 1 331 ? -4.352 1.698 20.925 1.00 93.25 331 ALA A N 1
ATOM 2521 C CA . ALA A 1 331 ? -3.873 0.344 21.207 1.00 93.25 331 ALA A CA 1
ATOM 2522 C C . ALA A 1 331 ? -3.311 0.184 22.633 1.00 93.25 331 ALA A C 1
ATOM 2524 O O . ALA A 1 331 ? -3.114 -0.933 23.108 1.00 93.25 331 ALA A O 1
ATOM 2525 N N . ASP A 1 332 ? -3.034 1.287 23.338 1.00 94.06 332 ASP A N 1
ATOM 2526 C CA . ASP A 1 332 ? -2.581 1.220 24.723 1.00 94.06 332 ASP A CA 1
ATOM 2527 C C . ASP A 1 332 ? -3.680 0.668 25.645 1.00 94.06 332 ASP A C 1
ATOM 2529 O O . ASP A 1 332 ? -4.850 1.058 25.590 1.00 94.06 332 ASP A O 1
ATOM 2533 N N . LYS A 1 333 ? -3.291 -0.210 26.571 1.00 94.06 333 LYS A N 1
ATOM 2534 C CA . LYS A 1 333 ? -4.222 -0.872 27.489 1.00 94.06 333 LYS A CA 1
ATOM 2535 C C . LYS A 1 333 ? -5.010 0.115 28.355 1.00 94.06 333 LYS A C 1
ATOM 2537 O O . LYS A 1 333 ? -6.187 -0.128 28.645 1.00 94.06 333 LYS A O 1
ATOM 2542 N N . ASP A 1 334 ? -4.400 1.207 28.811 1.00 95.69 334 ASP A N 1
ATOM 2543 C CA . ASP A 1 334 ? -5.106 2.217 29.601 1.00 95.69 334 ASP A CA 1
ATOM 2544 C C . ASP A 1 334 ? -6.041 3.053 28.718 1.00 95.69 334 ASP A C 1
ATOM 2546 O O . ASP A 1 334 ? -7.130 3.424 29.172 1.00 95.69 334 ASP A O 1
ATOM 2550 N N . ALA A 1 335 ? -5.663 3.317 27.462 1.00 95.19 335 ALA A N 1
ATOM 2551 C CA . ALA A 1 335 ? -6.533 3.949 26.471 1.00 95.19 335 ALA A CA 1
ATOM 2552 C C . ALA A 1 335 ? -7.772 3.086 26.169 1.00 95.19 335 ALA A C 1
ATOM 2554 O O . ALA A 1 335 ? -8.891 3.563 26.385 1.00 95.19 335 ALA A O 1
ATOM 2555 N N . LEU A 1 336 ? -7.601 1.803 25.819 1.00 95.50 336 LEU A N 1
ATOM 2556 C CA . LEU A 1 336 ? -8.708 0.855 25.606 1.00 95.50 336 LEU A CA 1
ATOM 2557 C C . LEU A 1 336 ? -9.638 0.782 26.820 1.00 95.50 336 LEU A C 1
ATOM 2559 O O . LEU A 1 336 ? -10.863 0.829 26.697 1.00 95.50 336 LEU A O 1
ATOM 2563 N N . ASN A 1 337 ? -9.080 0.749 28.033 1.00 96.50 337 ASN A N 1
ATOM 2564 C CA . ASN A 1 337 ? -9.882 0.745 29.255 1.00 96.50 337 ASN A CA 1
ATOM 2565 C C . ASN A 1 337 ? -10.715 2.022 29.437 1.00 96.50 337 ASN A C 1
ATOM 2567 O O . ASN A 1 337 ? -11.859 1.943 29.906 1.00 96.50 337 ASN A O 1
ATOM 2571 N N . LYS A 1 338 ? -10.166 3.193 29.088 1.00 96.88 338 LYS A N 1
ATOM 2572 C CA . LYS A 1 338 ? -10.901 4.467 29.115 1.00 96.88 338 LYS A CA 1
ATOM 2573 C C . LYS A 1 338 ? -12.010 4.477 28.067 1.00 96.88 338 LYS A C 1
ATOM 2575 O O . LYS A 1 338 ? -13.135 4.829 28.426 1.00 96.88 338 LYS A O 1
ATOM 2580 N N . VAL A 1 339 ? -11.725 4.039 26.837 1.00 96.50 339 VAL A N 1
ATOM 2581 C CA . VAL A 1 339 ? -12.715 3.917 25.752 1.00 96.50 339 VAL A CA 1
ATOM 2582 C C . VAL A 1 339 ? -13.846 2.983 26.173 1.00 96.50 339 VAL A C 1
ATOM 2584 O O . VAL A 1 339 ? -15.001 3.401 26.191 1.00 96.50 339 VAL A O 1
ATOM 2587 N N . ARG A 1 340 ? -13.531 1.778 26.659 1.00 96.50 340 ARG A N 1
ATOM 2588 C CA . ARG A 1 340 ? -14.516 0.813 27.172 1.00 96.50 340 ARG A CA 1
ATOM 2589 C C . ARG A 1 340 ? -15.409 1.405 28.258 1.00 96.50 340 ARG A C 1
ATOM 2591 O O . ARG A 1 340 ? -16.625 1.213 28.251 1.00 96.50 340 ARG A O 1
ATOM 2598 N N . LYS A 1 341 ? -14.820 2.101 29.236 1.00 97.19 341 LYS A N 1
ATOM 2599 C CA . LYS A 1 341 ? -15.580 2.724 30.330 1.00 97.19 341 LYS A CA 1
ATOM 2600 C C . LYS A 1 341 ? -16.501 3.827 29.802 1.00 97.19 341 LYS A C 1
ATOM 2602 O O . LYS A 1 341 ? -17.653 3.894 30.226 1.00 97.19 341 LYS A O 1
ATOM 2607 N N . ALA A 1 342 ? -16.000 4.658 28.892 1.00 96.56 342 ALA A N 1
ATOM 2608 C CA . ALA A 1 342 ? -16.764 5.722 28.257 1.00 96.56 342 ALA A CA 1
ATOM 2609 C C . ALA A 1 342 ? -17.931 5.162 27.429 1.00 96.56 342 ALA A C 1
ATOM 2611 O O . ALA A 1 342 ? -19.069 5.572 27.654 1.00 96.56 342 ALA A O 1
ATOM 2612 N N . ALA A 1 343 ? -17.676 4.166 26.579 1.00 96.00 343 ALA A N 1
ATOM 2613 C CA . ALA A 1 343 ? -18.670 3.490 25.748 1.00 96.00 343 ALA A CA 1
ATOM 2614 C C . ALA A 1 343 ? -19.776 2.827 26.586 1.00 96.00 343 ALA A C 1
ATOM 2616 O O . ALA A 1 343 ? -20.956 3.045 26.328 1.00 96.00 343 ALA A O 1
ATOM 2617 N N . LYS A 1 344 ? -19.431 2.142 27.688 1.00 94.94 344 LYS A N 1
ATOM 2618 C CA . LYS A 1 344 ? -20.428 1.598 28.637 1.00 94.94 344 LYS A CA 1
ATOM 2619 C C . LYS A 1 344 ? -21.282 2.667 29.318 1.00 94.94 344 LYS A C 1
ATOM 2621 O O . LYS A 1 344 ? -22.407 2.387 29.721 1.00 94.94 344 LYS A O 1
ATOM 2626 N N . SER A 1 345 ? -20.742 3.872 29.495 1.00 94.38 345 SER A N 1
ATOM 2627 C CA . SER A 1 345 ? -21.470 5.006 30.076 1.00 94.38 345 SER A CA 1
ATOM 2628 C C . SER A 1 345 ? -22.200 5.866 29.042 1.00 94.38 345 SER A C 1
ATOM 2630 O O . SER A 1 345 ? -22.866 6.829 29.424 1.00 94.38 345 SER A O 1
ATOM 2632 N N . GLN A 1 346 ? -22.075 5.542 27.752 1.00 93.38 346 GLN A N 1
ATOM 2633 C CA . GLN A 1 346 ? -22.681 6.304 26.674 1.00 93.38 346 GLN A CA 1
ATOM 2634 C C . GLN A 1 346 ? -24.213 6.180 26.747 1.00 93.38 346 GLN A C 1
ATOM 2636 O O . GLN A 1 346 ? -24.744 5.066 26.718 1.00 93.38 346 GLN A O 1
ATOM 2641 N N . PRO A 1 347 ? -24.956 7.299 26.838 1.00 92.44 347 PRO A N 1
ATOM 2642 C CA . PRO A 1 347 ? -26.412 7.257 26.825 1.00 92.44 347 PRO A CA 1
ATOM 2643 C C . PRO A 1 347 ? -26.936 6.666 25.518 1.00 92.44 347 PRO A C 1
ATOM 2645 O O . PRO A 1 347 ? -26.425 6.991 24.442 1.00 92.44 347 PRO A O 1
ATOM 2648 N N . ARG A 1 348 ? -27.996 5.850 25.608 1.00 94.94 348 ARG A N 1
ATOM 2649 C CA . ARG A 1 348 ? -28.585 5.251 24.412 1.00 94.94 348 ARG A CA 1
ATOM 2650 C C . ARG A 1 348 ? -29.130 6.338 23.477 1.00 94.94 348 ARG A C 1
ATOM 2652 O O . ARG A 1 348 ? -30.036 7.067 23.875 1.00 94.94 348 ARG A O 1
ATOM 2659 N N . SER A 1 349 ? -28.611 6.432 22.252 1.00 94.88 349 SER A N 1
ATOM 2660 C CA . SER A 1 349 ? -29.021 7.435 21.256 1.00 94.88 349 SER A CA 1
ATOM 2661 C C . SER A 1 349 ? -28.795 6.934 19.830 1.00 94.88 349 SER A C 1
ATOM 2663 O O . SER A 1 349 ? -27.666 6.921 19.336 1.00 94.88 349 SER A O 1
ATOM 2665 N N . LEU A 1 350 ? -29.877 6.555 19.153 1.00 96.69 350 LEU A N 1
ATOM 2666 C CA . LEU A 1 350 ? -29.847 6.011 17.794 1.00 96.69 350 LEU A CA 1
ATOM 2667 C C . LEU A 1 350 ? -30.497 6.997 16.822 1.00 96.69 350 LEU A C 1
ATOM 2669 O O . LEU A 1 350 ? -31.580 7.513 17.100 1.00 96.69 350 LEU A O 1
ATOM 2673 N N . SER A 1 351 ? -29.828 7.262 15.702 1.00 96.06 351 SER A N 1
ATOM 2674 C CA . SER A 1 351 ? -30.393 8.026 14.590 1.00 96.06 351 SER A CA 1
ATOM 2675 C C . SER A 1 351 ? -31.637 7.333 14.026 1.00 96.06 351 SER A C 1
ATOM 2677 O O . SER A 1 351 ? -31.696 6.105 13.971 1.00 96.06 351 SER A O 1
ATOM 2679 N N . SER A 1 352 ? -32.614 8.114 13.558 1.00 95.31 352 SER A N 1
ATOM 2680 C CA . SER A 1 352 ? -33.757 7.586 12.798 1.00 95.31 352 SER A CA 1
ATOM 2681 C C . SER A 1 352 ? -33.344 6.973 11.462 1.00 95.31 352 SER A C 1
ATOM 2683 O O . SER A 1 352 ? -34.066 6.136 10.933 1.00 95.31 352 SER A O 1
ATOM 2685 N N . ASP A 1 353 ? -32.188 7.389 10.945 1.00 95.50 353 ASP A N 1
ATOM 2686 C CA . ASP A 1 353 ? -31.672 6.989 9.636 1.00 95.50 353 ASP A CA 1
ATOM 2687 C C . ASP A 1 353 ? -30.697 5.809 9.747 1.00 95.50 353 ASP A C 1
ATOM 2689 O O . ASP A 1 353 ? -29.940 5.544 8.815 1.00 95.50 353 ASP A O 1
ATOM 2693 N N . LEU A 1 354 ? -30.666 5.134 10.905 1.00 95.81 354 LEU A N 1
ATOM 2694 C CA . LEU A 1 354 ? -29.818 3.967 11.120 1.00 95.81 354 LEU A CA 1
ATOM 2695 C C . LEU A 1 354 ? -30.132 2.898 10.055 1.00 95.81 354 LEU A C 1
ATOM 2697 O O . LEU A 1 354 ? -31.290 2.474 9.965 1.00 95.81 354 LEU A O 1
ATOM 2701 N N . PRO A 1 355 ? -29.146 2.453 9.257 1.00 94.62 355 PRO A N 1
ATOM 2702 C CA . PRO A 1 355 ? -29.374 1.457 8.223 1.00 94.62 355 PRO A CA 1
ATOM 2703 C C . PRO A 1 355 ? -29.825 0.133 8.835 1.00 94.62 355 PRO A C 1
ATOM 2705 O O . PRO A 1 355 ? -29.295 -0.294 9.855 1.00 94.62 355 PRO A O 1
ATOM 2708 N N . SER A 1 356 ? -30.763 -0.558 8.185 1.00 94.56 356 SER A N 1
ATOM 2709 C CA . SER A 1 356 ? -31.198 -1.898 8.614 1.00 94.56 356 SER A CA 1
ATOM 2710 C C . SER A 1 356 ? -30.119 -2.975 8.449 1.00 94.56 356 SER A C 1
ATOM 2712 O O . SER A 1 356 ? -30.294 -4.089 8.924 1.00 94.56 356 SER A O 1
ATOM 2714 N N . SER A 1 357 ? -29.048 -2.663 7.717 1.00 95.00 357 SER A N 1
ATOM 2715 C CA . SER A 1 357 ? -27.818 -3.451 7.580 1.00 95.00 357 SER A CA 1
ATOM 2716 C C . SER A 1 357 ? -26.953 -3.422 8.844 1.00 95.00 357 SER A C 1
ATOM 2718 O O . SER A 1 357 ? -26.101 -4.291 9.008 1.00 95.00 357 SER A O 1
ATOM 2720 N N . PHE A 1 358 ? -27.181 -2.465 9.748 1.00 96.69 358 PHE A N 1
ATOM 2721 C CA . PHE A 1 358 ? -26.722 -2.554 11.126 1.00 96.69 358 PHE A CA 1
ATOM 2722 C C . PHE A 1 358 ? -27.800 -3.242 11.963 1.00 96.69 358 PHE A C 1
ATOM 2724 O O . PHE A 1 358 ? -28.863 -2.668 12.212 1.00 96.69 358 PHE A O 1
ATOM 2731 N N . ASP A 1 359 ? -27.529 -4.472 12.394 1.00 97.06 359 ASP A N 1
ATOM 2732 C CA . ASP A 1 359 ? -28.458 -5.297 13.176 1.00 97.06 359 ASP A CA 1
ATOM 2733 C C . ASP A 1 359 ? -27.830 -5.683 14.517 1.00 97.06 359 ASP A C 1
ATOM 2735 O O . ASP A 1 359 ? -26.635 -5.942 14.584 1.00 97.06 359 ASP A O 1
ATOM 2739 N N . GLY A 1 360 ? -28.617 -5.698 15.592 1.00 95.81 360 GLY A N 1
ATOM 2740 C CA . GLY A 1 360 ? -28.123 -5.988 16.942 1.00 95.81 360 GLY A CA 1
ATOM 2741 C C . GLY A 1 360 ? -28.416 -4.908 17.988 1.00 95.81 360 GLY A C 1
ATOM 2742 O O . GLY A 1 360 ? -29.370 -4.124 17.899 1.00 95.81 360 GLY A O 1
ATOM 2743 N N . GLN A 1 361 ? -27.632 -4.913 19.065 1.00 95.00 361 GLN A N 1
ATOM 2744 C CA . GLN A 1 361 ? -27.868 -4.120 20.271 1.00 95.00 361 GLN A CA 1
ATOM 2745 C C . GLN A 1 361 ? -27.017 -2.850 20.335 1.00 95.00 361 GLN A C 1
ATOM 2747 O O . GLN A 1 361 ? -26.158 -2.707 21.195 1.00 95.00 361 GLN A O 1
ATOM 2752 N N . PHE A 1 362 ? -27.345 -1.841 19.533 1.00 97.06 362 PHE A N 1
ATOM 2753 C CA . PHE A 1 362 ? -26.591 -0.583 19.562 1.00 97.06 362 PHE A CA 1
ATOM 2754 C C . PHE A 1 362 ? -26.942 0.317 20.753 1.00 97.06 362 PHE A C 1
ATOM 2756 O O . PHE A 1 362 ? -28.117 0.561 21.064 1.00 97.06 362 PHE A O 1
ATOM 2763 N N . LEU A 1 363 ? -25.913 0.864 21.399 1.00 95.81 363 LEU A N 1
ATOM 2764 C CA . LEU A 1 363 ? -26.026 1.919 22.404 1.00 95.81 363 LEU A CA 1
ATOM 2765 C C . LEU A 1 363 ? -26.060 3.290 21.732 1.00 95.81 363 LEU A C 1
ATOM 2767 O O . LEU A 1 363 ? -26.899 4.123 22.056 1.00 95.81 363 LEU A O 1
ATOM 2771 N N . PHE A 1 364 ? -25.198 3.533 20.758 1.00 96.19 364 PHE A N 1
ATOM 2772 C CA . PHE A 1 364 ? -25.099 4.829 20.103 1.00 96.19 364 PHE A CA 1
ATOM 2773 C C . PHE A 1 364 ? -24.896 4.632 18.612 1.00 96.19 364 PHE A C 1
ATOM 2775 O O . PHE A 1 364 ? -24.101 3.793 18.215 1.00 96.19 364 PHE A O 1
ATOM 2782 N N . ALA A 1 365 ? -25.618 5.389 17.792 1.00 96.69 365 ALA A N 1
ATOM 2783 C CA . ALA A 1 365 ? -25.421 5.366 16.352 1.00 96.69 365 ALA A CA 1
ATOM 2784 C C . ALA A 1 365 ? -25.819 6.710 15.747 1.00 96.69 365 ALA A C 1
ATOM 2786 O O . ALA A 1 365 ? -26.989 7.098 15.821 1.00 96.69 365 ALA A O 1
ATOM 2787 N N . GLN A 1 366 ? -24.857 7.442 15.189 1.00 94.81 366 GLN A N 1
ATOM 2788 C CA . GLN A 1 366 ? -25.081 8.766 14.603 1.00 94.81 366 GLN A CA 1
ATOM 2789 C C . GLN A 1 366 ? -24.307 8.927 13.288 1.00 94.81 366 GLN A C 1
ATOM 2791 O O . GLN A 1 366 ? -23.163 8.474 13.203 1.00 94.81 366 GLN A O 1
ATOM 2796 N N . PRO A 1 367 ? -24.891 9.586 12.272 1.00 93.06 367 PRO A N 1
ATOM 2797 C CA . PRO A 1 367 ? -24.178 9.895 11.045 1.00 93.06 367 PRO A CA 1
ATOM 2798 C C . PRO A 1 367 ? -23.234 11.085 11.254 1.00 93.06 367 PRO A C 1
ATOM 2800 O O . PRO A 1 367 ? -23.497 11.992 12.048 1.00 93.06 367 PRO A O 1
ATOM 2803 N N . SER A 1 368 ? -22.149 11.117 10.488 1.00 90.06 368 SER A N 1
ATOM 2804 C CA . SER A 1 368 ? -21.227 12.250 10.417 1.00 90.06 368 SER A CA 1
ATOM 2805 C C . SER A 1 368 ? -20.758 12.468 8.978 1.00 90.06 368 SER A C 1
ATOM 2807 O O . SER A 1 368 ? -20.960 11.612 8.117 1.00 90.06 368 SER A O 1
ATOM 2809 N N . ARG A 1 369 ? -20.068 13.585 8.711 1.00 88.50 369 ARG A N 1
ATOM 2810 C CA . ARG A 1 369 ? -19.466 13.826 7.385 1.00 88.50 369 ARG A CA 1
ATOM 2811 C C . ARG A 1 369 ? -18.317 12.869 7.036 1.00 88.50 369 ARG A C 1
ATOM 2813 O O . ARG A 1 369 ? -17.832 12.932 5.916 1.00 88.50 369 ARG A O 1
ATOM 2820 N N . TRP A 1 370 ? -17.848 12.053 7.982 1.00 89.25 370 TRP A N 1
ATOM 2821 C CA . TRP A 1 370 ? -16.809 11.038 7.757 1.00 89.25 370 TRP A CA 1
ATOM 2822 C C . TRP A 1 370 ? -17.362 9.607 7.722 1.00 89.25 370 TRP A C 1
ATOM 2824 O O . TRP A 1 370 ? -16.596 8.685 7.478 1.00 89.25 370 TRP A O 1
ATOM 2834 N N . GLY A 1 371 ? -18.665 9.416 7.956 1.00 91.44 371 GLY A N 1
ATOM 2835 C CA . GLY A 1 371 ? -19.302 8.102 8.069 1.00 91.44 371 GLY A CA 1
ATOM 2836 C C . GLY A 1 371 ? -20.030 7.914 9.399 1.00 91.44 371 GLY A C 1
ATOM 2837 O O . GLY A 1 371 ? -20.124 8.839 10.215 1.00 91.44 371 GLY A O 1
ATOM 2838 N N . TRP A 1 372 ? -20.571 6.715 9.609 1.00 94.25 372 TRP A N 1
ATOM 2839 C CA . TRP A 1 372 ? -21.277 6.360 10.839 1.00 94.25 372 TRP A CA 1
ATOM 2840 C C . TRP A 1 372 ? -20.349 6.296 12.054 1.00 94.25 372 TRP A C 1
ATOM 2842 O O . TRP A 1 372 ? -19.189 5.906 11.951 1.00 94.25 372 TRP A O 1
ATOM 2852 N N . ILE A 1 373 ? -20.885 6.681 13.209 1.00 95.12 373 ILE A N 1
ATOM 2853 C CA . ILE A 1 373 ? -20.268 6.505 14.524 1.00 95.12 373 ILE A CA 1
ATOM 2854 C C . ILE A 1 373 ? -21.173 5.559 15.296 1.00 95.12 373 ILE A C 1
ATOM 2856 O O . ILE A 1 373 ? -22.303 5.943 15.613 1.00 95.12 373 ILE A O 1
ATOM 2860 N N . VAL A 1 374 ? -20.696 4.353 15.585 1.00 97.25 374 VAL A N 1
ATOM 2861 C CA . VAL A 1 374 ? -21.497 3.276 16.171 1.00 97.25 374 VAL A CA 1
ATOM 2862 C C . VAL A 1 374 ? -20.844 2.754 17.448 1.00 97.25 374 VAL A C 1
ATOM 2864 O O . VAL A 1 374 ? -19.628 2.612 17.525 1.00 97.25 374 VAL A O 1
ATOM 2867 N N . VAL A 1 375 ? -21.669 2.490 18.461 1.00 98.06 375 VAL A N 1
ATOM 2868 C CA . VAL A 1 375 ? -21.295 1.783 19.687 1.00 98.06 375 VAL A CA 1
ATOM 2869 C C . VAL A 1 375 ? -22.221 0.585 19.855 1.00 98.06 375 VAL A C 1
ATOM 2871 O O . VAL A 1 375 ? -23.425 0.767 20.090 1.00 98.06 375 VAL A O 1
ATOM 2874 N N . GLY A 1 376 ? -21.644 -0.602 19.723 1.00 97.62 376 GLY A N 1
ATOM 2875 C CA . GLY A 1 376 ? -22.258 -1.910 19.877 1.00 97.62 376 GLY A CA 1
ATOM 2876 C C . GLY A 1 376 ? -22.569 -2.312 21.311 1.00 97.62 376 GLY A C 1
ATOM 2877 O O . GLY A 1 376 ? -22.254 -1.610 22.281 1.00 97.62 376 GLY A O 1
ATOM 2878 N N . GLY A 1 377 ? -23.291 -3.422 21.423 1.00 96.62 377 GLY A N 1
ATOM 2879 C CA . GLY A 1 377 ? -23.760 -3.993 22.680 1.00 96.62 377 GLY A CA 1
ATOM 2880 C C . GLY A 1 377 ? -22.779 -5.021 23.233 1.00 96.62 377 GLY A C 1
ATOM 2881 O O . GLY A 1 377 ? -21.615 -4.993 22.899 1.00 96.62 377 GLY A O 1
ATOM 2882 N N . ASN A 1 378 ? -23.245 -5.904 24.128 1.00 96.00 378 ASN A N 1
ATOM 2883 C CA . ASN A 1 378 ? -22.477 -7.109 24.520 1.00 96.00 378 ASN A CA 1
ATOM 2884 C C . ASN A 1 378 ? -23.090 -8.385 23.900 1.00 96.00 378 ASN A C 1
ATOM 2886 O O . ASN A 1 378 ? -22.991 -9.471 24.472 1.00 96.00 378 ASN A O 1
ATOM 2890 N N . GLY A 1 379 ? -23.915 -8.217 22.871 1.00 95.75 379 GLY A N 1
ATOM 2891 C CA . GLY A 1 379 ? -24.605 -9.305 22.189 1.00 95.75 379 GLY A CA 1
ATOM 2892 C C . GLY A 1 379 ? -24.237 -9.269 20.714 1.00 95.75 379 GLY A C 1
ATOM 2893 O O . GLY A 1 379 ? -23.736 -8.238 20.283 1.00 95.75 379 GLY A O 1
ATOM 2894 N N . PRO A 1 380 ? -24.549 -10.332 19.959 1.00 97.56 380 PRO A N 1
ATOM 2895 C CA . PRO A 1 380 ? -24.150 -10.433 18.564 1.00 97.56 380 PRO A CA 1
ATOM 2896 C C . PRO A 1 380 ? -24.731 -9.278 17.742 1.00 97.56 380 PRO A C 1
ATOM 2898 O O . PRO A 1 380 ? -25.943 -9.018 17.785 1.00 97.56 380 PRO A O 1
ATOM 2901 N N . ASN A 1 381 ? -23.856 -8.616 16.998 1.00 98.31 381 ASN A N 1
ATOM 2902 C CA . ASN A 1 381 ? -24.096 -7.457 16.159 1.00 98.31 381 ASN A CA 1
ATOM 2903 C C . ASN A 1 381 ? -23.610 -7.738 14.728 1.00 98.31 381 ASN A C 1
ATOM 2905 O O . ASN A 1 381 ? -22.692 -8.517 14.478 1.00 98.31 381 ASN A O 1
ATOM 2909 N N . VAL A 1 382 ? -24.256 -7.094 13.761 1.00 98.38 382 VAL A N 1
ATOM 2910 C CA . VAL A 1 382 ? -23.872 -7.118 12.350 1.00 98.38 382 VAL A CA 1
ATOM 2911 C C . VAL A 1 382 ? -23.578 -5.694 11.908 1.00 98.38 382 VAL A C 1
ATOM 2913 O O . VAL A 1 382 ? -24.447 -4.823 11.993 1.00 98.38 382 VAL A O 1
ATOM 2916 N N . TYR A 1 383 ? -22.373 -5.475 11.387 1.00 97.75 383 TYR A N 1
ATOM 2917 C CA . TYR A 1 383 ? -21.891 -4.197 10.872 1.00 97.75 383 TYR A CA 1
ATOM 2918 C C . TYR A 1 383 ? -21.693 -4.279 9.356 1.00 97.75 383 TYR A C 1
ATOM 2920 O O . TYR A 1 383 ? -20.615 -4.638 8.893 1.00 97.75 383 TYR A O 1
ATOM 2928 N N . ALA A 1 384 ? -22.726 -3.978 8.560 1.00 94.62 384 ALA A N 1
ATOM 2929 C CA . ALA A 1 384 ? -22.690 -4.170 7.101 1.00 94.62 384 ALA A CA 1
ATOM 2930 C C . ALA A 1 384 ? -22.672 -2.887 6.250 1.00 94.62 384 ALA A C 1
ATOM 2932 O O . ALA A 1 384 ? -23.000 -2.925 5.067 1.00 94.62 384 ALA A O 1
ATOM 2933 N N . GLU A 1 385 ? -22.266 -1.761 6.832 1.00 91.50 385 GLU A N 1
ATOM 2934 C CA . GLU A 1 385 ? -22.043 -0.492 6.129 1.00 91.50 385 GLU A CA 1
ATOM 2935 C C . GLU A 1 385 ? -20.676 0.081 6.495 1.00 91.50 385 GLU A C 1
ATOM 2937 O O . GLU A 1 385 ? -20.103 -0.246 7.536 1.00 91.50 385 GLU A O 1
ATOM 2942 N N . ASP A 1 386 ? -20.173 0.985 5.659 1.00 90.00 386 ASP A N 1
ATOM 2943 C CA . ASP A 1 386 ? -18.957 1.727 5.971 1.00 90.00 386 ASP A CA 1
ATOM 2944 C C . ASP A 1 386 ? -19.218 2.741 7.104 1.00 90.00 386 ASP A C 1
ATOM 2946 O O . ASP A 1 386 ? -20.240 3.439 7.149 1.00 90.00 386 ASP A O 1
ATOM 2950 N N . ALA A 1 387 ? -18.273 2.836 8.036 1.00 93.00 387 ALA A N 1
ATOM 2951 C CA . ALA A 1 387 ? -18.371 3.636 9.249 1.00 93.00 387 ALA A CA 1
ATOM 2952 C C . ALA A 1 387 ? -17.045 4.353 9.508 1.00 93.00 387 ALA A C 1
ATOM 2954 O O . ALA A 1 387 ? -15.987 3.838 9.179 1.00 93.00 387 ALA A O 1
ATOM 2955 N N . ALA A 1 388 ? -17.097 5.536 10.117 1.00 93.56 388 ALA A N 1
ATOM 2956 C CA . ALA A 1 388 ? -15.889 6.217 10.578 1.00 93.56 388 ALA A CA 1
ATOM 2957 C C . ALA A 1 388 ? -15.357 5.584 11.869 1.00 93.56 388 ALA A C 1
ATOM 2959 O O . ALA A 1 388 ? -14.150 5.557 12.102 1.00 93.56 388 ALA A O 1
ATOM 2960 N N . ILE A 1 389 ? -16.275 5.153 12.741 1.00 95.88 389 ILE A N 1
ATOM 2961 C CA . ILE A 1 389 ? -15.975 4.626 14.071 1.00 95.88 389 ILE A CA 1
ATOM 2962 C C . ILE A 1 389 ? -16.970 3.512 14.390 1.00 95.88 389 ILE A C 1
ATOM 2964 O O . ILE A 1 389 ? -18.180 3.757 14.395 1.00 95.88 389 ILE A O 1
ATOM 2968 N N . ILE A 1 390 ? -16.457 2.339 14.740 1.00 98.00 390 ILE A N 1
ATOM 2969 C CA . ILE A 1 390 ? -17.197 1.273 15.413 1.00 98.00 390 ILE A CA 1
ATOM 2970 C C . ILE A 1 390 ? -16.478 0.972 16.729 1.00 98.00 390 ILE A C 1
ATOM 2972 O O . ILE A 1 390 ? -15.259 0.827 16.758 1.00 98.00 390 ILE A O 1
ATOM 2976 N N . ILE A 1 391 ? -17.232 0.931 17.825 1.00 98.19 391 ILE A N 1
ATOM 2977 C CA . ILE A 1 391 ? -16.771 0.421 19.118 1.00 98.19 391 ILE A CA 1
ATOM 2978 C C . ILE A 1 391 ? -17.722 -0.696 19.510 1.00 98.19 391 ILE A C 1
ATOM 2980 O O . ILE A 1 391 ? -18.882 -0.397 19.799 1.00 98.19 391 ILE A O 1
ATOM 2984 N N . ASP A 1 392 ? -17.257 -1.930 19.574 1.00 98.19 392 ASP A N 1
ATOM 2985 C CA . ASP A 1 392 ? -18.046 -3.022 20.126 1.00 98.19 392 ASP A CA 1
ATOM 2986 C C . ASP A 1 392 ? -17.625 -3.319 21.577 1.00 98.19 392 ASP A C 1
ATOM 2988 O O . ASP A 1 392 ? -16.500 -3.043 22.002 1.00 98.19 392 ASP A O 1
ATOM 2992 N N . LEU A 1 393 ? -18.589 -3.693 22.423 1.00 97.75 393 LEU A N 1
ATOM 2993 C CA . LEU A 1 393 ? -18.342 -3.991 23.840 1.00 97.75 393 LEU A CA 1
ATOM 2994 C C . LEU A 1 393 ? -18.243 -5.494 24.113 1.00 97.75 393 LEU A C 1
ATOM 2996 O O . LEU A 1 393 ? -17.729 -5.866 25.180 1.00 97.75 393 LEU A O 1
ATOM 3000 N N . GLY A 1 394 ? -18.777 -6.297 23.200 1.00 95.75 394 GLY A N 1
ATOM 3001 C CA . GLY A 1 394 ? -18.434 -7.674 22.935 1.00 95.75 394 GLY A CA 1
ATOM 3002 C C . GLY A 1 394 ? -19.588 -8.514 22.379 1.00 95.75 394 GLY A C 1
ATOM 3003 O O . GLY A 1 394 ? -20.722 -8.058 22.236 1.00 95.75 394 GLY A O 1
ATOM 3004 N N . GLY A 1 395 ? -19.342 -9.815 22.272 1.00 97.69 395 GLY A N 1
ATOM 3005 C CA . GLY A 1 395 ? -20.258 -10.770 21.645 1.00 97.69 395 GLY A CA 1
ATOM 3006 C C . GLY A 1 395 ? -19.702 -11.201 20.296 1.00 97.69 395 GLY A C 1
ATOM 3007 O O . GLY A 1 395 ? -18.864 -10.509 19.759 1.00 97.69 395 GLY A O 1
ATOM 3008 N N . ASP A 1 396 ? -20.143 -12.354 19.797 1.00 98.50 396 ASP A N 1
ATOM 3009 C CA . ASP A 1 396 ? -19.606 -12.913 18.552 1.00 98.50 396 ASP A CA 1
ATOM 3010 C C . ASP A 1 396 ? -20.264 -12.207 17.351 1.00 98.50 396 ASP A C 1
ATOM 3012 O O . ASP A 1 396 ? -21.426 -12.483 17.000 1.00 98.50 396 ASP A O 1
ATOM 3016 N N . ASP A 1 397 ? -19.533 -11.278 16.750 1.00 98.69 397 ASP A N 1
ATOM 3017 C CA . ASP A 1 397 ? -20.022 -10.283 15.808 1.00 98.69 397 ASP A CA 1
ATOM 3018 C C . ASP A 1 397 ? -19.626 -10.573 14.354 1.00 98.69 397 ASP A C 1
ATOM 3020 O O . ASP A 1 397 ? -18.751 -11.378 14.022 1.00 98.69 397 ASP A O 1
ATOM 3024 N N . LEU A 1 398 ? -20.330 -9.912 13.431 1.00 98.50 398 LEU A N 1
ATOM 3025 C CA . LEU A 1 398 ? -20.069 -9.999 11.998 1.00 98.50 398 LEU A CA 1
ATOM 3026 C C . LEU A 1 398 ? -19.858 -8.609 11.395 1.00 98.50 398 LEU A C 1
ATOM 3028 O O . LEU A 1 398 ? -20.808 -7.847 11.193 1.00 98.50 398 LEU A O 1
ATOM 3032 N N . TYR A 1 399 ? -18.625 -8.323 10.999 1.00 98.31 399 TYR A N 1
ATOM 3033 C CA . TYR A 1 399 ? -18.235 -7.107 10.299 1.00 98.31 399 TYR A CA 1
ATOM 3034 C C . TYR A 1 399 ? -18.164 -7.382 8.795 1.00 98.31 399 TYR A C 1
ATOM 3036 O O . TYR A 1 399 ? -17.250 -8.039 8.308 1.00 98.31 399 TYR A O 1
ATOM 3044 N N . LEU A 1 400 ? -19.142 -6.872 8.045 1.00 95.94 400 LEU A N 1
ATOM 3045 C CA . LEU A 1 400 ? -19.163 -6.884 6.573 1.00 95.94 400 LEU A CA 1
ATOM 3046 C C . LEU A 1 400 ? -18.747 -5.526 5.975 1.00 95.94 400 LEU A C 1
ATOM 3048 O O . LEU A 1 400 ? -18.755 -5.348 4.756 1.00 95.94 400 LEU A O 1
ATOM 3052 N N . GLY A 1 401 ? -18.431 -4.557 6.837 1.00 89.69 401 GLY A N 1
ATOM 3053 C CA . GLY A 1 401 ? -18.004 -3.204 6.505 1.00 89.69 401 GLY A CA 1
ATOM 3054 C C . GLY A 1 401 ? -17.435 -2.474 7.723 1.00 89.69 401 GLY A C 1
ATOM 3055 O O . GLY A 1 401 ? -17.261 -3.053 8.792 1.00 89.69 401 GLY A O 1
ATOM 3056 N N . GLY A 1 402 ? -17.092 -1.196 7.553 1.00 83.12 402 GLY A N 1
ATOM 3057 C CA . GLY A 1 402 ? -16.535 -0.352 8.623 1.00 83.12 402 GLY A CA 1
ATOM 3058 C C . GLY A 1 402 ? -15.031 -0.519 8.869 1.00 83.12 402 GLY A C 1
ATOM 3059 O O . GLY A 1 402 ? -14.399 0.373 9.428 1.00 83.12 402 GLY A O 1
ATOM 3060 N N . GLY A 1 403 ? -14.427 -1.601 8.379 1.00 87.00 403 GLY A N 1
ATOM 3061 C CA . GLY A 1 403 ? -12.985 -1.847 8.425 1.00 87.00 403 GLY A CA 1
ATOM 3062 C C . GLY A 1 403 ? -12.222 -1.276 7.229 1.00 87.00 403 GLY A C 1
ATOM 3063 O O . GLY A 1 403 ? -11.137 -1.764 6.934 1.00 87.00 403 GLY A O 1
ATOM 3064 N N . ARG A 1 404 ? -12.776 -0.297 6.500 1.00 90.56 404 ARG A N 1
ATOM 3065 C CA . ARG A 1 404 ? -12.210 0.176 5.228 1.00 90.56 404 ARG A CA 1
ATOM 3066 C C . ARG A 1 404 ? -12.280 1.685 5.045 1.00 90.56 404 ARG A C 1
ATOM 3068 O O . ARG A 1 404 ? -13.282 2.317 5.372 1.00 90.56 404 ARG A O 1
ATOM 3075 N N . ASN A 1 405 ? -11.256 2.256 4.414 1.00 88.62 405 ASN A N 1
ATOM 3076 C CA . ASN A 1 405 ? -11.223 3.661 4.017 1.00 88.62 405 ASN A CA 1
ATOM 3077 C C . ASN A 1 405 ? -10.845 3.824 2.533 1.00 88.62 405 ASN A C 1
ATOM 3079 O O . ASN A 1 405 ? -9.669 3.759 2.192 1.00 88.62 405 ASN A O 1
ATOM 3083 N N . LEU A 1 406 ? -11.830 4.053 1.653 1.00 83.06 406 LEU A N 1
ATOM 3084 C CA . LEU A 1 406 ? -11.616 4.356 0.224 1.00 83.06 406 LEU A CA 1
ATOM 3085 C C . LEU A 1 406 ? -12.434 5.570 -0.235 1.00 83.06 406 LEU A C 1
ATOM 3087 O O . LEU A 1 406 ? -13.292 5.479 -1.110 1.00 83.06 406 LEU A O 1
ATOM 3091 N N . GLY A 1 407 ? -12.189 6.731 0.373 1.00 68.50 407 GLY A N 1
ATOM 3092 C CA . GLY A 1 407 ? -12.751 8.001 -0.109 1.00 68.50 407 GLY A CA 1
ATOM 3093 C C . GLY A 1 407 ? -14.105 8.427 0.477 1.00 68.50 407 GLY A C 1
ATOM 3094 O O . GLY A 1 407 ? -14.622 9.465 0.071 1.00 68.50 407 GLY A O 1
ATOM 3095 N N . LEU A 1 408 ? -14.664 7.703 1.456 1.00 64.19 408 LEU A N 1
ATOM 3096 C CA . LEU A 1 408 ? -15.843 8.156 2.227 1.00 64.19 408 LEU A CA 1
ATOM 3097 C C . LEU A 1 408 ? -15.510 9.230 3.274 1.00 64.19 408 LEU A C 1
ATOM 3099 O O . LEU A 1 408 ? -16.332 10.084 3.600 1.00 64.19 408 LEU A O 1
ATOM 3103 N N . GLY A 1 409 ? -14.291 9.191 3.799 1.00 80.00 409 GLY A N 1
ATOM 3104 C CA . GLY A 1 409 ? -13.774 10.076 4.832 1.00 80.00 409 GLY A CA 1
ATOM 3105 C C . GLY A 1 409 ? -12.277 9.829 5.004 1.00 80.00 409 GLY A C 1
ATOM 3106 O O . GLY A 1 409 ? -11.735 8.946 4.350 1.00 80.00 409 GLY A O 1
ATOM 3107 N N . PRO A 1 410 ? -11.578 10.576 5.864 1.00 90.62 410 PRO A N 1
ATOM 3108 C CA . PRO A 1 410 ? -10.133 10.428 6.028 1.00 90.62 410 PRO A CA 1
ATOM 3109 C C . PRO A 1 410 ? -9.718 9.342 7.024 1.00 90.62 410 PRO A C 1
ATOM 3111 O O . PRO A 1 410 ? -8.530 9.058 7.140 1.00 90.62 410 PRO A O 1
ATOM 3114 N N . VAL A 1 411 ? -10.671 8.787 7.777 1.00 93.19 411 VAL A N 1
ATOM 3115 C CA . VAL A 1 411 ? -10.415 7.845 8.867 1.00 93.19 411 VAL A CA 1
ATOM 3116 C C . VAL A 1 411 ? -11.510 6.783 8.959 1.00 93.19 411 VAL A C 1
ATOM 3118 O O . VAL A 1 411 ? -12.680 7.095 8.738 1.00 93.19 411 VAL A O 1
ATOM 3121 N N . SER A 1 412 ? -11.115 5.555 9.288 1.00 95.19 412 SER A N 1
ATOM 3122 C CA . SER A 1 412 ? -11.983 4.439 9.679 1.00 95.19 412 SER A CA 1
ATOM 3123 C C . SER A 1 412 ? -11.345 3.713 10.864 1.00 95.19 412 SER A C 1
ATOM 3125 O O . SER A 1 412 ? -10.152 3.415 10.811 1.00 95.19 412 SER A O 1
ATOM 3127 N N . VAL A 1 413 ? -12.090 3.465 11.941 1.00 97.00 413 VAL A N 1
ATOM 3128 C CA . VAL A 1 413 ? -11.581 2.767 13.133 1.00 97.00 413 VAL A CA 1
ATOM 3129 C C . VAL A 1 413 ? -12.606 1.762 13.635 1.00 97.00 413 VAL A C 1
ATOM 3131 O O . VAL A 1 413 ? -13.749 2.145 13.887 1.00 97.00 413 VAL A O 1
ATOM 3134 N N . ILE A 1 414 ? -12.178 0.520 13.848 1.00 98.31 414 ILE A N 1
ATOM 3135 C CA . ILE A 1 414 ? -12.902 -0.472 14.648 1.00 98.31 414 ILE A CA 1
ATOM 3136 C C . ILE A 1 414 ? -12.120 -0.721 15.938 1.00 98.31 414 ILE A C 1
ATOM 3138 O O . ILE A 1 414 ? -10.899 -0.876 15.906 1.00 98.31 414 ILE A O 1
ATOM 3142 N N . ILE A 1 415 ? -12.829 -0.719 17.063 1.00 98.56 415 ILE A N 1
ATOM 3143 C CA . ILE A 1 415 ? -12.342 -1.204 18.353 1.00 98.56 415 ILE A CA 1
ATOM 3144 C C . ILE A 1 415 ? -13.323 -2.278 18.809 1.00 98.56 415 ILE A C 1
ATOM 3146 O O . ILE A 1 415 ? -14.397 -1.919 19.302 1.00 98.56 415 ILE A O 1
ATOM 3150 N N . ASP A 1 416 ? -12.964 -3.546 18.647 1.00 98.44 416 ASP A N 1
ATOM 3151 C CA . ASP A 1 416 ? -13.644 -4.637 19.339 1.00 98.44 416 ASP A CA 1
ATOM 3152 C C . ASP A 1 416 ? -12.955 -4.903 20.681 1.00 98.44 416 ASP A C 1
ATOM 3154 O O . ASP A 1 416 ? -11.765 -4.637 20.879 1.00 98.44 416 ASP A O 1
ATOM 3158 N N . LEU A 1 417 ? -13.743 -5.307 21.672 1.00 97.81 417 LEU A N 1
ATOM 3159 C CA . LEU A 1 417 ? -13.260 -5.510 23.029 1.00 97.81 417 LEU A CA 1
ATOM 3160 C C . LEU A 1 417 ? -13.333 -6.957 23.503 1.00 97.81 417 LEU A C 1
ATOM 3162 O O . LEU A 1 417 ? -12.759 -7.216 24.575 1.00 97.81 417 LEU A O 1
ATOM 3166 N N . LYS A 1 418 ? -14.104 -7.818 22.824 1.00 96.81 418 LYS A N 1
ATOM 3167 C CA . LYS A 1 418 ? -14.319 -9.223 23.169 1.00 96.81 418 LYS A CA 1
ATOM 3168 C C . LYS A 1 418 ? -15.302 -9.910 22.198 1.00 96.81 418 LYS A C 1
ATOM 3170 O O . LYS A 1 418 ? -16.489 -9.627 22.299 1.00 96.81 418 LYS A O 1
ATOM 3175 N N . GLY A 1 419 ? -14.952 -11.050 21.633 1.00 97.94 419 GLY A N 1
ATOM 3176 C CA . GLY A 1 419 ? -15.912 -11.921 20.937 1.00 97.94 419 GLY A CA 1
ATOM 3177 C C . GLY A 1 419 ? -15.172 -12.894 20.044 1.00 97.94 419 GLY A C 1
ATOM 3178 O O . GLY A 1 419 ? -14.009 -12.661 19.792 1.00 97.94 419 GLY A O 1
ATOM 3179 N N . ASP A 1 420 ? -15.798 -13.988 19.610 1.00 98.62 420 ASP A N 1
ATOM 3180 C CA . ASP A 1 420 ? -15.223 -14.774 18.507 1.00 98.62 420 ASP A CA 1
ATOM 3181 C C . ASP A 1 420 ? -15.814 -14.232 17.192 1.00 98.62 420 ASP A C 1
ATOM 3183 O O . ASP A 1 420 ? -16.891 -14.657 16.740 1.00 98.62 420 ASP A O 1
ATOM 3187 N N . ASP A 1 421 ? -15.139 -13.251 16.604 1.00 98.62 421 ASP A N 1
ATOM 3188 C CA . ASP A 1 421 ? -15.664 -12.351 15.589 1.00 98.62 421 ASP A CA 1
ATOM 3189 C C . ASP A 1 421 ? -15.287 -12.746 14.159 1.00 98.62 421 ASP A C 1
ATOM 3191 O O . ASP A 1 421 ? -14.391 -13.538 13.843 1.00 98.62 421 ASP A O 1
ATOM 3195 N N . ARG A 1 422 ? -16.052 -12.190 13.217 1.00 98.62 422 ARG A N 1
ATOM 3196 C CA . ARG A 1 422 ? -15.828 -12.379 11.783 1.00 98.62 422 ARG A CA 1
ATOM 3197 C C . ARG A 1 422 ? -15.776 -11.049 11.061 1.00 98.62 422 ARG A C 1
ATOM 3199 O O . ARG A 1 422 ? -16.807 -10.433 10.797 1.00 98.62 422 ARG A O 1
ATOM 3206 N N . TYR A 1 423 ? -14.586 -10.677 10.622 1.00 98.50 423 TYR A N 1
ATOM 3207 C CA . TYR A 1 423 ? -14.316 -9.538 9.758 1.00 98.50 423 TYR A CA 1
ATOM 3208 C C . TYR A 1 423 ? -14.266 -9.996 8.302 1.00 98.50 423 TYR A C 1
ATOM 3210 O O . TYR A 1 423 ? -13.214 -10.350 7.783 1.00 98.50 423 TYR A O 1
ATOM 3218 N N . VAL A 1 424 ? -15.416 -10.020 7.627 1.00 97.25 424 VAL A N 1
ATOM 3219 C CA . VAL A 1 424 ? -15.565 -10.576 6.274 1.00 97.25 424 VAL A CA 1
ATOM 3220 C C . VAL A 1 424 ? -16.018 -9.495 5.302 1.00 97.25 424 VAL A C 1
ATOM 3222 O O . VAL A 1 424 ? -17.210 -9.321 5.043 1.00 97.25 424 VAL A O 1
ATOM 3225 N N . ASP A 1 425 ? -15.055 -8.815 4.686 1.00 94.12 425 ASP A N 1
ATOM 3226 C CA . ASP A 1 425 ? -15.326 -7.822 3.649 1.00 94.12 425 ASP A CA 1
ATOM 3227 C C . ASP A 1 425 ? -14.402 -8.020 2.441 1.00 94.12 425 ASP A C 1
ATOM 3229 O O . ASP A 1 425 ? -13.228 -7.647 2.407 1.00 94.12 425 ASP A O 1
ATOM 3233 N N . ARG A 1 426 ? -14.975 -8.627 1.398 1.00 90.38 426 ARG A N 1
ATOM 3234 C CA . ARG A 1 426 ? -14.277 -8.926 0.140 1.00 90.38 426 ARG A CA 1
ATOM 3235 C C . ARG A 1 426 ? -14.307 -7.772 -0.862 1.00 90.38 426 ARG A C 1
ATOM 3237 O O . ARG A 1 426 ? -13.788 -7.931 -1.971 1.00 90.38 426 ARG A O 1
ATOM 3244 N N . ARG A 1 427 ? -14.920 -6.632 -0.521 1.00 91.31 427 ARG A N 1
ATOM 3245 C CA . ARG A 1 427 ? -14.776 -5.409 -1.322 1.00 91.31 427 ARG A CA 1
ATOM 3246 C C . ARG A 1 427 ? -13.319 -4.944 -1.258 1.00 91.31 427 ARG A C 1
ATOM 3248 O O . ARG A 1 427 ? -12.552 -5.358 -0.389 1.00 91.31 427 ARG A O 1
ATOM 3255 N N . THR A 1 428 ? -12.917 -4.080 -2.185 1.00 91.00 428 THR A N 1
ATOM 3256 C CA . THR A 1 428 ? -11.567 -3.508 -2.156 1.00 91.00 428 THR A CA 1
ATOM 3257 C C . THR A 1 428 ? -11.347 -2.779 -0.827 1.00 91.00 428 THR A C 1
ATOM 3259 O O . THR A 1 428 ? -12.193 -1.976 -0.431 1.00 91.00 428 THR A O 1
ATOM 3262 N N . GLY A 1 429 ? -10.251 -3.091 -0.126 1.00 90.44 429 GLY A N 1
ATOM 3263 C CA . GLY A 1 429 ? -9.918 -2.509 1.180 1.00 90.44 429 GLY A CA 1
ATOM 3264 C C . GLY A 1 429 ? -10.716 -3.008 2.380 1.00 90.44 429 GLY A C 1
ATOM 3265 O O . GLY A 1 429 ? -10.623 -2.384 3.427 1.00 90.44 429 GLY A O 1
ATOM 3266 N N . GLY A 1 430 ? -11.524 -4.061 2.246 1.00 88.69 430 GLY A N 1
ATOM 3267 C CA . GLY A 1 430 ? -12.583 -4.373 3.210 1.00 88.69 430 GLY A CA 1
ATOM 3268 C C . GLY A 1 430 ? -12.163 -4.607 4.670 1.00 88.69 430 GLY A C 1
ATOM 3269 O O . GLY A 1 430 ? -12.931 -4.282 5.574 1.00 88.69 430 GLY A O 1
ATOM 3270 N N . VAL A 1 431 ? -10.956 -5.123 4.922 1.00 95.88 431 VAL A N 1
ATOM 3271 C CA . VAL A 1 431 ? -10.483 -5.444 6.281 1.00 95.88 431 VAL A CA 1
ATOM 3272 C C . VAL A 1 431 ? -9.188 -4.695 6.574 1.00 95.88 431 VAL A C 1
ATOM 3274 O O . VAL A 1 431 ? -8.138 -5.007 6.024 1.00 95.88 431 VAL A O 1
ATOM 3277 N N . ALA A 1 432 ? -9.262 -3.677 7.427 1.00 95.81 432 ALA A N 1
ATOM 3278 C CA . ALA A 1 432 ? -8.180 -2.736 7.717 1.00 95.81 432 ALA A CA 1
ATOM 3279 C C . ALA A 1 432 ? -7.499 -2.150 6.454 1.00 95.81 432 ALA A C 1
ATOM 3281 O O . ALA A 1 432 ? -6.293 -1.896 6.451 1.00 95.81 432 ALA A O 1
ATOM 3282 N N . GLY A 1 433 ? -8.250 -1.940 5.368 1.00 95.00 433 GLY A N 1
ATOM 3283 C CA . GLY A 1 433 ? -7.714 -1.434 4.106 1.00 95.00 433 GLY A CA 1
ATOM 3284 C C . GLY A 1 433 ? -7.842 0.083 3.961 1.00 95.00 433 GLY A C 1
ATOM 3285 O O . GLY A 1 433 ? -8.890 0.661 4.258 1.00 95.00 433 GLY A O 1
ATOM 3286 N N . ALA A 1 434 ? -6.791 0.745 3.468 1.00 94.81 434 ALA A N 1
ATOM 3287 C CA . ALA A 1 434 ? -6.767 2.203 3.312 1.00 94.81 434 ALA A CA 1
ATOM 3288 C C . ALA A 1 434 ? -6.299 2.672 1.925 1.00 94.81 434 ALA A C 1
ATOM 3290 O O . ALA A 1 434 ? -5.236 2.276 1.443 1.00 94.81 434 ALA A O 1
ATOM 3291 N N . ALA A 1 435 ? -7.050 3.595 1.322 1.00 92.75 435 ALA A N 1
ATOM 3292 C CA . ALA A 1 435 ? -6.660 4.338 0.133 1.00 92.75 435 ALA A CA 1
ATOM 3293 C C . ALA A 1 435 ? -7.020 5.825 0.240 1.00 92.75 435 ALA A C 1
ATOM 3295 O O . ALA A 1 435 ? -8.194 6.192 0.255 1.00 92.75 435 ALA A O 1
ATOM 3296 N N . GLY A 1 436 ? -6.005 6.696 0.295 1.00 89.12 436 GLY A N 1
ATOM 3297 C CA . GLY A 1 436 ? -6.216 8.136 0.479 1.00 89.12 436 GLY A CA 1
ATOM 3298 C C . GLY A 1 436 ? -6.696 8.528 1.882 1.00 89.12 436 GLY A C 1
ATOM 3299 O O . GLY A 1 436 ? -7.361 9.549 2.041 1.00 89.12 436 GLY A O 1
ATOM 3300 N N . GLY A 1 437 ? -6.377 7.731 2.899 1.00 92.50 437 GLY A N 1
ATOM 3301 C CA . GLY A 1 437 ? -6.786 7.967 4.281 1.00 92.50 437 GLY A CA 1
ATOM 3302 C C . GLY A 1 437 ? -6.105 7.003 5.243 1.00 92.50 437 GLY A C 1
ATOM 3303 O O . GLY A 1 437 ? -5.137 6.329 4.866 1.00 92.50 437 GLY A O 1
ATOM 3304 N N . VAL A 1 438 ? -6.619 6.940 6.474 1.00 96.12 438 VAL A N 1
ATOM 3305 C CA . VAL A 1 438 ? -6.151 5.998 7.494 1.00 96.12 438 VAL A CA 1
ATOM 3306 C C . VAL A 1 438 ? -7.222 5.012 7.946 1.00 96.12 438 VAL A C 1
ATOM 3308 O O . VAL A 1 438 ? -8.393 5.370 8.069 1.00 96.12 438 VAL A O 1
ATOM 3311 N N . CYS A 1 439 ? -6.818 3.769 8.205 1.00 96.94 439 CYS A N 1
ATOM 3312 C CA . CYS A 1 439 ? -7.700 2.727 8.728 1.00 96.94 439 CYS A CA 1
ATOM 3313 C C . CYS A 1 439 ? -7.048 1.986 9.900 1.00 96.94 439 CYS A C 1
ATOM 3315 O O . CYS A 1 439 ? -5.868 1.655 9.832 1.00 96.94 439 CYS A O 1
ATOM 3317 N N . ALA A 1 440 ? -7.811 1.708 10.955 1.00 97.75 440 ALA A N 1
ATOM 3318 C CA . ALA A 1 440 ? -7.357 0.907 12.085 1.00 97.75 440 ALA A CA 1
ATOM 3319 C C . ALA A 1 440 ? -8.413 -0.125 12.490 1.00 97.75 440 ALA A C 1
ATOM 3321 O O . ALA A 1 440 ? -9.593 0.211 12.588 1.00 97.75 440 ALA A O 1
ATOM 3322 N N . ILE A 1 441 ? -7.985 -1.352 12.763 1.00 98.56 441 ILE A N 1
ATOM 3323 C CA . ILE A 1 441 ? -8.765 -2.335 13.523 1.00 98.56 441 ILE A CA 1
ATOM 3324 C C . ILE A 1 441 ? -7.946 -2.683 14.764 1.00 98.56 441 ILE A C 1
ATOM 3326 O O . ILE A 1 441 ? -6.750 -2.955 14.653 1.00 98.56 441 ILE A O 1
ATOM 3330 N N . ILE A 1 442 ? -8.574 -2.592 15.932 1.00 98.62 442 ILE A N 1
ATOM 3331 C CA . ILE A 1 442 ? -8.027 -3.052 17.206 1.00 98.62 442 ILE A CA 1
ATOM 3332 C C . ILE A 1 442 ? -9.006 -4.082 17.748 1.00 98.62 442 ILE A C 1
ATOM 3334 O O . ILE A 1 442 ? -10.092 -3.696 18.182 1.00 98.62 442 ILE A O 1
ATOM 3338 N N . ASP A 1 443 ? -8.603 -5.342 17.722 1.00 98.38 443 ASP A N 1
ATOM 3339 C CA . ASP A 1 443 ? -9.283 -6.429 18.405 1.00 98.38 443 ASP A CA 1
ATOM 3340 C C . ASP A 1 443 ? -8.568 -6.716 19.727 1.00 98.38 443 ASP A C 1
ATOM 3342 O O . ASP A 1 443 ? -7.334 -6.703 19.819 1.00 98.38 443 ASP A O 1
ATOM 3346 N N . ALA A 1 444 ? -9.343 -6.861 20.798 1.00 97.62 444 ALA A N 1
ATOM 3347 C CA . ALA A 1 444 ? -8.789 -7.062 22.125 1.00 97.62 444 ALA A CA 1
ATOM 3348 C C . ALA A 1 444 ? -8.806 -8.514 22.593 1.00 97.62 444 ALA A C 1
ATOM 3350 O O . ALA A 1 444 ? -8.076 -8.809 23.553 1.00 97.62 444 ALA A O 1
ATOM 3351 N N . ALA A 1 445 ? -9.684 -9.352 22.038 1.00 96.38 445 ALA A N 1
ATOM 3352 C CA . ALA A 1 445 ? -9.888 -10.719 22.484 1.00 96.38 445 ALA A CA 1
ATOM 3353 C C . ALA A 1 445 ? -10.887 -11.487 21.621 1.00 96.38 445 ALA A C 1
ATOM 3355 O O . ALA A 1 445 ? -12.075 -11.187 21.706 1.00 96.38 445 ALA A O 1
ATOM 3356 N N . GLY A 1 446 ? -10.458 -12.627 21.096 1.00 97.44 446 GLY A N 1
ATOM 3357 C CA . GLY A 1 446 ? -11.338 -13.545 20.383 1.00 97.44 446 GLY A CA 1
ATOM 3358 C C . GLY A 1 446 ? -10.592 -14.760 19.884 1.00 97.44 446 GLY A C 1
ATOM 3359 O O . GLY A 1 446 ? -9.413 -14.880 20.166 1.00 97.44 446 GLY A O 1
ATOM 3360 N N . ASP A 1 447 ? -11.278 -15.687 19.224 1.00 98.44 447 ASP A N 1
ATOM 3361 C CA . ASP A 1 447 ? -10.667 -16.501 18.169 1.00 98.44 447 ASP A CA 1
ATOM 3362 C C . ASP A 1 447 ? -11.307 -16.033 16.848 1.00 98.44 447 ASP A C 1
ATOM 3364 O O . ASP A 1 447 ? -12.455 -16.392 16.540 1.00 98.44 447 ASP A O 1
ATOM 3368 N N . ASP A 1 448 ? -10.589 -15.219 16.077 1.00 98.56 448 ASP A N 1
ATOM 3369 C CA . ASP A 1 448 ? -11.170 -14.351 15.056 1.00 98.56 448 ASP A CA 1
ATOM 3370 C C . ASP A 1 448 ? -10.867 -14.784 13.617 1.00 98.56 448 ASP A C 1
ATOM 3372 O O . ASP A 1 448 ? -9.912 -15.500 13.288 1.00 98.56 448 ASP A O 1
ATOM 3376 N N . ILE A 1 449 ? -11.730 -14.341 12.697 1.00 98.62 449 ILE A N 1
ATOM 3377 C CA . ILE A 1 449 ? -11.535 -14.524 11.255 1.00 98.62 449 ILE A CA 1
ATOM 3378 C C . ILE A 1 449 ? -11.479 -13.170 10.559 1.00 98.62 449 ILE A C 1
ATOM 3380 O O . ILE A 1 449 ? -12.484 -12.465 10.466 1.00 98.62 449 ILE A O 1
ATOM 3384 N N . TYR A 1 450 ? -10.341 -12.886 9.935 1.00 98.50 450 TYR A N 1
ATOM 3385 C CA . TYR A 1 450 ? -10.106 -11.715 9.099 1.00 98.50 450 TYR A CA 1
ATOM 3386 C C . TYR A 1 450 ? -10.035 -12.121 7.632 1.00 98.50 450 TYR A C 1
ATOM 3388 O O . TYR A 1 450 ? -9.056 -12.707 7.176 1.00 98.50 450 TYR A O 1
ATOM 3396 N N . GLU A 1 451 ? -11.064 -11.801 6.856 1.00 97.06 451 GLU A N 1
ATOM 3397 C CA . GLU A 1 451 ? -11.182 -12.194 5.458 1.00 97.06 451 GLU A CA 1
ATOM 3398 C C . GLU A 1 451 ? -11.368 -10.991 4.524 1.00 97.06 451 GLU A C 1
ATOM 3400 O O . GLU A 1 451 ? -12.451 -10.408 4.412 1.00 97.06 451 GLU A O 1
ATOM 3405 N N . GLY A 1 452 ? -10.299 -10.671 3.790 1.00 92.75 452 GLY A N 1
ATOM 3406 C CA . GLY A 1 452 ? -10.242 -9.591 2.807 1.00 92.75 452 GLY A CA 1
ATOM 3407 C C . GLY A 1 452 ? -10.043 -10.075 1.365 1.00 92.75 452 GLY A C 1
ATOM 3408 O O . GLY A 1 452 ? -9.554 -11.170 1.096 1.00 92.75 452 GLY A O 1
ATOM 3409 N N . GLY A 1 453 ? -10.415 -9.230 0.402 1.00 88.75 453 GLY A N 1
ATOM 3410 C CA . GLY A 1 453 ? -10.219 -9.487 -1.030 1.00 88.75 453 GLY A CA 1
ATOM 3411 C C . GLY A 1 453 ? -8.915 -8.898 -1.586 1.00 88.75 453 GLY A C 1
ATOM 3412 O O . GLY A 1 453 ? -7.811 -9.351 -1.280 1.00 88.75 453 GLY A O 1
ATOM 3413 N N . THR A 1 454 ? -9.070 -7.901 -2.462 1.00 90.81 454 THR A N 1
ATOM 3414 C CA . THR A 1 454 ? -7.983 -7.078 -3.027 1.00 90.81 454 THR A CA 1
ATOM 3415 C C . THR A 1 454 ? -7.763 -5.842 -2.170 1.00 90.81 454 THR A C 1
ATOM 3417 O O . THR A 1 454 ? -8.750 -5.263 -1.711 1.00 90.81 454 THR A O 1
ATOM 3420 N N . LEU A 1 455 ? -6.507 -5.405 -2.000 1.00 93.19 455 LEU A N 1
ATOM 3421 C CA . LEU A 1 455 ? -6.166 -4.434 -0.954 1.00 93.19 455 LEU A CA 1
ATOM 3422 C C . LEU A 1 455 ? -6.737 -4.974 0.368 1.00 93.19 455 LEU A C 1
ATOM 3424 O O . LEU A 1 455 ? -7.565 -4.342 0.999 1.00 93.19 455 LEU A O 1
ATOM 3428 N N . GLY A 1 456 ? -6.441 -6.240 0.654 1.00 86.19 456 GLY A N 1
ATOM 3429 C CA . GLY A 1 456 ? -7.115 -7.025 1.675 1.00 86.19 456 GLY A CA 1
ATOM 3430 C C . GLY A 1 456 ? -6.678 -6.647 3.085 1.00 86.19 456 GLY A C 1
ATOM 3431 O O . GLY A 1 456 ? -6.427 -5.487 3.404 1.00 86.19 456 GLY A O 1
ATOM 3432 N N . VAL A 1 457 ? -6.579 -7.667 3.926 1.00 96.44 457 VAL A N 1
ATOM 3433 C CA . VAL A 1 457 ? -6.338 -7.532 5.356 1.00 96.44 457 VAL A CA 1
ATOM 3434 C C . VAL A 1 457 ? -5.090 -6.676 5.639 1.00 96.44 457 VAL A C 1
ATOM 3436 O O . VAL A 1 457 ? -3.989 -6.966 5.156 1.00 96.44 457 VAL A O 1
ATOM 3439 N N . ALA A 1 458 ? -5.288 -5.589 6.389 1.00 96.62 458 ALA A N 1
ATOM 3440 C CA . ALA A 1 458 ? -4.271 -4.625 6.816 1.00 96.62 458 ALA A CA 1
ATOM 3441 C C . ALA A 1 458 ? -3.474 -3.945 5.683 1.00 96.62 458 ALA A C 1
ATOM 3443 O O . ALA A 1 458 ? -2.324 -3.585 5.887 1.00 96.62 458 ALA A O 1
ATOM 3444 N N . ALA A 1 459 ? -4.022 -3.763 4.478 1.00 96.69 459 ALA A N 1
ATOM 3445 C CA . ALA A 1 459 ? -3.273 -3.221 3.333 1.00 96.69 459 ALA A CA 1
ATOM 3446 C C . ALA A 1 459 ? -3.466 -1.708 3.092 1.00 96.69 459 ALA A C 1
ATOM 3448 O O . ALA A 1 459 ? -4.473 -1.121 3.491 1.00 96.69 459 ALA A O 1
ATOM 3449 N N . ALA A 1 460 ? -2.526 -1.066 2.380 1.00 96.44 460 ALA A N 1
ATOM 3450 C CA . ALA A 1 460 ? -2.599 0.376 2.104 1.00 96.44 460 ALA A CA 1
ATOM 3451 C C . ALA A 1 460 ? -2.096 0.800 0.709 1.00 96.44 460 ALA A C 1
ATOM 3453 O O . ALA A 1 460 ? -0.997 0.452 0.277 1.00 96.44 460 ALA A O 1
ATOM 3454 N N . PHE A 1 461 ? -2.849 1.655 0.015 1.00 95.56 461 PHE A N 1
ATOM 3455 C CA . PHE A 1 461 ? -2.447 2.264 -1.257 1.00 95.56 461 PHE A CA 1
ATOM 3456 C C . PHE A 1 461 ? -2.607 3.784 -1.190 1.00 95.56 461 PHE A C 1
ATOM 3458 O O . PHE A 1 461 ? -3.729 4.272 -1.144 1.00 95.56 461 PHE A O 1
ATOM 3465 N N . ALA A 1 462 ? -1.517 4.560 -1.212 1.00 94.69 462 ALA A N 1
ATOM 3466 C CA . ALA A 1 462 ? -1.608 6.019 -1.038 1.00 94.69 462 ALA A CA 1
ATOM 3467 C C . ALA A 1 462 ? -2.293 6.406 0.294 1.00 94.69 462 ALA A C 1
ATOM 3469 O O . ALA A 1 462 ? -3.053 7.369 0.365 1.00 94.69 462 ALA A O 1
ATOM 3470 N N . GLY A 1 463 ? -2.075 5.609 1.341 1.00 94.81 463 GLY A N 1
ATOM 3471 C CA . GLY A 1 463 ? -2.731 5.712 2.644 1.00 94.81 463 GLY A CA 1
ATOM 3472 C C . GLY A 1 463 ? -1.919 5.001 3.722 1.00 94.81 463 GLY A C 1
ATOM 3473 O O . GLY A 1 463 ? -0.799 4.549 3.455 1.00 94.81 463 GLY A O 1
ATOM 3474 N N . ALA A 1 464 ? -2.475 4.901 4.928 1.00 96.81 464 ALA A N 1
ATOM 3475 C CA . ALA A 1 464 ? -1.841 4.148 6.002 1.0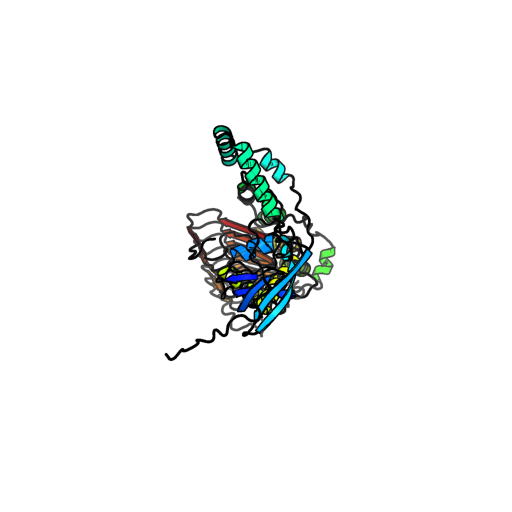0 96.81 464 ALA A CA 1
ATOM 3476 C C . ALA A 1 464 ? -2.838 3.309 6.806 1.00 96.81 464 ALA A C 1
ATOM 3478 O O . ALA A 1 464 ? -3.933 3.775 7.108 1.00 96.81 464 ALA A O 1
ATOM 3479 N N . SER A 1 465 ? -2.480 2.084 7.170 1.00 97.38 465 SER A N 1
ATOM 3480 C CA . SER A 1 465 ? -3.364 1.225 7.956 1.00 97.38 465 SER A CA 1
ATOM 3481 C C . SER A 1 465 ? -2.635 0.417 9.017 1.00 97.38 465 SER A C 1
ATOM 3483 O O . SER A 1 465 ? -1.439 0.141 8.891 1.00 97.38 465 SER A O 1
ATOM 3485 N N . PHE A 1 466 ? -3.368 0.043 10.069 1.00 98.06 466 PHE A N 1
ATOM 3486 C CA . PHE A 1 466 ? -2.956 -1.065 10.915 1.00 98.06 466 PHE A CA 1
ATOM 3487 C C . PHE A 1 466 ? -4.109 -1.982 11.325 1.00 98.06 466 PHE A C 1
ATOM 3489 O O . PHE A 1 466 ? -5.253 -1.548 11.457 1.00 98.06 466 PHE A O 1
ATOM 3496 N N . LEU A 1 467 ? -3.775 -3.247 11.554 1.00 98.69 467 LEU A N 1
ATOM 3497 C CA . LEU A 1 467 ? -4.604 -4.220 12.256 1.00 98.69 467 LEU A CA 1
ATOM 3498 C C . LEU A 1 467 ? -3.811 -4.704 13.468 1.00 98.69 467 LEU A C 1
ATOM 3500 O O . LEU A 1 467 ? -2.634 -5.042 13.332 1.00 98.69 467 LEU A O 1
ATOM 3504 N N . LEU A 1 468 ? -4.439 -4.667 14.636 1.00 98.50 468 LEU A N 1
ATOM 3505 C CA . LEU A 1 468 ? -3.898 -5.195 15.878 1.00 98.50 468 LEU A CA 1
ATOM 3506 C C . LEU A 1 468 ? -4.862 -6.237 16.433 1.00 98.50 468 LEU A C 1
ATOM 3508 O O . LEU A 1 468 ? -5.966 -5.857 16.814 1.00 98.50 468 LEU A O 1
ATOM 3512 N N . ASP A 1 469 ? -4.395 -7.476 16.527 1.00 98.38 469 ASP A N 1
ATOM 3513 C CA . ASP A 1 469 ? -5.004 -8.527 17.332 1.00 98.38 469 ASP A CA 1
ATOM 3514 C C . ASP A 1 469 ? -4.164 -8.754 18.597 1.00 98.38 469 ASP A C 1
ATOM 3516 O O . ASP A 1 469 ? -2.932 -8.855 18.543 1.00 98.38 469 ASP A O 1
ATOM 3520 N N . LEU A 1 470 ? -4.810 -8.746 19.764 1.00 96.69 470 LEU A N 1
ATOM 3521 C CA . LEU A 1 470 ? -4.134 -8.859 21.055 1.00 96.69 470 LEU A CA 1
ATOM 3522 C C . LEU A 1 470 ? -4.078 -10.288 21.613 1.00 96.69 470 LEU A C 1
ATOM 3524 O O . LEU A 1 470 ? -3.278 -10.522 22.537 1.00 96.69 470 LEU A O 1
ATOM 3528 N N . GLN A 1 471 ? -4.937 -11.200 21.152 1.00 94.88 471 GLN A N 1
ATOM 3529 C CA . GLN A 1 471 ? -5.022 -12.579 21.642 1.00 94.88 471 GLN A CA 1
ATOM 3530 C C . GLN A 1 471 ? -6.122 -13.379 20.934 1.00 94.88 471 GLN A C 1
ATOM 3532 O O . GLN A 1 471 ? -7.291 -13.039 21.111 1.00 94.88 471 GLN A O 1
ATOM 3537 N N . GLY A 1 472 ? -5.756 -14.559 20.438 1.00 96.44 472 GLY A N 1
ATOM 3538 C CA . GLY A 1 472 ? -6.683 -15.551 19.895 1.00 96.44 472 GLY A CA 1
ATOM 3539 C C . GLY A 1 472 ? -5.953 -16.711 19.247 1.00 96.44 472 GLY A C 1
ATOM 3540 O O . GLY A 1 472 ? -4.734 -16.740 19.272 1.00 96.44 472 GLY A O 1
ATOM 3541 N N . ASP A 1 473 ? -6.656 -17.725 18.747 1.00 98.00 473 ASP A N 1
ATOM 3542 C CA . ASP A 1 473 ? -6.141 -18.567 17.659 1.00 98.00 473 ASP A CA 1
ATOM 3543 C C . ASP A 1 473 ? -6.812 -18.094 16.348 1.00 98.00 473 ASP A C 1
ATOM 3545 O O . ASP A 1 473 ? -7.931 -18.514 16.030 1.00 98.00 473 ASP A O 1
ATOM 3549 N N . ASP A 1 474 ? -6.122 -17.260 15.566 1.00 98.31 474 ASP A N 1
ATOM 3550 C CA . ASP A 1 474 ? -6.745 -16.429 14.531 1.00 98.31 474 ASP A CA 1
ATOM 3551 C C . ASP A 1 474 ? -6.515 -16.920 13.097 1.00 98.31 474 ASP A C 1
ATOM 3553 O O . ASP A 1 474 ? -5.560 -17.630 12.743 1.00 98.31 474 ASP A O 1
ATOM 3557 N N . VAL A 1 475 ? -7.429 -16.533 12.206 1.00 98.38 475 VAL A N 1
ATOM 3558 C CA . VAL A 1 475 ? -7.373 -16.889 10.786 1.00 98.38 475 VAL A CA 1
ATOM 3559 C C . VAL A 1 475 ? -7.439 -15.650 9.911 1.00 98.38 475 VAL A C 1
ATOM 3561 O O . VAL A 1 475 ? -8.470 -14.995 9.784 1.00 98.38 475 VAL A O 1
ATOM 3564 N N . TYR A 1 476 ? -6.363 -15.420 9.170 1.00 98.12 476 TYR A N 1
ATOM 3565 C CA . TYR A 1 476 ? -6.242 -14.313 8.245 1.00 98.12 476 TYR A CA 1
ATOM 3566 C C . TYR A 1 476 ? -6.184 -14.777 6.791 1.00 98.12 476 TYR A C 1
ATOM 3568 O O . TYR A 1 476 ? -5.222 -15.407 6.335 1.00 98.12 476 TYR A O 1
ATOM 3576 N N . LEU A 1 477 ? -7.210 -14.417 6.028 1.00 96.31 477 LEU A N 1
ATOM 3577 C CA . LEU A 1 477 ? -7.415 -14.819 4.645 1.00 96.31 477 LEU A CA 1
ATOM 3578 C C . LEU A 1 477 ? -7.417 -13.593 3.734 1.00 96.31 477 LEU A C 1
ATOM 3580 O O . LEU A 1 477 ? -8.196 -12.658 3.909 1.00 96.31 477 LEU A O 1
ATOM 3584 N N . GLY A 1 478 ? -6.570 -13.621 2.711 1.00 91.62 478 GLY A N 1
ATOM 3585 C CA . GLY A 1 478 ? -6.504 -12.568 1.707 1.00 91.62 478 GLY A CA 1
ATOM 3586 C C . GLY A 1 478 ? -6.254 -13.103 0.304 1.00 91.62 478 GLY A C 1
ATOM 3587 O O . GLY A 1 478 ? -5.839 -14.244 0.127 1.00 91.62 478 GLY A O 1
ATOM 3588 N N . GLN A 1 479 ? -6.482 -12.276 -0.719 1.00 88.31 479 GLN A N 1
ATOM 3589 C CA . GLN A 1 479 ? -6.169 -12.651 -2.103 1.00 88.31 479 GLN A CA 1
ATOM 3590 C C . GLN A 1 479 ? -4.968 -11.883 -2.643 1.00 88.31 479 GLN A C 1
ATOM 3592 O O . GLN A 1 479 ? -3.919 -12.481 -2.867 1.00 88.31 479 GLN A O 1
ATOM 3597 N N . ILE A 1 480 ? -5.115 -10.573 -2.850 1.00 89.38 480 ILE A N 1
ATOM 3598 C CA . ILE A 1 480 ? -4.134 -9.737 -3.553 1.00 89.38 480 ILE A CA 1
ATOM 3599 C C . ILE A 1 480 ? -3.859 -8.496 -2.711 1.00 89.38 480 ILE A C 1
ATOM 3601 O O . ILE A 1 480 ? -4.803 -7.809 -2.321 1.00 89.38 480 ILE A O 1
ATOM 3605 N N . MET A 1 481 ? -2.583 -8.172 -2.487 1.00 93.19 481 MET A N 1
ATOM 3606 C CA . MET A 1 481 ? -2.168 -6.997 -1.713 1.00 93.19 481 MET A CA 1
ATOM 3607 C C . MET A 1 481 ? -2.786 -7.026 -0.308 1.00 93.19 481 MET A C 1
ATOM 3609 O O . MET A 1 481 ? -3.721 -6.290 -0.021 1.00 93.19 481 MET A O 1
ATOM 3613 N N . THR A 1 482 ? -2.322 -7.941 0.541 1.00 94.56 482 THR A N 1
ATOM 3614 C CA . THR A 1 482 ? -2.985 -8.322 1.806 1.00 94.56 482 THR A CA 1
ATOM 3615 C C . THR A 1 482 ? -1.978 -8.829 2.845 1.00 94.56 482 THR A C 1
ATOM 3617 O O . THR A 1 482 ? -0.840 -9.141 2.505 1.00 94.56 482 THR A O 1
ATOM 3620 N N . GLN A 1 483 ? -2.391 -8.945 4.108 1.00 91.88 483 GLN A N 1
ATOM 3621 C CA . GLN A 1 483 ? -1.520 -9.236 5.255 1.00 91.88 483 GLN A CA 1
ATOM 3622 C C . GLN A 1 483 ? -0.356 -8.266 5.344 1.00 91.88 483 GLN A C 1
ATOM 3624 O O . GLN A 1 483 ? 0.811 -8.631 5.497 1.00 91.88 483 GLN A O 1
ATOM 3629 N N . SER A 1 484 ? -0.760 -7.000 5.246 1.00 83.94 484 SER A N 1
ATOM 3630 C CA . SER A 1 484 ? 0.080 -5.825 5.327 1.00 83.94 484 SER A CA 1
ATOM 3631 C C . SER A 1 484 ? 0.937 -5.606 4.089 1.00 83.94 484 SER A C 1
ATOM 3633 O O . SER A 1 484 ? 2.155 -5.705 4.145 1.00 83.94 484 SER A O 1
ATOM 3635 N N . ALA A 1 485 ? 0.309 -5.331 2.938 1.00 82.44 485 ALA A N 1
ATOM 3636 C CA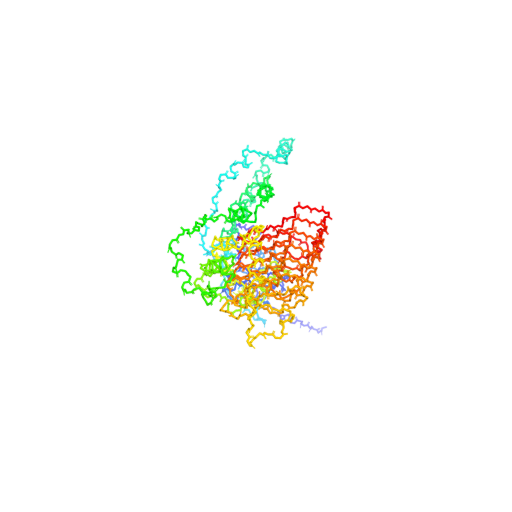 . ALA A 1 485 ? 1.039 -4.952 1.730 1.00 82.44 485 ALA A CA 1
ATOM 3637 C C . ALA A 1 485 ? 0.739 -3.508 1.322 1.00 82.44 485 ALA A C 1
ATOM 3639 O O . ALA A 1 485 ? -0.401 -3.169 1.003 1.00 82.44 485 ALA A O 1
ATOM 3640 N N . ALA A 1 486 ? 1.763 -2.653 1.340 1.00 84.69 486 ALA A N 1
ATOM 3641 C CA . ALA A 1 486 ? 1.649 -1.231 1.031 1.00 84.69 486 ALA A CA 1
ATOM 3642 C C . ALA A 1 486 ? 2.392 -0.890 -0.265 1.00 84.69 486 ALA A C 1
ATOM 3644 O O . ALA A 1 486 ? 3.461 -1.438 -0.510 1.00 84.69 486 ALA A O 1
ATOM 3645 N N . PHE A 1 487 ? 1.866 0.008 -1.104 1.00 86.25 487 PHE A N 1
ATOM 3646 C CA . PHE A 1 487 ? 2.584 0.479 -2.307 1.00 86.25 487 PHE A CA 1
ATOM 3647 C C . PHE A 1 487 ? 3.018 1.929 -2.186 1.00 86.25 487 PHE A C 1
ATOM 3649 O O . PHE A 1 487 ? 4.191 2.170 -2.026 1.00 86.25 487 PHE A O 1
ATOM 3656 N N . PHE A 1 488 ? 2.128 2.903 -2.142 1.00 94.69 488 PHE A N 1
ATOM 3657 C CA . PHE A 1 488 ? 2.517 4.278 -1.816 1.00 94.69 488 PHE A CA 1
ATOM 3658 C C . PHE A 1 488 ? 2.064 4.568 -0.388 1.00 94.69 488 PHE A C 1
ATOM 3660 O O . PHE A 1 488 ? 1.145 5.348 -0.202 1.00 94.69 488 PHE A O 1
ATOM 3667 N N . GLY A 1 489 ? 2.541 3.837 0.619 1.00 95.62 489 GLY A N 1
ATOM 3668 C CA . GLY A 1 489 ? 1.847 3.813 1.913 1.00 95.62 489 GLY A CA 1
ATOM 3669 C C . GLY A 1 489 ? 2.592 3.151 3.063 1.00 95.62 489 GLY A C 1
ATOM 3670 O O . GLY A 1 489 ? 3.711 2.667 2.898 1.00 95.62 489 GLY A O 1
ATOM 3671 N N . LEU A 1 490 ? 1.926 3.120 4.219 1.00 96.25 490 LEU A N 1
ATOM 3672 C CA . LEU A 1 490 ? 2.338 2.353 5.397 1.00 96.25 490 LEU A CA 1
ATOM 3673 C C . LEU A 1 490 ? 1.271 1.322 5.755 1.00 96.25 490 LEU A C 1
ATOM 3675 O O . LEU A 1 490 ? 0.098 1.664 5.830 1.00 96.25 490 LEU A O 1
ATOM 3679 N N . ALA A 1 491 ? 1.672 0.091 6.029 1.00 97.94 491 ALA A N 1
ATOM 3680 C CA . ALA A 1 491 ? 0.761 -0.947 6.495 1.00 97.94 491 ALA A CA 1
ATOM 3681 C C . ALA A 1 491 ? 1.418 -1.746 7.621 1.00 97.94 491 ALA A C 1
ATOM 3683 O O . ALA A 1 491 ? 2.571 -2.160 7.482 1.00 97.94 491 ALA A O 1
ATOM 3684 N N . LEU A 1 492 ? 0.700 -1.950 8.724 1.00 98.00 492 LEU A N 1
ATOM 3685 C CA . LEU A 1 492 ? 1.153 -2.733 9.872 1.00 98.00 492 LEU A CA 1
ATOM 3686 C C . LEU A 1 492 ? 0.095 -3.776 10.249 1.00 98.00 492 LEU A C 1
ATOM 3688 O O . LEU A 1 492 ? -1.050 -3.433 10.512 1.00 98.00 492 LEU A O 1
ATOM 3692 N N . LEU A 1 493 ? 0.488 -5.038 10.348 1.00 98.50 493 LEU A N 1
ATOM 3693 C CA . LEU A 1 493 ? -0.300 -6.062 11.023 1.00 98.50 493 LEU A CA 1
ATOM 3694 C C . LEU A 1 493 ? 0.479 -6.516 12.247 1.00 98.50 493 LEU A C 1
ATOM 3696 O O . LEU A 1 493 ? 1.669 -6.815 12.132 1.00 98.50 493 LEU A O 1
ATOM 3700 N N . VAL A 1 494 ? -0.181 -6.528 13.400 1.00 98.19 494 VAL A N 1
ATOM 3701 C CA . VAL A 1 494 ? 0.354 -7.087 14.638 1.00 98.19 494 VAL A CA 1
ATOM 3702 C C . VAL A 1 494 ? -0.610 -8.132 15.160 1.00 98.19 494 VAL A C 1
ATOM 3704 O O . VAL A 1 494 ? -1.763 -7.803 15.413 1.00 98.19 494 VAL A O 1
ATOM 3707 N N . ASP A 1 495 ? -0.093 -9.334 15.356 1.00 97.62 495 ASP A N 1
ATOM 3708 C CA . ASP A 1 495 ? -0.727 -10.389 16.131 1.00 97.62 495 ASP A CA 1
ATOM 3709 C C . ASP A 1 495 ? 0.137 -10.637 17.367 1.00 97.62 495 ASP A C 1
ATOM 3711 O O . ASP A 1 495 ? 1.356 -10.826 17.265 1.00 97.62 495 ASP A O 1
ATOM 3715 N N . SER A 1 496 ? -0.456 -10.530 18.552 1.00 93.19 496 SER A N 1
ATOM 3716 C CA . SER A 1 496 ? 0.301 -10.645 19.792 1.00 93.19 496 SER A CA 1
ATOM 3717 C C . SER A 1 496 ? 0.512 -12.085 20.259 1.00 93.19 496 SER A C 1
ATOM 3719 O O . SER A 1 496 ? 1.529 -12.346 20.914 1.00 93.19 496 SER A O 1
ATOM 3721 N N . LYS A 1 497 ? -0.455 -12.988 20.061 1.00 91.44 497 LYS A N 1
ATOM 3722 C CA . LYS A 1 497 ? -0.419 -14.353 20.608 1.00 91.44 497 LYS A CA 1
ATOM 3723 C C . LYS A 1 497 ? -1.456 -15.224 19.927 1.00 91.44 497 LYS A C 1
ATOM 3725 O O . LYS A 1 497 ? -2.632 -14.914 20.072 1.00 91.44 497 LYS A O 1
ATOM 3730 N N . GLY A 1 498 ? -1.033 -16.421 19.538 1.00 93.88 498 GLY A N 1
ATOM 3731 C CA . GLY A 1 498 ? -1.991 -17.416 19.097 1.00 93.88 498 GLY A CA 1
ATOM 3732 C C . GLY A 1 498 ? -1.394 -18.665 18.504 1.00 93.88 498 GLY A C 1
ATOM 3733 O O . GLY A 1 498 ? -0.238 -19.025 18.747 1.00 93.88 498 GLY A O 1
ATOM 3734 N N . ARG A 1 499 ? -2.227 -19.395 17.775 1.00 97.00 499 ARG A N 1
ATOM 3735 C CA . ARG A 1 499 ? -1.781 -20.347 16.766 1.00 97.00 499 ARG A CA 1
ATOM 3736 C C . ARG A 1 499 ? -2.482 -20.006 15.470 1.00 97.00 499 ARG A C 1
ATOM 3738 O O . ARG A 1 499 ? -3.516 -20.597 15.141 1.00 97.00 499 ARG A O 1
ATOM 3745 N N . ASP A 1 500 ? -1.814 -19.188 14.681 1.00 97.69 500 ASP A N 1
ATOM 3746 C CA . ASP A 1 500 ? -2.527 -18.429 13.670 1.00 97.69 500 ASP A CA 1
ATOM 3747 C C . ASP A 1 500 ? -2.300 -18.991 12.270 1.00 97.69 500 ASP A C 1
ATOM 3749 O O . ASP A 1 500 ? -1.318 -19.691 11.967 1.00 97.69 500 ASP A O 1
ATOM 3753 N N . LEU A 1 501 ? -3.248 -18.716 11.379 1.00 97.19 501 LEU A N 1
ATOM 3754 C CA . LEU A 1 501 ? -3.159 -19.057 9.965 1.00 97.19 501 LEU A CA 1
ATOM 3755 C C . LEU A 1 501 ? -3.158 -17.792 9.116 1.00 97.19 501 LEU A C 1
ATOM 3757 O O . LEU A 1 501 ? -4.165 -17.107 8.996 1.00 97.19 501 LEU A O 1
ATOM 3761 N N . TYR A 1 502 ? -2.066 -17.583 8.392 1.00 97.12 502 TYR A N 1
ATOM 3762 C CA . TYR A 1 502 ? -1.921 -16.532 7.395 1.00 97.12 502 TYR A CA 1
ATOM 3763 C C . TYR A 1 502 ? -1.985 -17.149 6.002 1.00 97.12 502 TYR A C 1
ATOM 3765 O O . TYR A 1 502 ? -1.036 -17.815 5.583 1.00 97.12 502 TYR A O 1
ATOM 3773 N N . SER A 1 503 ? -3.066 -16.923 5.256 1.00 94.81 503 SER A N 1
ATOM 3774 C CA . SER A 1 503 ? -3.236 -17.454 3.899 1.00 94.81 503 SER A CA 1
ATOM 3775 C C . SER A 1 503 ? -3.471 -16.343 2.885 1.00 94.81 503 SER A C 1
ATOM 3777 O O . SER A 1 503 ? -4.423 -15.572 3.003 1.00 94.81 503 SER A O 1
ATOM 3779 N N . ALA A 1 504 ? -2.629 -16.284 1.853 1.00 91.94 504 ALA A N 1
ATOM 3780 C CA . ALA A 1 504 ? -2.755 -15.306 0.780 1.00 91.94 504 ALA A CA 1
ATOM 3781 C C . ALA A 1 504 ? -2.210 -15.802 -0.567 1.00 91.94 504 ALA A C 1
ATOM 3783 O O . ALA A 1 504 ? -1.490 -16.796 -0.624 1.00 91.94 504 ALA A O 1
ATOM 3784 N N . ALA A 1 505 ? -2.514 -15.079 -1.651 1.00 86.69 505 ALA A N 1
ATOM 3785 C CA . ALA A 1 505 ? -1.999 -15.377 -2.989 1.00 86.69 505 ALA A CA 1
ATOM 3786 C C . ALA A 1 505 ? -0.973 -14.323 -3.464 1.00 86.69 505 ALA A C 1
ATOM 3788 O O . ALA A 1 505 ? 0.238 -14.510 -3.343 1.00 86.69 505 ALA A O 1
ATOM 3789 N N . GLN A 1 506 ? -1.480 -13.228 -4.028 1.00 86.19 506 GLN A N 1
ATOM 3790 C CA . GLN A 1 506 ? -0.858 -12.025 -4.603 1.00 86.19 506 GLN A CA 1
ATOM 3791 C C . GLN A 1 506 ? -0.244 -11.039 -3.598 1.00 86.19 506 GLN A C 1
ATOM 3793 O O . GLN A 1 506 ? -0.976 -10.604 -2.718 1.00 86.19 506 GLN A O 1
ATOM 3798 N N . TYR A 1 507 ? 1.010 -10.588 -3.746 1.00 90.19 507 TYR A N 1
ATOM 3799 C CA . TYR A 1 507 ? 1.570 -9.433 -3.006 1.00 90.19 507 TYR A CA 1
ATOM 3800 C C . TYR A 1 507 ? 1.222 -9.426 -1.510 1.00 90.19 507 TYR A C 1
ATOM 3802 O O . TYR A 1 507 ? 0.502 -8.552 -1.038 1.00 90.19 507 TYR A O 1
ATOM 3810 N N . ALA A 1 508 ? 1.669 -10.436 -0.775 1.00 92.00 508 ALA A N 1
ATOM 3811 C CA . ALA A 1 508 ? 1.198 -10.663 0.582 1.00 92.00 508 ALA A CA 1
ATOM 3812 C C . ALA A 1 508 ? 2.333 -10.864 1.577 1.00 92.00 508 ALA A C 1
ATOM 3814 O O . ALA A 1 508 ? 3.479 -11.035 1.164 1.00 92.00 508 ALA A O 1
ATOM 3815 N N . GLN A 1 509 ? 1.972 -10.881 2.864 1.00 93.56 509 GLN A N 1
ATOM 3816 C CA . GLN A 1 509 ? 2.874 -11.165 3.984 1.00 93.56 509 GLN A CA 1
ATOM 3817 C C . GLN A 1 509 ? 4.033 -10.162 4.031 1.00 93.56 509 GLN A C 1
ATOM 3819 O O . GLN A 1 509 ? 5.180 -10.497 3.741 1.00 93.56 509 GLN A O 1
ATOM 3824 N N . ALA A 1 510 ? 3.702 -8.909 4.365 1.00 94.50 510 ALA A N 1
ATOM 3825 C CA . ALA A 1 510 ? 4.651 -7.792 4.425 1.00 94.50 510 ALA A CA 1
ATOM 3826 C C . ALA A 1 510 ? 5.331 -7.432 3.084 1.00 94.50 510 ALA A C 1
ATOM 3828 O O . ALA A 1 510 ? 6.447 -6.912 3.053 1.00 94.50 510 ALA A O 1
ATOM 3829 N N . PHE A 1 511 ? 4.667 -7.673 1.948 1.00 92.94 511 PHE A N 1
ATOM 3830 C CA . PHE A 1 511 ? 5.152 -7.187 0.653 1.00 92.94 511 PHE A CA 1
ATOM 3831 C C . PHE A 1 511 ? 5.068 -5.650 0.579 1.00 92.94 511 PHE A C 1
ATOM 3833 O O . PHE A 1 511 ? 4.005 -5.080 0.806 1.00 92.94 511 PHE A O 1
ATOM 3840 N N . ALA A 1 512 ? 6.135 -4.967 0.159 1.00 92.69 512 ALA A N 1
ATOM 3841 C CA . ALA A 1 512 ? 6.124 -3.516 -0.042 1.00 92.69 512 ALA A CA 1
ATOM 3842 C C . ALA A 1 512 ? 6.480 -3.131 -1.487 1.00 92.69 512 ALA A C 1
ATOM 3844 O O . ALA A 1 512 ? 7.469 -3.597 -2.052 1.00 92.69 512 ALA A O 1
ATOM 3845 N N . GLY A 1 513 ? 5.657 -2.272 -2.085 1.00 91.81 513 GLY A N 1
ATOM 3846 C CA . GLY A 1 513 ? 5.855 -1.711 -3.417 1.00 91.81 513 GLY A CA 1
ATOM 3847 C C . GLY A 1 513 ? 6.646 -0.392 -3.435 1.00 91.81 513 GLY A C 1
ATOM 3848 O O . GLY A 1 513 ? 7.394 -0.087 -2.506 1.00 91.81 513 GLY A O 1
ATOM 3849 N N . PRO A 1 514 ? 6.515 0.413 -4.505 1.00 92.62 514 PRO A N 1
ATOM 3850 C CA . PRO A 1 514 ? 7.281 1.645 -4.685 1.00 92.62 514 PRO A CA 1
ATOM 3851 C C . PRO A 1 514 ? 6.885 2.734 -3.686 1.00 92.62 514 PRO A C 1
ATOM 3853 O O . PRO A 1 514 ? 5.777 3.243 -3.772 1.00 92.62 514 PRO A O 1
ATOM 3856 N N . ARG A 1 515 ? 7.826 3.197 -2.852 1.00 94.56 515 ARG A N 1
ATOM 3857 C CA . ARG A 1 515 ? 7.590 4.212 -1.803 1.00 94.56 515 ARG A CA 1
ATOM 3858 C C . ARG A 1 515 ? 6.610 3.724 -0.720 1.00 94.56 515 ARG A C 1
ATOM 3860 O O . ARG A 1 515 ? 5.716 4.462 -0.303 1.00 94.56 515 ARG A O 1
ATOM 3867 N N . ALA A 1 516 ? 6.812 2.496 -0.243 1.00 96.69 516 ALA A N 1
ATOM 3868 C CA . ALA A 1 516 ? 6.073 1.920 0.877 1.00 96.69 516 ALA A CA 1
ATOM 3869 C C . ALA A 1 516 ? 6.955 1.228 1.908 1.00 96.69 516 ALA A C 1
ATOM 3871 O O . ALA A 1 516 ? 8.068 0.794 1.616 1.00 96.69 516 ALA A O 1
ATOM 3872 N N . VAL A 1 517 ? 6.372 1.060 3.095 1.00 96.62 517 VAL A N 1
ATOM 3873 C CA . VAL A 1 517 ? 6.833 0.138 4.132 1.00 96.62 517 VAL A CA 1
ATOM 3874 C C . VAL A 1 517 ? 5.632 -0.666 4.610 1.00 96.62 517 VAL A C 1
ATOM 3876 O O . VAL A 1 517 ? 4.571 -0.106 4.886 1.00 96.62 517 VAL A O 1
ATOM 3879 N N . ALA A 1 518 ? 5.801 -1.978 4.695 1.00 97.31 518 ALA A N 1
ATOM 3880 C CA . ALA A 1 518 ? 4.756 -2.901 5.098 1.00 97.31 518 ALA A CA 1
ATOM 3881 C C . ALA A 1 518 ? 5.346 -3.925 6.073 1.00 97.31 518 ALA A C 1
ATOM 3883 O O . ALA A 1 518 ? 6.462 -4.401 5.856 1.00 97.31 518 ALA A O 1
ATOM 3884 N N . THR A 1 519 ? 4.646 -4.211 7.167 1.00 97.50 519 THR A N 1
ATOM 3885 C CA . THR A 1 519 ? 5.143 -5.088 8.235 1.00 97.50 519 THR A CA 1
ATOM 3886 C C . THR A 1 519 ? 4.038 -6.005 8.741 1.00 97.50 519 THR A C 1
ATOM 3888 O O . THR A 1 519 ? 2.886 -5.596 8.888 1.00 97.50 519 THR A O 1
ATOM 3891 N N . LEU A 1 520 ? 4.413 -7.254 9.002 1.00 97.38 520 LEU A N 1
ATOM 3892 C CA . LEU A 1 520 ? 3.603 -8.274 9.657 1.00 97.38 520 LEU A CA 1
ATOM 3893 C C . LEU A 1 520 ? 4.430 -8.744 10.853 1.00 97.38 520 LEU A C 1
ATOM 3895 O O . LEU A 1 520 ? 5.528 -9.270 10.663 1.00 97.38 520 LEU A O 1
ATOM 3899 N N . VAL A 1 521 ? 3.950 -8.460 12.060 1.00 96.69 521 VAL A N 1
ATOM 3900 C CA . VAL A 1 521 ? 4.622 -8.788 13.318 1.00 96.69 521 VAL A CA 1
ATOM 3901 C C . VAL A 1 521 ? 3.746 -9.754 14.095 1.00 96.69 521 VAL A C 1
ATOM 3903 O O . VAL A 1 521 ? 2.729 -9.357 14.646 1.00 96.69 521 VAL A O 1
ATOM 3906 N N . ASP A 1 522 ? 4.177 -11.001 14.132 1.00 95.19 522 ASP A N 1
ATOM 3907 C CA . ASP A 1 522 ? 3.609 -12.053 14.965 1.00 95.19 522 ASP A CA 1
ATOM 3908 C C . ASP A 1 522 ? 4.525 -12.209 16.187 1.00 95.19 522 ASP A C 1
ATOM 3910 O O . ASP A 1 522 ? 5.724 -12.485 16.051 1.00 95.19 522 ASP A O 1
ATOM 3914 N N . GLU A 1 523 ? 4.007 -11.889 17.374 1.00 94.12 523 GLU A N 1
ATOM 3915 C CA . GLU A 1 523 ? 4.796 -11.825 18.609 1.00 94.12 523 GLU A CA 1
ATOM 3916 C C . GLU A 1 523 ? 4.932 -13.186 19.310 1.00 94.12 523 GLU A C 1
ATOM 3918 O O . GLU A 1 523 ? 5.701 -13.307 20.276 1.00 94.12 523 GLU A O 1
ATOM 3923 N N . GLY A 1 524 ? 4.253 -14.223 18.814 1.00 90.69 524 GLY A N 1
ATOM 3924 C CA . GLY A 1 524 ? 4.510 -15.593 19.215 1.00 90.69 524 GLY A CA 1
ATOM 3925 C C . GLY A 1 524 ? 3.331 -16.535 19.031 1.00 90.69 524 GLY A C 1
ATOM 3926 O O . GLY A 1 524 ? 2.191 -16.210 19.324 1.00 90.69 524 GLY A O 1
ATOM 3927 N N . GLY A 1 525 ? 3.662 -17.782 18.727 1.00 91.75 525 GLY A N 1
ATOM 3928 C CA . GLY A 1 525 ? 2.668 -18.799 18.455 1.00 91.75 525 GLY A CA 1
ATOM 3929 C C . GLY A 1 525 ? 3.297 -20.024 17.816 1.00 91.75 525 GLY A C 1
ATOM 3930 O O . GLY A 1 525 ? 4.507 -20.257 17.932 1.00 91.75 525 GLY A O 1
ATOM 3931 N N . ASN A 1 526 ? 2.474 -20.858 17.186 1.00 94.88 526 ASN A N 1
ATOM 3932 C CA . ASN A 1 526 ? 2.961 -21.922 16.305 1.00 94.88 526 ASN A CA 1
ATOM 3933 C C . ASN A 1 526 ? 2.248 -21.835 14.961 1.00 94.88 526 ASN A C 1
ATOM 3935 O O . ASN A 1 526 ? 1.386 -22.659 14.632 1.00 94.88 526 ASN A O 1
ATOM 3939 N N . ASP A 1 527 ? 2.645 -20.825 14.211 1.00 95.88 527 ASP A N 1
ATOM 3940 C CA . ASP A 1 527 ? 1.789 -20.224 13.202 1.00 95.88 527 ASP A CA 1
ATOM 3941 C C . ASP A 1 527 ? 2.095 -20.793 11.827 1.00 95.88 527 ASP A C 1
ATOM 3943 O O . ASP A 1 527 ? 3.169 -21.348 11.540 1.00 95.88 527 ASP A O 1
ATOM 3947 N N . ARG A 1 528 ? 1.105 -20.705 10.947 1.00 95.62 528 ARG A N 1
ATOM 3948 C CA . ARG A 1 528 ? 1.187 -21.253 9.604 1.00 95.62 528 ARG A CA 1
ATOM 3949 C C . ARG A 1 528 ? 1.035 -20.149 8.577 1.00 95.62 528 ARG A C 1
ATOM 3951 O O . ARG A 1 528 ? -0.025 -19.562 8.422 1.00 95.62 528 ARG A O 1
ATOM 3958 N N . TYR A 1 529 ? 2.075 -19.991 7.770 1.00 94.75 529 TYR A N 1
ATOM 3959 C CA . TYR A 1 529 ? 2.108 -19.053 6.658 1.00 94.75 529 TYR A CA 1
ATOM 3960 C C . TYR A 1 529 ? 1.963 -19.811 5.339 1.00 94.75 529 TYR A C 1
ATOM 3962 O O . TYR A 1 529 ? 2.760 -20.696 5.015 1.00 94.75 529 TYR A O 1
ATOM 3970 N N . VAL A 1 530 ? 0.926 -19.480 4.576 1.00 92.56 530 VAL A N 1
ATOM 3971 C CA . VAL A 1 530 ? 0.627 -20.054 3.265 1.00 92.56 530 VAL A CA 1
ATOM 3972 C C . VAL A 1 530 ? 0.547 -18.927 2.245 1.00 92.56 530 VAL A C 1
ATOM 3974 O O . VAL A 1 530 ? -0.341 -18.083 2.292 1.00 92.56 530 VAL A O 1
ATOM 3977 N N . ALA A 1 531 ? 1.486 -18.945 1.304 1.00 86.25 531 ALA A N 1
ATOM 3978 C CA . ALA A 1 531 ? 1.427 -18.150 0.089 1.00 86.25 531 ALA A CA 1
ATOM 3979 C C . ALA A 1 531 ? 1.297 -19.116 -1.095 1.00 86.25 531 ALA A C 1
ATOM 3981 O O . ALA A 1 531 ? 2.302 -19.553 -1.664 1.00 86.25 531 ALA A O 1
ATOM 3982 N N . ASP A 1 532 ? 0.076 -19.545 -1.420 1.00 70.44 532 ASP A N 1
ATOM 3983 C CA . ASP A 1 532 ? -0.156 -20.539 -2.472 1.00 70.44 532 ASP A CA 1
ATOM 3984 C C . ASP A 1 532 ? -0.330 -19.865 -3.831 1.00 70.44 532 ASP A C 1
ATOM 3986 O O . ASP A 1 532 ? -1.380 -19.755 -4.456 1.00 70.44 532 ASP A O 1
ATOM 3990 N N . ARG A 1 533 ? 0.802 -19.405 -4.338 1.00 61.72 533 ARG A N 1
ATOM 3991 C CA . ARG A 1 533 ? 0.871 -18.833 -5.665 1.00 61.72 533 ARG A CA 1
ATOM 3992 C C . ARG A 1 533 ? 0.869 -19.920 -6.736 1.00 61.72 533 ARG A C 1
ATOM 3994 O O . ARG A 1 533 ? 1.860 -20.613 -6.947 1.00 61.72 533 ARG A O 1
ATOM 4001 N N . SER A 1 534 ? -0.196 -19.968 -7.530 1.00 47.09 534 SER A N 1
ATOM 4002 C CA . SER A 1 534 ? -0.144 -20.567 -8.872 1.00 47.09 534 SER A CA 1
ATOM 4003 C C . SER A 1 534 ? 0.804 -19.813 -9.839 1.00 47.09 534 SER A C 1
ATOM 4005 O O . SER A 1 534 ? 0.995 -20.271 -10.967 1.00 47.09 534 SER A O 1
ATOM 4007 N N . ARG A 1 535 ? 1.448 -18.705 -9.409 1.00 42.03 535 ARG A N 1
ATOM 4008 C CA . ARG A 1 535 ? 2.514 -17.955 -10.119 1.00 42.03 535 ARG A CA 1
ATOM 4009 C C . ARG A 1 535 ? 3.497 -17.257 -9.152 1.00 42.03 535 ARG A C 1
ATOM 4011 O O . ARG A 1 535 ? 3.021 -16.476 -8.346 1.00 42.03 535 ARG A O 1
ATOM 4018 N N . PRO A 1 536 ? 4.826 -17.466 -9.222 1.00 35.22 536 PRO A N 1
ATOM 4019 C CA . PRO A 1 536 ? 5.776 -16.992 -8.203 1.00 35.22 536 PRO A CA 1
ATOM 4020 C C . PRO A 1 536 ? 5.715 -15.487 -7.882 1.00 35.22 536 PRO A C 1
ATOM 4022 O O . PRO A 1 536 ? 5.352 -14.678 -8.736 1.00 35.22 536 PRO A O 1
ATOM 4025 N N . SER A 1 537 ? 6.095 -15.152 -6.641 1.00 43.81 537 SER A N 1
ATOM 4026 C CA . SER A 1 537 ? 6.258 -13.788 -6.120 1.00 43.81 537 SER A CA 1
ATOM 4027 C C . SER A 1 537 ? 7.445 -13.019 -6.614 1.00 43.81 537 SER A C 1
ATOM 4029 O O . SER A 1 537 ? 8.522 -13.644 -6.682 1.00 43.81 537 SER A O 1
#

pLDDT: mean 89.1, std 13.62, range [27.66, 98.69]

Secondary structure (DSSP, 8-state):
-----------SS-TTPBPPPS-------B-SEEEE--GGG-EEEEE-TTSHHHHHT--TTPEEEEETTEE--SHHHHHHHHHTSPTT-EEEEEEEETTEEEEEEEE-B-HHHHTGGGTTT-PPPPPP-HHHHHHHHS--HHHHHHHHHHHHTT-HHHHHHHHHHHHHHHHTS-STT--HHHHHHHH-GGGTTHHHHHHHHHHTT--HHHHHHHHHHTTTPPP-----STTHHHHHHT-TTGGGTTSTTIIIIIHHHHHHHHHHHHTS-SSPP-TTHHHHHHHHHHHHHHHSSTTSS-HHHHHHHHHHHHHHHHS-HHHHHHHHHHHHGGGSHHHHHHHHHHHHTPPPEE-TT--TTEES--SEEEEETTEEEEE--SS--EE-S-EEEEE--SSS-EESSSSEESSS-SEEEEE--SS--EEEE-STTTTTEEESSEEEEEE-S---EEEE-BS-TT-EESSEEEEEE-SS--EEE-SEEESS-BSSSEEEEEE-SB--EEEESEEESS-B-TT-EEEEEE-SB--EEEE--SS--

Radius of gyration: 28.36 Å; Cα contacts (8 Å, |Δi|>4): 1260; chains: 1; bounding box: 74×52×105 Å

Nearest PDB structures (foldseek):
  3pv2-assembly1_B  TM=8.672E-01  e=3.516E-06  Legionella fallonii
  3pv2-assembly1_C  TM=8.510E-01  e=3.003E-06  Legionella fallonii
  3pv5-assembly1_A-3  TM=8.494E-01  e=5.640E-06  Legionella fallonii
  3pv5-assembly1_C  TM=8.050E-01  e=2.434E-06  Legionella fallonii
  7w21-assembly1_A  TM=8.402E-01  e=1.021E-03  Mycobacterium tuberculosis H37Rv

Mean predicted aligned error: 7.15 Å

Foldseek 3Di:
DDDDDPPPPDDPPQPFADAQDPDFAFQQWDFAFDWDDFAQRTFGQFGFFPGQCVVQVPDGGKHFQAKDRHGDTDPVSVSRVRRRDHAQDWIWTFIADPNRTDTTITGIHHLLVSVVLQCVVVDDADDADPLLVVCVVDDDPQLVVVVVVCVVVVNVVVVVVVLVVQLVVVVSGHHLQPWNLNNSCSNCVSSNCVVVVVLQVQCAPDAPLSNLVSFLVRLVDDADDDDPDDVLVVLQVPFLCVVCCVALQCVLHVSLLSLLQVLLLVQFDPPDADPQLQVLVVLLLVCCVPPVDLGPDDNVNSVSVSSSSVRLSSGNQNSQSVSVSSVSVCLDPVSVVSNLVRLVVGAQDADPPPDPQWDAAWRDWDATQLAIATEADQEEIGAQEAGQEYEYNHYAYEYQYQQFEDPSGQHGEYEYAYYQYEQAHARARRHQADESHEGEYAHRYHQYEAAYEASGHQFYGSHETEYEAQDHAYEYYYEARHLWEYASHETEYEYQDHAYEAEYEHQHAQRYHRSYGTHHHYNDHNYYYYHDYPDDD

Solvent-accessible surface area (backbone atoms only — not comparable to full-atom values): 26964 Å² total; per-residue (Å²): 143,80,85,79,81,79,79,76,91,71,66,89,86,60,84,75,51,41,79,65,74,95,79,72,63,82,50,56,14,40,37,43,69,42,71,44,66,43,47,99,54,20,23,29,68,38,52,32,80,90,19,37,29,38,76,38,67,57,52,62,69,28,30,44,52,24,46,74,59,26,38,33,42,41,62,63,55,43,49,54,52,40,20,34,34,49,51,82,39,72,45,39,38,35,33,31,50,99,86,41,81,43,79,36,70,22,44,26,33,35,68,42,64,68,49,37,86,35,45,72,80,62,46,63,78,61,74,79,52,73,69,57,57,53,49,70,75,54,68,51,74,65,35,50,51,49,54,51,51,35,60,77,64,75,36,57,71,60,51,52,51,49,49,52,52,47,39,56,56,55,67,42,48,55,28,54,45,53,35,36,61,58,54,46,25,58,71,35,66,74,52,43,62,48,61,58,54,53,50,52,65,67,48,56,97,55,55,64,40,56,36,50,50,57,46,43,58,64,63,72,45,71,85,71,80,80,85,84,59,84,72,51,67,71,55,43,78,77,35,88,57,44,92,42,62,89,42,64,45,20,79,68,41,50,57,43,53,48,51,17,24,52,32,15,53,69,16,51,53,89,66,79,71,62,98,51,50,60,61,49,50,53,52,41,53,50,40,41,73,77,65,69,46,78,57,82,70,55,69,70,56,32,52,52,39,51,50,51,53,56,55,31,72,55,37,39,59,45,36,26,46,51,16,43,39,43,57,33,52,52,72,38,71,70,41,42,51,47,38,54,53,18,59,76,66,43,70,76,46,70,47,94,81,61,56,82,55,53,42,64,48,65,34,30,32,44,82,45,89,40,32,32,39,38,28,45,26,70,42,54,35,34,36,52,51,68,21,25,32,40,38,39,63,16,32,54,29,39,31,48,31,20,28,31,15,65,71,69,29,28,37,12,29,34,36,42,54,31,29,55,31,35,38,52,11,63,49,79,15,19,23,12,0,8,32,60,11,26,11,32,34,36,40,53,32,32,50,33,36,42,33,13,20,41,38,0,28,12,1,8,44,29,14,14,15,28,29,36,41,56,35,31,54,32,39,38,37,27,39,29,27,7,46,1,12,4,28,33,16,35,9,32,29,36,41,47,37,35,51,31,38,42,38,30,44,40,56,38,73,29,31,54,46,66,52,32,39,26,35,60,44,74,68,46,65,74,62,46,82,42,70,71,49,98,59,87,133

=== Feature glossary ===
Legend for the data blocks above and below:

— What the protein is —

The amino-acid sequence is the protein's primary structure: the linear order of residues from the N-terminus to the C-terminus, written in one-letter code. Everything else here — the 3D coordinates, the secondary structure, the domain annotations — is ultimately a consequence of this string.

Functional annotations link the protein to curated databases. InterPro entries identify conserved domains and families by matching the sequence against member-database signatures (Pfam, PROSITE, CDD, …). Gene Ontology (GO) terms describe molecular function, biological process, and cellular component in a controlled vocabulary. CATH places the structure in a hierarchical fold classification (Class/Architecture/Topology/Homologous-superfamily). The organism is the source species.

— Where its atoms are —

Atomic coordinates in PDBx/mmCIF format — the same representation the Protein Data Bank distributes. Each line of the _atom_site loop places one backbone atom in Cartesian space (units: ångströms, origin: arbitrary).

The six renders are orthographic views along the three Cartesian axes in both directions. Representation (cartoon, sticks, or surface) and color scheme (sequence-rainbow or by-chain) vary across proteins so the training set covers all the common visualization conventions.

— Local backbone conformation —

Eight-state secondary structure (DSSP): H is the canonical α-helix, G the tighter 3₁₀-helix, I the wider π-helix; E/B are β-structure, T and S are turns and bends, and '-' is everything else. DSSP derives these from the pattern of main-chain N–H···O=C hydrogen bonds, not from the sequence.

Three-state secondary structure (P-SEA) collapses the eight DSSP classes into helix (a), strand (b), and coil (c). P-SEA assigns these from Cα geometry alone — distances and angles — without requiring backbone oxygens, so it works on any Cα trace.

φ (phi) and ψ (psi) are the two rotatable backbone dihedrals per residue: φ is the C(i-1)–N–Cα–C torsion, ψ is the N–Cα–C–N(i+1) torsion, both in degrees on (−180°, 180°]. α-helical residues cluster near (−60°, −45°); β-strand residues near (−120°, +130°). A Ramachandran plot is simply a scatter of (φ, ψ) for every residue.

— Global shape and packing —

The geometric summary reports three shape descriptors. Rg (radius of gyration) measures how spread out the Cα atoms are about their centre of mass; compact globular proteins have small Rg, elongated or unfolded ones large. Cα contacts (<8 Å, |i−j|>4) count long-range residue pairs in spatial proximity — high for tightly packed folds, near zero for rods or random coil. The bounding-box extents give the protein's footprint along x, y, z in Å.

SASA measures how much of the protein is reachable by solvent. It is computed by rolling a water-sized probe over the atomic surface and summing the exposed area (Å²). Per-residue SASA distinguishes core (buried, low SASA) from surface (exposed, high SASA) residues; total SASA is a whole-molecule size measure.

Plot images: a contact map (which residues are close in 3D, as an N×N binary image), a Ramachandran scatter (backbone torsion angles, revealing secondary-structure composition at a glance), and — for AlphaFold structures — a PAE heatmap (pairwise prediction confidence).

— Structural neighborhood —

A 3Di character summarizes, for each residue, the relative orientation of the Cα frame of its nearest spatial neighbor. Because it encodes fold topology rather than chemistry, 3Di alignments detect remote structural similarity that sequence alignment misses.

The Foldseek neighbor list gives the closest experimentally determined structures in the PDB, ranked by structural alignment. TM-score near 1 means near-identical fold; near 0.3 means only rough topology match. This is how one finds what a novel AlphaFold prediction most resembles in the solved-structure universe.

— Confidence and disorder —

For AlphaFold models, the B-factor field carries pLDDT — the model's own estimate of local accuracy on a 0–100 scale. Regions with pLDDT<50 should be treated as essentially unmodeled; they often correspond to intrinsically disordered segments.

Crystallographic B-factors measure how much each atom's electron density is smeared out, in Å². They rise in mobile loops and surface residues and fall in the buried interior. In AlphaFold models this column is repurposed to hold pLDDT instead.

Predicted Aligned Error (PAE) is an AlphaFold confidence matrix: entry (i, j) is the expected error in the position of residue j, in ångströms, when the prediction is superimposed on the true structure at residue i. Low PAE within a block of residues means that block is internally rigid and well-predicted; high PAE between two blocks means their relative placement is uncertain even if each block individually is confident.